Protein AF-A0AAW0D3K7-F1 (afdb_monomer)

Structure (mmCIF, N/CA/C/O backbone):
data_AF-A0AAW0D3K7-F1
#
_entry.id   AF-A0AAW0D3K7-F1
#
loop_
_atom_site.group_PDB
_atom_site.id
_atom_site.type_symbol
_atom_site.label_atom_id
_atom_site.label_alt_id
_atom_site.label_comp_id
_atom_site.label_asym_id
_atom_site.label_entity_id
_atom_site.label_seq_id
_atom_site.pdbx_PDB_ins_code
_atom_site.Cartn_x
_atom_site.Cartn_y
_atom_site.Cartn_z
_atom_site.occupancy
_atom_site.B_iso_or_equiv
_atom_site.auth_seq_id
_atom_site.auth_comp_id
_atom_site.auth_asym_id
_atom_site.auth_atom_id
_atom_site.pdbx_PDB_model_num
ATOM 1 N N . MET A 1 1 ? 44.436 48.394 19.129 1.00 39.22 1 MET A N 1
ATOM 2 C CA . MET A 1 1 ? 43.031 48.829 19.268 1.00 39.22 1 MET A CA 1
ATOM 3 C C . MET A 1 1 ? 42.570 49.355 17.920 1.00 39.22 1 MET A C 1
ATOM 5 O O . MET A 1 1 ? 42.942 50.460 17.559 1.00 39.22 1 MET A O 1
ATOM 9 N N . ALA A 1 2 ? 41.850 48.539 17.154 1.00 30.67 2 ALA A N 1
ATOM 10 C CA . ALA A 1 2 ? 41.223 48.929 15.893 1.00 30.67 2 ALA A CA 1
ATOM 11 C C . ALA A 1 2 ? 39.776 48.417 15.935 1.00 30.67 2 ALA A C 1
ATOM 13 O O . ALA A 1 2 ? 39.553 47.237 16.199 1.00 30.67 2 ALA A O 1
ATOM 14 N N . GLN A 1 3 ? 38.818 49.334 15.793 1.00 30.83 3 GLN A N 1
ATOM 15 C CA . GLN A 1 3 ? 37.379 49.073 15.838 1.00 30.83 3 GLN A CA 1
ATOM 16 C C . GLN A 1 3 ? 36.917 48.444 14.517 1.00 30.83 3 GLN A C 1
ATOM 18 O O . GLN A 1 3 ? 37.206 48.977 13.449 1.00 30.83 3 GLN A O 1
ATOM 23 N N . MET A 1 4 ? 36.172 47.338 14.596 1.00 28.98 4 MET A N 1
ATOM 24 C CA . MET A 1 4 ? 35.384 46.812 13.479 1.00 28.98 4 MET A CA 1
ATOM 25 C C . MET A 1 4 ? 33.995 47.456 13.493 1.00 28.98 4 MET A C 1
ATOM 27 O O . MET A 1 4 ? 33.290 47.391 14.500 1.00 28.98 4 MET A O 1
ATOM 31 N N . GLY A 1 5 ? 33.618 48.088 12.381 1.00 29.44 5 GLY A N 1
ATOM 32 C CA . GLY A 1 5 ? 32.269 48.593 12.139 1.00 29.44 5 GLY A CA 1
ATOM 33 C C . GLY A 1 5 ? 31.375 47.496 11.560 1.00 29.44 5 GLY A C 1
ATOM 34 O O . GLY A 1 5 ? 31.761 46.822 10.609 1.00 29.44 5 GLY A O 1
ATOM 35 N N . VAL A 1 6 ? 30.181 47.332 12.131 1.00 29.41 6 VAL A N 1
ATOM 36 C CA . VAL A 1 6 ? 29.108 46.477 11.605 1.00 29.41 6 VAL A CA 1
ATOM 37 C C . VAL A 1 6 ? 28.096 47.374 10.898 1.00 29.41 6 VAL A C 1
ATOM 39 O O . VAL A 1 6 ? 27.564 48.306 11.500 1.00 29.41 6 VAL A O 1
ATOM 42 N N . THR A 1 7 ? 27.834 47.104 9.621 1.00 27.30 7 THR A N 1
ATOM 43 C CA . THR A 1 7 ? 26.795 47.774 8.828 1.00 27.30 7 THR A CA 1
ATOM 44 C C . THR A 1 7 ? 25.532 46.911 8.829 1.00 27.30 7 THR A C 1
ATOM 46 O O . THR A 1 7 ? 25.584 45.746 8.443 1.00 27.30 7 THR A O 1
ATOM 49 N N . LEU A 1 8 ? 24.401 47.470 9.269 1.00 31.30 8 LEU A N 1
ATOM 50 C CA . LEU A 1 8 ? 23.079 46.833 9.206 1.00 31.30 8 LEU A CA 1
ATOM 51 C C . LEU A 1 8 ? 22.405 47.148 7.861 1.00 31.30 8 LEU A C 1
ATOM 53 O O . LEU A 1 8 ? 22.406 48.300 7.426 1.00 31.30 8 LEU A O 1
ATOM 57 N N . LEU A 1 9 ? 21.813 46.133 7.226 1.00 29.55 9 LEU A N 1
ATOM 58 C CA . LEU A 1 9 ? 20.964 46.266 6.034 1.00 29.55 9 LEU A CA 1
ATOM 59 C C . LEU A 1 9 ? 19.485 46.484 6.418 1.00 29.55 9 LEU A C 1
ATOM 61 O O . LEU A 1 9 ? 19.077 46.073 7.506 1.00 29.55 9 LEU A O 1
ATOM 65 N N . PRO A 1 10 ? 18.674 47.122 5.547 1.00 31.91 10 PRO A N 1
ATOM 66 C CA . PRO A 1 10 ? 17.319 47.545 5.880 1.00 31.91 10 PRO A CA 1
ATOM 67 C C . PRO A 1 10 ? 16.286 46.418 5.740 1.00 31.91 10 PRO A C 1
ATOM 69 O O . PRO A 1 10 ? 16.311 45.626 4.799 1.00 31.91 10 PRO A O 1
ATOM 72 N N . THR A 1 11 ? 15.330 46.405 6.667 1.00 29.69 11 THR A N 1
ATOM 73 C CA . THR A 1 11 ? 14.174 45.505 6.701 1.00 29.69 11 THR A CA 1
ATOM 74 C C . THR A 1 11 ? 13.147 45.900 5.635 1.00 29.69 11 THR A C 1
ATOM 76 O O . THR A 1 11 ? 12.640 47.022 5.648 1.00 29.69 11 THR A O 1
ATOM 79 N N . ILE A 1 12 ? 12.801 44.978 4.732 1.00 30.19 12 ILE A N 1
ATOM 80 C CA . ILE A 1 12 ? 11.692 45.141 3.780 1.00 30.19 12 ILE A CA 1
ATOM 81 C C . ILE A 1 12 ? 10.426 44.540 4.402 1.00 30.19 12 ILE A C 1
ATOM 83 O O . ILE A 1 12 ? 10.433 43.400 4.862 1.00 30.19 12 ILE A O 1
ATOM 87 N N . SER A 1 13 ? 9.341 45.316 4.425 1.00 28.44 13 SER A N 1
ATOM 88 C CA . SER A 1 13 ? 8.022 44.872 4.892 1.00 28.44 13 SER A CA 1
ATOM 89 C C . SER A 1 13 ? 7.210 44.273 3.741 1.00 28.44 13 SER A C 1
ATOM 91 O O . SER A 1 13 ? 7.113 44.868 2.669 1.00 28.44 13 SER A O 1
ATOM 93 N N . THR A 1 14 ? 6.621 43.096 3.956 1.00 31.55 14 THR A N 1
ATOM 94 C CA . THR A 1 14 ? 5.713 42.439 3.002 1.00 31.55 14 THR A CA 1
ATOM 95 C C . THR A 1 14 ? 4.249 42.610 3.428 1.00 31.55 14 THR A C 1
ATOM 97 O O . THR A 1 14 ? 3.953 42.506 4.622 1.00 31.55 14 THR A O 1
ATOM 100 N N . PRO A 1 15 ? 3.311 42.846 2.489 1.00 32.19 15 PRO A N 1
ATOM 101 C CA . PRO A 1 15 ? 1.911 43.094 2.813 1.00 32.19 15 PRO A CA 1
ATOM 102 C C . PRO A 1 15 ? 1.137 41.804 3.133 1.00 32.19 15 PRO A C 1
ATOM 104 O O . PRO A 1 15 ? 1.331 40.756 2.520 1.00 32.19 15 PRO A O 1
ATOM 107 N N . SER A 1 16 ? 0.217 41.921 4.091 1.00 32.47 16 SER A N 1
ATOM 108 C CA . SER A 1 16 ? -0.719 40.882 4.540 1.00 32.47 16 SER A CA 1
ATOM 109 C C . SER A 1 16 ? -1.786 40.583 3.476 1.00 32.47 16 SER A C 1
ATOM 111 O O . SER A 1 16 ? -2.526 41.479 3.069 1.00 32.47 16 SER A O 1
ATOM 113 N N . VAL A 1 17 ? -1.887 39.321 3.041 1.00 38.66 17 VAL A N 1
ATOM 114 C CA . VAL A 1 17 ? -2.920 38.828 2.110 1.00 38.66 17 VAL A CA 1
ATOM 115 C C . VAL A 1 17 ? -3.958 38.000 2.881 1.00 38.66 17 VAL A C 1
ATOM 117 O O . VAL A 1 17 ? -3.617 37.093 3.639 1.00 38.66 17 VAL A O 1
ATOM 120 N N . GLY A 1 18 ? -5.238 38.337 2.692 1.00 41.12 18 GLY A N 1
ATOM 121 C CA . GLY A 1 18 ? -6.382 37.870 3.484 1.00 41.12 18 GLY A CA 1
ATOM 122 C C . GLY A 1 18 ? -6.786 36.389 3.349 1.00 41.12 18 GLY A C 1
ATOM 123 O O . GLY A 1 18 ? -6.487 35.690 2.382 1.00 41.12 18 GLY A O 1
ATOM 124 N N . SER A 1 19 ? -7.534 35.935 4.359 1.00 41.50 19 SER A N 1
ATOM 125 C CA . SER A 1 19 ? -7.837 34.544 4.739 1.00 41.50 19 SER A CA 1
ATOM 126 C C . SER A 1 19 ? -8.948 33.824 3.953 1.00 41.50 19 SER A C 1
ATOM 128 O O . SER A 1 19 ? -9.292 32.686 4.275 1.00 41.50 19 SER A O 1
ATOM 130 N N . THR A 1 20 ? -9.511 34.422 2.902 1.00 39.50 20 THR A N 1
ATOM 131 C CA . THR A 1 20 ? -10.626 33.840 2.125 1.00 39.50 20 THR A CA 1
ATOM 132 C C . THR A 1 20 ? -10.209 32.711 1.172 1.00 39.50 20 THR A C 1
ATOM 134 O O . THR A 1 20 ? -11.044 31.894 0.782 1.00 39.50 20 THR A O 1
ATOM 137 N N . THR A 1 21 ? -8.921 32.595 0.847 1.00 42.78 21 THR A N 1
ATOM 138 C CA . THR A 1 21 ? -8.400 31.645 -0.157 1.00 42.78 21 THR A CA 1
ATOM 139 C C . THR A 1 21 ? -8.359 30.189 0.337 1.00 42.78 21 THR A C 1
ATOM 141 O O . THR A 1 21 ? -8.586 29.268 -0.444 1.00 42.78 21 THR A O 1
ATOM 144 N N . LYS A 1 22 ? -8.176 29.954 1.648 1.00 40.28 22 LYS A N 1
ATOM 145 C CA . LYS A 1 22 ? -8.054 28.594 2.220 1.00 40.28 22 LYS A CA 1
ATOM 146 C C . LYS A 1 22 ? -9.340 27.757 2.125 1.00 40.28 22 LYS A C 1
ATOM 148 O O . LYS A 1 22 ? -9.268 26.538 2.026 1.00 40.28 22 LYS A O 1
ATOM 153 N N . ARG A 1 23 ? -10.526 28.386 2.120 1.00 39.69 23 ARG A N 1
ATOM 154 C CA . ARG A 1 23 ? -11.810 27.658 2.024 1.00 39.69 23 ARG A CA 1
ATOM 155 C C . ARG A 1 23 ? -12.125 27.147 0.616 1.00 39.69 23 ARG A C 1
ATOM 157 O O . ARG A 1 23 ? -12.798 26.129 0.506 1.00 39.69 23 ARG A O 1
ATOM 164 N N . LYS A 1 24 ? -11.633 27.807 -0.441 1.00 44.03 24 LYS A N 1
ATOM 165 C CA . LYS A 1 24 ? -11.840 27.350 -1.829 1.00 44.03 24 LYS A CA 1
ATOM 166 C C . LYS A 1 24 ? -11.022 26.092 -2.138 1.00 44.03 24 LYS A C 1
ATOM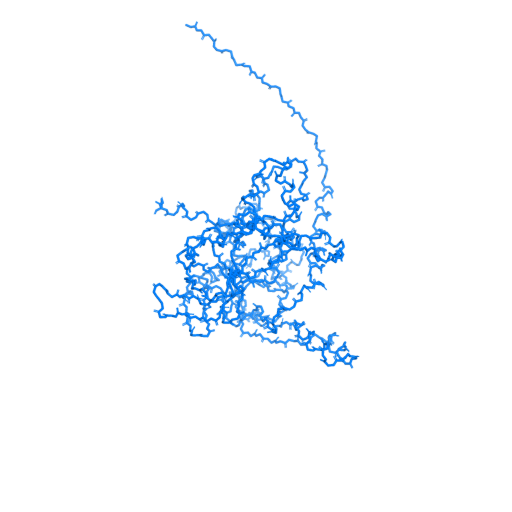 168 O O . LYS A 1 24 ? -11.566 25.135 -2.673 1.00 44.03 24 LYS A O 1
ATOM 173 N N . HIS A 1 25 ? -9.782 26.043 -1.658 1.00 39.53 25 HIS A N 1
ATOM 174 C CA . HIS A 1 25 ? -8.854 24.943 -1.928 1.00 39.53 25 HIS A CA 1
ATOM 175 C C . HIS A 1 25 ? -9.314 23.583 -1.355 1.00 39.53 25 HIS A C 1
ATOM 177 O O . HIS A 1 25 ? -9.103 22.537 -1.965 1.00 39.53 25 HIS A O 1
ATOM 183 N N . SER A 1 26 ? -9.995 23.580 -0.201 1.00 36.94 26 SER A N 1
ATOM 184 C CA . SER A 1 26 ? -10.537 22.349 0.402 1.00 36.94 26 SER A CA 1
ATOM 185 C C . SER A 1 26 ? -11.753 21.789 -0.354 1.00 36.94 26 SER A C 1
ATOM 187 O O . SER A 1 26 ? -11.963 20.576 -0.359 1.00 36.94 26 SER A O 1
ATOM 189 N N . ALA A 1 27 ? -12.547 22.650 -1.000 1.00 41.03 27 ALA A N 1
ATOM 190 C CA . ALA A 1 27 ? -13.675 22.223 -1.828 1.00 41.03 27 ALA A CA 1
ATOM 191 C C . ALA A 1 27 ? -13.199 21.626 -3.164 1.00 41.03 27 ALA A C 1
ATOM 193 O O . ALA A 1 27 ? -13.745 20.623 -3.616 1.00 41.03 27 ALA A O 1
ATOM 194 N N . GLU A 1 28 ? -12.136 22.192 -3.734 1.00 38.06 28 GLU A N 1
ATOM 195 C CA . GLU A 1 28 ? -11.534 21.771 -5.003 1.00 38.06 28 GLU A CA 1
ATOM 196 C C . GLU A 1 28 ? -10.875 20.383 -4.899 1.00 38.06 28 GLU A C 1
ATOM 198 O O . GLU A 1 28 ? -11.133 19.512 -5.727 1.00 38.06 28 GLU A O 1
ATOM 203 N N . LEU A 1 29 ? -10.168 20.096 -3.796 1.00 37.88 29 LEU A N 1
ATOM 204 C CA . LEU A 1 29 ? -9.604 18.762 -3.519 1.00 37.88 29 LEU A CA 1
ATOM 205 C C . LEU A 1 29 ? -10.673 17.664 -3.382 1.00 37.88 29 LEU A C 1
ATOM 207 O O . LEU A 1 29 ? -10.480 16.539 -3.843 1.00 37.88 29 LEU A O 1
ATOM 211 N N . ARG A 1 30 ? -11.833 17.980 -2.788 1.00 40.56 30 ARG A N 1
ATOM 212 C CA . ARG A 1 30 ? -12.966 17.037 -2.714 1.00 40.56 30 ARG A CA 1
ATOM 213 C C . ARG A 1 30 ? -13.590 16.788 -4.088 1.00 40.56 30 ARG A C 1
ATOM 215 O O . ARG A 1 30 ? -14.054 15.679 -4.355 1.00 40.56 30 ARG A O 1
ATOM 222 N N . GLN A 1 31 ? -13.592 17.797 -4.958 1.00 40.53 31 GLN A N 1
ATOM 223 C CA . GLN A 1 31 ? -14.128 17.698 -6.313 1.00 40.53 31 GLN A CA 1
ATOM 224 C C . GLN A 1 31 ? -13.210 16.872 -7.230 1.00 40.53 31 GLN A C 1
ATOM 226 O O . GLN A 1 31 ? -13.712 16.010 -7.949 1.00 40.53 31 GLN A O 1
ATOM 231 N N . ILE A 1 32 ? -11.885 17.039 -7.125 1.00 36.44 32 ILE A N 1
ATOM 232 C CA . ILE A 1 32 ? -10.880 16.242 -7.857 1.00 36.44 32 ILE A CA 1
ATOM 233 C C . ILE A 1 32 ? -10.944 14.763 -7.447 1.00 36.44 32 ILE A C 1
ATOM 235 O O . ILE A 1 32 ? -11.022 13.890 -8.310 1.00 36.44 32 ILE A O 1
ATOM 239 N N . HIS A 1 33 ? -11.028 14.468 -6.144 1.00 37.62 33 HIS A N 1
ATOM 240 C CA . HIS A 1 33 ? -11.193 13.094 -5.649 1.00 37.62 33 HIS A CA 1
ATOM 241 C C . HIS A 1 33 ? -12.487 12.437 -6.165 1.00 37.62 33 HIS A C 1
ATOM 243 O O . HIS A 1 33 ? -12.511 11.252 -6.481 1.00 37.62 33 HIS A O 1
ATOM 249 N N . THR A 1 34 ? -13.572 13.208 -6.289 1.00 38.56 34 THR A N 1
ATOM 250 C CA . THR A 1 34 ? -14.856 12.703 -6.805 1.00 38.56 34 THR A CA 1
ATOM 251 C C . THR A 1 34 ? -14.812 12.470 -8.322 1.00 38.56 34 THR A C 1
ATOM 253 O O . THR A 1 34 ? -15.377 11.493 -8.806 1.00 38.56 34 THR A O 1
ATOM 256 N N . ALA A 1 35 ? -14.111 13.321 -9.079 1.00 36.38 35 ALA A N 1
ATOM 257 C CA . ALA A 1 35 ? -13.959 13.182 -10.529 1.00 36.38 35 ALA A CA 1
ATOM 258 C C . ALA A 1 35 ? -13.027 12.020 -10.922 1.00 36.38 35 ALA A C 1
ATOM 260 O O . ALA A 1 35 ? -13.332 11.289 -11.866 1.00 36.38 35 ALA A O 1
ATOM 261 N N . ALA A 1 36 ? -11.949 11.779 -10.168 1.00 37.50 36 ALA A N 1
ATOM 262 C CA . ALA A 1 36 ? -11.016 10.671 -10.405 1.00 37.50 36 ALA A CA 1
ATOM 263 C C . ALA A 1 36 ? -11.668 9.278 -10.261 1.00 37.50 36 ALA A C 1
ATOM 265 O O . ALA A 1 36 ? -11.243 8.315 -10.902 1.00 37.50 36 ALA A O 1
ATOM 266 N N . LEU A 1 37 ? -12.746 9.171 -9.479 1.00 39.00 37 LEU A N 1
ATOM 267 C CA . LEU A 1 37 ? -13.534 7.942 -9.346 1.00 39.00 37 LEU A CA 1
ATOM 268 C C . LEU A 1 37 ? -14.429 7.655 -10.568 1.00 39.00 37 LEU A C 1
ATOM 270 O O . LEU A 1 37 ? -14.911 6.534 -10.706 1.00 39.00 37 LEU A O 1
ATOM 274 N N . SER A 1 38 ? -14.653 8.633 -11.456 1.00 35.03 38 SER A N 1
ATOM 275 C CA . SER A 1 38 ? -15.680 8.540 -12.507 1.00 35.03 38 SER A CA 1
ATOM 276 C C . SER A 1 38 ? -15.204 8.018 -13.871 1.00 35.03 38 SER A C 1
ATOM 278 O O . SER A 1 38 ? -16.046 7.561 -14.635 1.00 35.03 38 SER A O 1
ATOM 280 N N . ASN A 1 39 ? -13.896 8.021 -14.180 1.00 35.56 39 ASN A N 1
ATOM 281 C CA . ASN A 1 39 ? -13.371 7.597 -15.493 1.00 35.56 39 ASN A CA 1
ATOM 282 C C . ASN A 1 39 ? -12.003 6.891 -15.394 1.00 35.56 39 ASN A C 1
ATOM 284 O O . ASN A 1 39 ? -10.966 7.555 -15.459 1.00 35.56 39 ASN A O 1
ATOM 288 N N . PRO A 1 40 ? -11.947 5.559 -15.245 1.00 37.12 40 PRO A N 1
ATOM 289 C CA . PRO A 1 40 ? -10.669 4.861 -15.212 1.00 37.12 40 PRO A CA 1
ATOM 290 C C . PRO A 1 40 ? -10.159 4.374 -16.585 1.00 37.12 40 PRO A C 1
ATOM 292 O O . PRO A 1 40 ? -10.961 3.921 -17.403 1.00 37.12 40 PRO A O 1
ATOM 295 N N . PRO A 1 41 ? -8.828 4.362 -16.818 1.00 38.69 41 PRO A N 1
ATOM 296 C CA . PRO A 1 41 ? -8.224 3.755 -18.002 1.00 38.69 41 PRO A CA 1
ATOM 297 C C . PRO A 1 41 ? -8.374 2.223 -18.026 1.00 38.69 41 PRO A C 1
ATOM 299 O O . PRO A 1 41 ? -8.492 1.556 -16.995 1.00 38.69 41 PRO A O 1
ATOM 302 N N . VAL A 1 42 ? -8.397 1.705 -19.255 1.00 46.34 42 VAL A N 1
ATOM 303 C CA . VAL A 1 42 ? -8.883 0.390 -19.694 1.00 46.34 42 VAL A CA 1
ATOM 304 C C . VAL A 1 42 ? -7.898 -0.754 -19.387 1.00 46.34 42 VAL A C 1
ATOM 306 O O . VAL A 1 42 ? -6.698 -0.620 -19.606 1.00 46.34 42 VAL A O 1
ATOM 309 N N . ASN A 1 43 ? -8.460 -1.911 -19.002 1.00 38.94 43 ASN A N 1
ATOM 310 C CA . ASN A 1 43 ? -7.858 -3.257 -18.918 1.00 38.94 43 ASN A CA 1
ATOM 311 C C . ASN A 1 43 ? -6.955 -3.573 -17.705 1.00 38.94 43 ASN A C 1
ATOM 313 O O . ASN A 1 43 ? -5.783 -3.921 -17.843 1.00 38.94 43 ASN A O 1
ATOM 317 N N . VAL A 1 44 ? -7.537 -3.564 -16.500 1.00 41.03 44 VAL A N 1
ATOM 318 C CA . VAL A 1 44 ? -6.946 -4.221 -15.321 1.00 41.03 44 VAL A CA 1
ATOM 319 C C . VAL A 1 44 ? -7.820 -5.422 -14.967 1.00 41.03 44 VAL A C 1
ATOM 321 O O . VAL A 1 44 ? -8.970 -5.267 -14.586 1.00 41.03 44 VAL A O 1
ATOM 324 N N . SER A 1 45 ? -7.269 -6.622 -15.139 1.00 36.75 45 SER A N 1
ATOM 325 C CA . SER A 1 45 ? -7.941 -7.917 -14.996 1.00 36.75 45 SER A CA 1
ATOM 326 C C . SER A 1 45 ? -8.901 -8.031 -13.800 1.00 36.75 45 SER A C 1
ATOM 328 O O . SER A 1 45 ? -8.486 -7.835 -12.661 1.00 36.75 45 SER A O 1
ATOM 330 N N . LYS A 1 46 ? -10.141 -8.457 -14.087 1.00 43.25 46 LYS A N 1
ATOM 331 C CA . LYS A 1 46 ? -11.087 -9.227 -13.250 1.00 43.25 46 LYS A CA 1
ATOM 332 C C . LYS A 1 46 ? -10.762 -9.277 -11.742 1.00 43.25 46 LYS A C 1
ATOM 334 O O . LYS A 1 46 ? -9.982 -10.104 -11.284 1.00 43.25 46 LYS A O 1
ATOM 339 N N . HIS A 1 47 ? -11.507 -8.473 -10.982 1.00 47.69 47 HIS A N 1
ATOM 340 C CA . HIS A 1 47 ? -11.738 -8.596 -9.534 1.00 47.69 47 HIS A CA 1
ATOM 341 C C . HIS A 1 47 ? -10.517 -8.444 -8.619 1.00 47.69 47 HIS A C 1
ATOM 343 O O . HIS A 1 47 ? -10.244 -9.308 -7.784 1.00 47.69 47 HIS A O 1
ATOM 349 N N . THR A 1 48 ? -9.851 -7.293 -8.647 1.00 54.56 48 THR A N 1
ATOM 350 C CA . THR A 1 48 ? -9.014 -6.903 -7.508 1.00 54.56 48 THR A CA 1
ATOM 351 C C . THR A 1 48 ? -9.915 -6.537 -6.330 1.00 54.56 48 THR A C 1
ATOM 353 O O . THR A 1 48 ? -10.363 -5.402 -6.184 1.00 54.56 48 THR A O 1
ATOM 356 N N . ARG A 1 49 ? -10.204 -7.519 -5.467 1.00 62.00 49 ARG A N 1
ATOM 357 C CA . ARG A 1 49 ? -10.651 -7.231 -4.100 1.00 62.00 49 ARG A CA 1
ATOM 358 C C . ARG A 1 49 ? -9.532 -6.432 -3.434 1.00 62.00 49 ARG A C 1
ATOM 360 O O . ARG A 1 49 ? -8.452 -6.968 -3.172 1.00 62.00 49 ARG A O 1
ATOM 367 N N . TRP A 1 50 ? -9.764 -5.140 -3.220 1.00 76.44 50 TRP A N 1
ATOM 368 C CA . TRP A 1 50 ? -8.759 -4.247 -2.636 1.00 76.44 50 TRP A CA 1
ATOM 369 C C . TRP A 1 50 ? -8.409 -4.653 -1.209 1.00 76.44 50 TRP A C 1
ATOM 371 O O . TRP A 1 50 ? -7.253 -4.556 -0.820 1.00 76.44 50 TRP A O 1
ATOM 381 N N . TYR A 1 51 ? -9.379 -5.212 -0.493 1.00 90.00 51 TYR A N 1
ATOM 382 C CA . TYR A 1 51 ? -9.268 -5.597 0.904 1.00 90.00 51 TYR A CA 1
ATOM 383 C C . TYR A 1 51 ? -9.510 -7.095 1.083 1.00 90.00 51 TYR A C 1
ATOM 385 O O . TYR A 1 51 ? -10.328 -7.694 0.374 1.00 90.00 51 TYR A O 1
ATOM 393 N N . ARG A 1 52 ? -8.782 -7.713 2.012 1.00 93.06 52 ARG A N 1
ATOM 394 C CA . ARG A 1 52 ? -8.801 -9.158 2.265 1.00 93.06 52 ARG A CA 1
ATOM 395 C C . ARG A 1 52 ? -9.025 -9.459 3.733 1.00 93.06 52 ARG A C 1
ATOM 397 O O . ARG A 1 52 ? -8.732 -8.652 4.606 1.00 93.06 52 ARG A O 1
ATOM 404 N N . LYS A 1 53 ? -9.528 -10.664 3.994 1.00 93.88 53 LYS A N 1
ATOM 405 C CA . LYS A 1 53 ? -9.693 -11.172 5.352 1.00 93.88 53 LYS A CA 1
ATOM 406 C C . LYS A 1 53 ? -8.359 -11.149 6.107 1.00 93.88 53 LYS A C 1
ATOM 408 O O . LYS A 1 53 ? -7.321 -11.504 5.553 1.00 93.88 53 LYS A O 1
ATOM 413 N N . ASP A 1 54 ? -8.431 -10.760 7.369 1.00 93.88 54 ASP A N 1
ATOM 414 C CA . ASP A 1 54 ? -7.347 -10.553 8.326 1.00 93.88 54 ASP A CA 1
ATOM 415 C C . ASP A 1 54 ? -6.373 -9.412 7.980 1.00 93.88 54 ASP A C 1
ATOM 417 O O . ASP A 1 54 ? -5.339 -9.288 8.631 1.00 93.88 54 ASP A O 1
ATOM 421 N N . GLU A 1 55 ? -6.674 -8.564 6.989 1.00 94.50 55 GLU A N 1
ATOM 422 C CA . GLU A 1 55 ? -5.904 -7.333 6.782 1.00 94.50 55 GLU A CA 1
ATOM 423 C C . GLU A 1 55 ? -6.261 -6.285 7.838 1.00 94.50 55 GLU A C 1
ATOM 425 O O . GLU A 1 55 ? -7.429 -6.096 8.197 1.00 94.50 55 GLU A O 1
ATOM 430 N N . LEU A 1 56 ? -5.229 -5.586 8.305 1.00 95.19 56 LEU A N 1
ATOM 431 C CA . LEU A 1 56 ? -5.350 -4.445 9.195 1.00 95.19 56 LEU A CA 1
ATOM 432 C C . LEU A 1 56 ? -5.580 -3.188 8.353 1.00 95.19 56 LEU A C 1
ATOM 434 O O . LEU A 1 56 ? -4.820 -2.869 7.437 1.00 95.19 56 LEU A O 1
ATOM 438 N N . VAL A 1 57 ? -6.636 -2.456 8.681 1.00 94.19 57 VAL A N 1
ATOM 439 C CA . VAL A 1 57 ? -7.093 -1.294 7.923 1.00 94.19 57 VAL A CA 1
ATOM 440 C C . VAL A 1 57 ? -7.492 -0.148 8.834 1.00 94.19 57 VAL A C 1
ATOM 442 O O . VAL A 1 57 ? -7.792 -0.320 10.013 1.00 94.19 57 VAL A O 1
ATOM 445 N N . TRP A 1 58 ? -7.548 1.039 8.254 1.00 92.31 58 TRP A N 1
ATOM 446 C CA . TRP A 1 58 ? -8.268 2.170 8.810 1.00 92.31 58 TRP A CA 1
ATOM 447 C C . TRP A 1 58 ? -9.708 2.158 8.329 1.00 92.31 58 TRP A C 1
ATOM 449 O O . TRP A 1 58 ? -9.961 2.017 7.136 1.00 92.31 58 TRP A O 1
ATOM 459 N N . VAL A 1 59 ? -10.650 2.375 9.241 1.00 91.50 59 VAL A N 1
ATOM 460 C CA . VAL A 1 59 ? -12.067 2.500 8.903 1.00 91.50 59 VAL A CA 1
ATOM 461 C C . VAL A 1 59 ? -12.554 3.910 9.174 1.00 91.50 59 VAL A C 1
ATOM 463 O O . VAL A 1 59 ? -12.444 4.409 10.294 1.00 91.50 59 VAL A O 1
ATOM 466 N N . ILE A 1 60 ? -13.126 4.538 8.151 1.00 88.44 60 ILE A N 1
ATOM 467 C CA . ILE A 1 60 ? -13.814 5.819 8.234 1.00 88.44 60 ILE A CA 1
ATOM 468 C C . ILE A 1 60 ? -15.238 5.566 8.733 1.00 88.44 60 ILE A C 1
ATOM 470 O O . ILE A 1 60 ? -16.067 4.949 8.068 1.00 88.44 60 ILE A O 1
ATOM 474 N N . LEU A 1 61 ? -15.539 6.064 9.924 1.00 85.38 61 LEU A N 1
ATOM 475 C CA . LEU A 1 61 ? -16.813 5.874 10.594 1.00 85.38 61 LEU A CA 1
ATOM 476 C C . LEU A 1 61 ? -17.828 6.924 10.131 1.00 85.38 61 LEU A C 1
ATOM 478 O O . LEU A 1 61 ? -17.591 8.132 10.224 1.00 85.38 61 LEU A O 1
ATOM 482 N N . ASN A 1 62 ? -19.009 6.462 9.711 1.00 84.19 62 ASN A N 1
ATOM 483 C CA . ASN A 1 62 ? -20.135 7.337 9.355 1.00 84.19 62 ASN A CA 1
ATOM 484 C C . ASN A 1 62 ? -20.566 8.228 10.528 1.00 84.19 62 ASN A C 1
ATOM 486 O O . ASN A 1 62 ? -20.924 9.393 10.345 1.00 84.19 62 ASN A O 1
ATOM 490 N N . LYS A 1 63 ? -20.499 7.675 11.743 1.00 84.75 63 LYS A N 1
ATOM 491 C CA . LYS A 1 63 ? -20.761 8.373 12.997 1.00 84.75 63 LYS A CA 1
ATOM 492 C C . LYS A 1 63 ? -19.503 8.344 13.853 1.00 84.75 63 LYS A C 1
ATOM 494 O O . LYS A 1 63 ? -18.909 7.288 14.040 1.00 84.75 63 LYS A O 1
ATOM 499 N N . ALA A 1 64 ? -19.114 9.500 14.379 1.00 79.94 64 ALA A N 1
ATOM 500 C CA . ALA A 1 64 ? -18.009 9.568 15.322 1.00 79.94 64 ALA A CA 1
ATOM 501 C C . ALA A 1 64 ? -18.351 8.816 16.618 1.00 79.94 64 ALA A C 1
ATOM 503 O O . ALA A 1 64 ? -19.500 8.829 17.059 1.00 79.94 64 ALA A O 1
ATOM 504 N N . ILE A 1 65 ? -17.350 8.191 17.240 1.00 75.31 65 ILE A N 1
ATOM 505 C CA . ILE A 1 65 ? -17.537 7.392 18.468 1.00 75.31 65 ILE A CA 1
ATOM 506 C C . ILE A 1 65 ? -17.882 8.278 19.683 1.00 75.31 65 ILE A C 1
ATOM 508 O O . ILE A 1 65 ? -18.528 7.832 20.628 1.00 75.31 65 ILE A O 1
ATOM 512 N N . ALA A 1 66 ? -17.535 9.565 19.637 1.00 69.06 66 ALA A N 1
ATOM 513 C CA . ALA A 1 66 ? -17.854 10.543 20.672 1.00 69.06 66 ALA A CA 1
ATOM 514 C C . ALA A 1 66 ? -19.316 11.038 20.595 1.00 69.06 66 ALA A C 1
ATOM 516 O O . ALA A 1 66 ? -19.796 11.448 19.537 1.00 69.06 66 ALA A O 1
ATOM 517 N N . LYS A 1 67 ? -20.013 11.073 21.745 1.00 58.25 67 LYS A N 1
ATOM 518 C CA . LYS A 1 67 ? -21.438 11.464 21.869 1.00 58.25 67 LYS A CA 1
ATOM 519 C C . LYS A 1 67 ? -21.767 12.889 21.402 1.00 58.25 67 LYS A C 1
ATOM 521 O O . LYS A 1 67 ? -22.937 13.179 21.156 1.00 58.25 67 LYS A O 1
ATOM 526 N N . GLN A 1 68 ? -20.786 13.783 21.278 1.00 58.19 68 GLN A N 1
ATOM 527 C CA . GLN A 1 68 ? -21.012 15.131 20.758 1.00 58.19 68 GLN A CA 1
ATOM 528 C C . GLN A 1 68 ? -20.700 15.197 19.259 1.00 58.19 68 GLN A C 1
ATOM 530 O O . GLN A 1 68 ? -19.568 15.432 18.849 1.00 58.19 68 GLN A O 1
ATOM 535 N N . GLU A 1 69 ? -21.738 15.071 18.426 1.00 56.00 69 GLU A N 1
ATOM 536 C CA . GLU A 1 69 ? -21.635 15.182 16.958 1.00 56.00 69 GLU A CA 1
ATOM 537 C C . GLU A 1 69 ? -21.109 16.546 16.463 1.00 56.00 69 GLU A C 1
ATOM 539 O O . GLU A 1 69 ? -20.732 16.669 15.299 1.00 56.00 69 GLU A O 1
ATOM 544 N N . LYS A 1 70 ? -21.085 17.576 17.323 1.00 59.22 70 LYS A N 1
ATOM 545 C CA . LYS A 1 70 ? -20.771 18.970 16.957 1.00 59.22 70 LYS A CA 1
ATOM 546 C C . LYS A 1 70 ? -19.406 19.480 17.443 1.00 59.22 70 LYS A C 1
ATOM 548 O O . LYS A 1 70 ? -19.136 20.671 17.312 1.00 59.22 70 LYS A O 1
ATOM 553 N N . GLY A 1 71 ? -18.549 18.612 17.980 1.00 56.31 71 GLY A N 1
ATOM 554 C CA . GLY A 1 71 ? -17.183 18.986 18.353 1.00 56.31 71 GLY A CA 1
ATOM 555 C C . GLY A 1 71 ? -16.239 19.042 17.137 1.00 56.31 71 GLY A C 1
ATOM 556 O O . GLY A 1 71 ? -16.344 18.184 16.259 1.00 56.31 71 GLY A O 1
ATOM 557 N N . PRO A 1 72 ? -15.288 19.994 17.073 1.00 56.75 72 PRO A N 1
ATOM 558 C CA . PRO A 1 72 ? -14.266 20.032 16.019 1.00 56.75 72 PRO A CA 1
ATOM 559 C C . PRO A 1 72 ? -13.327 18.809 16.004 1.00 56.75 72 PRO A C 1
ATOM 561 O O . PRO A 1 72 ? -12.642 18.590 15.008 1.00 56.75 72 PRO A O 1
ATOM 564 N N . TYR A 1 73 ? -13.322 17.993 17.064 1.00 62.91 73 TYR A N 1
ATOM 565 C CA . TYR A 1 73 ? -12.360 16.903 17.288 1.00 62.91 73 TYR A CA 1
ATOM 566 C C . TYR A 1 73 ? -13.022 15.526 17.385 1.00 62.91 73 TYR A C 1
ATOM 568 O O . TYR A 1 73 ? -12.763 14.729 18.284 1.00 62.91 73 TYR A O 1
ATOM 576 N N . ALA A 1 74 ? -13.920 15.243 16.448 1.00 69.50 74 ALA A N 1
ATOM 577 C CA . ALA A 1 74 ? -14.598 13.960 16.365 1.00 69.50 74 ALA A CA 1
ATOM 578 C C . ALA A 1 74 ? -13.678 12.884 15.747 1.00 69.50 74 ALA A C 1
ATOM 580 O O . ALA A 1 74 ? -13.284 13.008 14.586 1.00 69.50 74 ALA A O 1
ATOM 581 N N . ILE A 1 75 ? -13.376 11.807 16.488 1.00 78.00 75 ILE A N 1
ATOM 582 C CA . ILE A 1 75 ? -12.651 10.645 15.941 1.00 78.00 75 ILE A CA 1
ATOM 583 C C . ILE A 1 75 ? -13.554 9.949 14.920 1.00 78.00 75 ILE A C 1
ATOM 585 O O . ILE A 1 75 ? -14.591 9.378 15.269 1.00 78.00 75 ILE A O 1
ATOM 589 N N . ARG A 1 76 ? -13.159 10.030 13.649 1.00 84.25 76 ARG A N 1
ATOM 590 C CA . ARG A 1 76 ? -13.857 9.423 12.507 1.00 84.25 76 ARG A CA 1
ATOM 591 C C . ARG A 1 76 ? -13.058 8.317 11.838 1.00 84.25 76 ARG A C 1
ATOM 5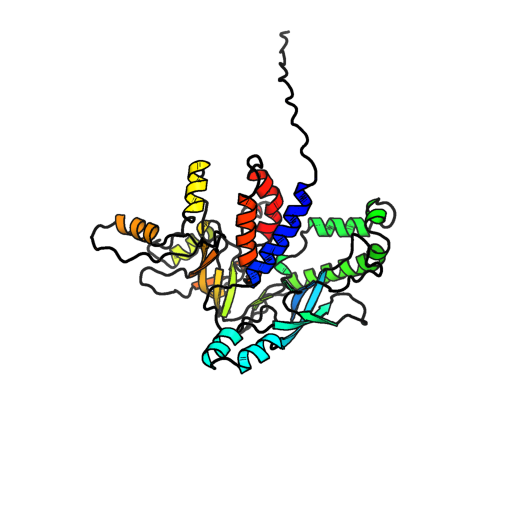93 O O . ARG A 1 76 ? -13.566 7.723 10.904 1.00 84.25 76 ARG A O 1
ATOM 600 N N . MET A 1 77 ? -11.837 8.056 12.285 1.00 87.31 77 MET A N 1
ATOM 601 C CA . MET A 1 77 ? -11.005 6.975 11.772 1.00 87.31 77 MET A CA 1
ATOM 602 C C . MET A 1 77 ? -10.636 6.055 12.921 1.00 87.31 77 MET A C 1
ATOM 604 O O . MET A 1 77 ? -10.284 6.538 13.995 1.00 87.31 77 MET A O 1
ATOM 608 N N . TRP A 1 78 ? -10.745 4.750 12.705 1.00 91.00 78 TRP A N 1
ATOM 609 C CA . TRP A 1 78 ? -10.445 3.752 13.725 1.00 91.00 78 TRP A CA 1
ATOM 610 C C . TRP A 1 78 ? -9.762 2.534 13.103 1.00 91.00 78 TRP A C 1
ATOM 612 O O . TRP A 1 78 ? -10.198 2.105 12.032 1.00 91.00 78 TRP A O 1
ATOM 622 N N . PRO A 1 79 ? -8.706 1.978 13.719 1.00 94.31 79 PRO A N 1
ATOM 623 C CA . PRO A 1 79 ? -8.045 0.804 13.170 1.00 94.31 79 PRO A CA 1
ATOM 624 C C . PRO A 1 79 ? -8.895 -0.453 13.396 1.00 94.31 79 PRO A C 1
ATOM 626 O O . PRO A 1 79 ? -9.496 -0.642 14.457 1.00 94.31 79 PRO A O 1
ATOM 629 N N . GLY A 1 80 ? -8.947 -1.329 12.402 1.00 95.88 80 GLY A N 1
ATOM 630 C CA . GLY A 1 80 ? -9.745 -2.546 12.452 1.00 95.88 80 GLY A CA 1
ATOM 631 C C . GLY A 1 80 ? -9.164 -3.670 11.607 1.00 95.88 80 GLY A C 1
ATOM 632 O O . GLY A 1 80 ? -8.325 -3.434 10.744 1.00 95.88 80 GLY A O 1
ATOM 633 N N . ILE A 1 81 ? -9.620 -4.893 11.860 1.00 96.25 81 ILE A N 1
ATOM 634 C CA . ILE A 1 81 ? -9.245 -6.093 11.106 1.00 96.25 81 ILE A CA 1
ATOM 635 C C . ILE A 1 81 ? -10.434 -6.527 10.262 1.00 96.25 81 ILE A C 1
ATOM 637 O O . ILE A 1 81 ? -11.544 -6.682 10.772 1.00 96.25 81 ILE A O 1
ATOM 641 N N . ILE A 1 82 ? -10.224 -6.746 8.971 1.00 95.88 82 ILE A N 1
ATOM 642 C CA . ILE A 1 82 ? -11.279 -7.267 8.100 1.00 95.88 82 ILE A CA 1
ATOM 643 C C . ILE A 1 82 ? -11.557 -8.722 8.461 1.00 95.88 82 ILE A C 1
ATOM 645 O O . ILE A 1 82 ? -10.680 -9.571 8.363 1.00 95.88 82 ILE A O 1
ATOM 649 N N . THR A 1 83 ? -12.788 -9.042 8.835 1.00 96.19 83 THR A N 1
ATOM 650 C CA . THR A 1 83 ? -13.180 -10.414 9.187 1.00 96.19 83 THR A CA 1
ATOM 651 C C . THR A 1 83 ? -13.920 -11.121 8.066 1.00 96.19 83 THR A C 1
ATOM 653 O O . THR A 1 83 ? -13.807 -12.343 7.939 1.00 96.19 83 THR A O 1
ATOM 656 N N . ASP A 1 84 ? -14.620 -10.359 7.225 1.00 94.81 84 ASP A N 1
ATOM 657 C CA . ASP A 1 84 ? -15.302 -10.871 6.043 1.00 94.81 84 ASP A CA 1
ATOM 658 C C . ASP A 1 84 ? -15.347 -9.839 4.907 1.00 94.81 84 ASP A C 1
ATOM 660 O O . ASP A 1 84 ? -15.339 -8.628 5.141 1.00 94.81 84 ASP A O 1
ATOM 664 N N . VAL A 1 85 ? -15.398 -10.328 3.665 1.00 91.69 85 VAL A N 1
ATOM 665 C CA . VAL A 1 85 ? -15.506 -9.511 2.449 1.00 91.69 85 VAL A CA 1
ATOM 666 C C . VAL A 1 85 ? -16.597 -10.093 1.563 1.00 91.69 85 VAL A C 1
ATOM 668 O O . VAL A 1 85 ? -16.399 -11.100 0.876 1.00 91.69 85 VAL A O 1
ATOM 671 N N . THR A 1 86 ? -17.738 -9.414 1.543 1.00 90.44 86 THR A N 1
ATOM 672 C CA . THR A 1 86 ? -18.895 -9.778 0.732 1.00 90.44 86 THR A CA 1
ATOM 673 C C . THR A 1 86 ? -18.958 -8.873 -0.507 1.00 90.44 86 THR A C 1
ATOM 675 O O . THR A 1 86 ? -19.175 -7.664 -0.378 1.00 90.44 86 THR A O 1
ATOM 678 N N . PRO A 1 87 ? -18.786 -9.414 -1.729 1.00 84.12 87 PRO A N 1
ATOM 679 C CA . PRO A 1 87 ? -18.983 -8.630 -2.942 1.00 84.12 87 PRO A CA 1
ATOM 680 C C . PRO A 1 87 ? -20.462 -8.253 -3.076 1.00 84.12 87 PRO A C 1
ATOM 682 O O . PRO A 1 87 ? -21.341 -9.110 -2.955 1.00 84.12 87 PRO A O 1
ATOM 685 N N . ARG A 1 88 ? -20.747 -6.979 -3.357 1.00 82.88 88 ARG A N 1
ATOM 686 C CA . ARG A 1 88 ? -22.095 -6.502 -3.663 1.00 82.88 88 ARG A CA 1
ATOM 687 C C . ARG A 1 88 ? -22.197 -6.069 -5.116 1.00 82.88 88 ARG A C 1
ATOM 689 O O . ARG A 1 88 ? -21.380 -5.319 -5.640 1.00 82.88 88 ARG A O 1
ATOM 696 N N . ILE A 1 89 ? -23.277 -6.504 -5.753 1.00 75.94 89 ILE A N 1
ATOM 697 C CA . ILE A 1 89 ? -23.723 -5.915 -7.012 1.00 75.94 89 ILE A CA 1
ATOM 698 C C . ILE A 1 89 ? -24.463 -4.635 -6.650 1.00 75.94 89 ILE A C 1
ATOM 700 O O . ILE A 1 89 ? -25.490 -4.696 -5.973 1.00 75.94 89 ILE A O 1
ATOM 704 N N . SER A 1 90 ? -23.931 -3.481 -7.053 1.00 69.56 90 SER A N 1
ATOM 705 C CA . SER A 1 90 ? -24.640 -2.214 -6.870 1.00 69.56 90 SER A CA 1
ATOM 706 C C . SER A 1 90 ? -25.987 -2.303 -7.596 1.00 69.56 90 SER A C 1
ATOM 708 O O . SER A 1 90 ? -26.041 -2.698 -8.762 1.00 69.56 90 SER A O 1
ATOM 710 N N . GLY A 1 91 ? -27.093 -1.985 -6.914 1.00 68.50 91 GLY A N 1
ATOM 711 C CA . GLY A 1 91 ? -28.441 -2.100 -7.495 1.00 68.50 91 GLY A CA 1
ATOM 712 C C . GLY A 1 91 ? -28.609 -1.254 -8.762 1.00 68.50 91 GLY A C 1
ATOM 713 O O . GLY A 1 91 ? -29.274 -1.675 -9.704 1.00 68.50 91 GLY A O 1
ATOM 714 N N . VAL A 1 92 ? -27.898 -0.122 -8.822 1.00 67.81 92 VAL A N 1
ATOM 715 C CA . VAL A 1 92 ? -27.821 0.765 -9.992 1.00 67.81 92 VAL A CA 1
ATOM 716 C C . VAL A 1 92 ? -27.242 0.038 -11.210 1.00 67.81 92 VAL A C 1
ATOM 718 O O . VAL A 1 92 ? -27.721 0.207 -12.330 1.00 67.81 92 VAL A O 1
ATOM 721 N N . LEU A 1 93 ? -26.240 -0.818 -10.996 1.00 66.50 93 LEU A N 1
ATOM 722 C CA . LEU A 1 93 ? -25.647 -1.615 -12.066 1.00 66.50 93 LEU A CA 1
ATOM 723 C C . LEU A 1 93 ? -26.588 -2.729 -12.520 1.00 66.50 93 LEU A C 1
ATOM 725 O O . LEU A 1 93 ? -26.675 -2.998 -13.712 1.00 66.50 93 LEU A O 1
ATOM 729 N N . LEU A 1 94 ? -27.332 -3.349 -11.600 1.00 69.25 94 LEU A N 1
ATOM 730 C CA . LEU A 1 94 ? -28.275 -4.416 -11.940 1.00 69.25 94 LEU A CA 1
ATOM 731 C C . LEU A 1 94 ? -29.363 -3.928 -12.917 1.00 69.25 94 LEU A C 1
ATOM 733 O O . LEU A 1 94 ? -29.693 -4.627 -13.876 1.00 69.25 94 LEU A O 1
ATOM 737 N N . GLU A 1 95 ? -29.870 -2.709 -12.714 1.00 70.00 95 GLU A N 1
ATOM 738 C CA . GLU A 1 95 ? -30.834 -2.079 -13.622 1.00 70.00 95 GLU A CA 1
ATOM 739 C C . GLU A 1 95 ? -30.197 -1.712 -14.968 1.00 70.00 95 GLU A C 1
ATOM 741 O O . GLU A 1 95 ? -30.760 -2.031 -16.017 1.00 70.00 95 GLU A O 1
ATOM 746 N N . ALA A 1 96 ? -28.993 -1.132 -14.969 1.00 68.31 96 ALA A N 1
ATOM 747 C CA . ALA A 1 96 ? -28.276 -0.803 -16.203 1.00 68.31 96 ALA A CA 1
ATOM 748 C C . ALA A 1 96 ? -27.924 -2.052 -17.037 1.00 68.31 96 ALA A C 1
ATOM 750 O O . ALA A 1 96 ? -28.009 -2.028 -18.267 1.00 68.31 96 ALA A O 1
ATOM 751 N N . PHE A 1 97 ? -27.583 -3.164 -16.381 1.00 68.94 97 PHE A N 1
ATOM 752 C CA . PHE A 1 97 ? -27.266 -4.434 -17.035 1.00 68.94 97 PHE A CA 1
ATOM 753 C C . PHE A 1 97 ? -28.477 -5.113 -17.651 1.00 68.94 97 PHE A C 1
ATOM 755 O O . PHE A 1 97 ? -28.336 -5.774 -18.676 1.00 68.94 97 PHE A O 1
ATOM 762 N N . SER A 1 98 ? -29.669 -4.913 -17.089 1.00 68.19 98 SER A N 1
ATOM 763 C CA . SER A 1 98 ? -30.896 -5.490 -17.646 1.00 68.19 98 SER A CA 1
ATOM 764 C C . SER A 1 98 ? -31.219 -4.991 -19.064 1.00 68.19 98 SER A C 1
ATOM 766 O O . SER A 1 98 ? -31.971 -5.644 -19.784 1.00 68.19 98 SER A O 1
ATOM 768 N N . GLN A 1 99 ? -30.623 -3.869 -19.489 1.00 74.25 99 GLN A N 1
ATOM 769 C CA . GLN A 1 99 ? -30.878 -3.229 -20.784 1.00 74.25 99 GLN A CA 1
ATOM 770 C C . GLN A 1 99 ? -29.707 -3.324 -21.777 1.00 74.25 99 GLN A C 1
ATOM 772 O O . GLN A 1 99 ? -29.838 -2.864 -22.912 1.00 74.25 99 GLN A O 1
ATOM 777 N N . ARG A 1 100 ? -28.555 -3.889 -21.386 1.00 69.62 100 ARG A N 1
ATOM 778 C CA . ARG A 1 100 ? -27.320 -3.865 -22.192 1.00 69.62 100 ARG A CA 1
ATOM 779 C C . ARG A 1 100 ? -26.898 -5.250 -22.687 1.00 69.62 100 ARG A C 1
ATOM 781 O O . ARG A 1 100 ? -27.238 -6.276 -22.109 1.00 69.62 100 ARG A O 1
ATOM 788 N N . HIS A 1 101 ? -26.135 -5.262 -23.782 1.00 72.94 101 HIS A N 1
ATOM 789 C CA . HIS A 1 101 ? -25.608 -6.478 -24.408 1.00 72.94 101 HIS A CA 1
ATOM 790 C C . HIS A 1 101 ? -24.688 -7.254 -23.432 1.00 72.94 101 HIS A C 1
ATOM 792 O O . HIS A 1 101 ? -23.901 -6.614 -22.728 1.00 72.94 101 HIS A O 1
ATOM 798 N N . PRO A 1 102 ? -24.706 -8.604 -23.419 1.00 72.56 102 PRO A N 1
ATOM 799 C CA . PRO A 1 102 ? -23.930 -9.434 -22.484 1.00 72.56 102 PRO A CA 1
ATOM 800 C C . PRO A 1 102 ? -22.424 -9.129 -22.418 1.00 72.56 102 PRO A C 1
ATOM 802 O O . PRO A 1 102 ? -21.815 -9.239 -21.358 1.00 72.56 102 PRO A O 1
ATOM 805 N N . GLU A 1 103 ? -21.824 -8.692 -23.526 1.00 69.44 103 GLU A N 1
ATOM 806 C CA . GLU A 1 103 ? -20.394 -8.356 -23.607 1.00 69.44 103 GLU A CA 1
ATOM 807 C C . GLU A 1 103 ? -20.028 -7.070 -22.843 1.00 69.44 103 GLU A C 1
ATOM 809 O O . GLU A 1 103 ? -18.919 -6.944 -22.323 1.00 69.44 103 GLU A O 1
ATOM 814 N N . VAL A 1 104 ? -20.964 -6.119 -22.723 1.00 66.25 104 VAL A N 1
ATOM 815 C CA . VAL A 1 104 ? -20.773 -4.897 -21.920 1.00 66.25 104 VAL A CA 1
ATOM 816 C C . VAL A 1 104 ? -20.861 -5.230 -20.432 1.00 66.25 104 VAL A C 1
ATOM 818 O O . VAL A 1 104 ? -20.068 -4.725 -19.640 1.00 66.25 104 VAL A O 1
ATOM 821 N N . ILE A 1 105 ? -21.758 -6.154 -20.069 1.00 62.78 105 ILE A N 1
ATOM 822 C CA . ILE A 1 105 ? -21.921 -6.646 -18.696 1.00 62.78 105 ILE A CA 1
ATOM 823 C C . ILE A 1 105 ? -20.615 -7.280 -18.197 1.00 62.78 105 ILE A C 1
ATOM 825 O O . ILE A 1 105 ? -20.226 -7.047 -17.057 1.00 62.78 105 ILE A O 1
ATOM 829 N N . GLU A 1 106 ? -19.894 -8.042 -19.026 1.00 62.38 106 GLU A N 1
ATOM 830 C CA . GLU A 1 106 ? -18.616 -8.638 -18.608 1.00 62.38 106 GLU A CA 1
ATOM 831 C C . GLU A 1 106 ? -17.493 -7.621 -18.371 1.00 62.38 106 GLU A C 1
ATOM 833 O O . GLU A 1 106 ? -16.702 -7.831 -17.452 1.00 62.38 106 GLU A O 1
ATOM 838 N N . ARG A 1 107 ? -17.434 -6.517 -19.131 1.00 61.41 107 ARG A N 1
ATOM 839 C CA . ARG A 1 107 ? -16.473 -5.424 -18.872 1.00 61.41 107 ARG A CA 1
ATOM 840 C C . ARG A 1 107 ? -16.851 -4.605 -17.639 1.00 61.41 107 ARG A C 1
ATOM 842 O O . ARG A 1 107 ? -15.987 -4.215 -16.867 1.00 61.41 107 ARG A O 1
ATOM 849 N N . GLU A 1 108 ? -18.140 -4.369 -17.422 1.00 60.09 108 GLU A N 1
ATOM 850 C CA . GLU A 1 108 ? -18.638 -3.561 -16.301 1.00 60.09 108 GLU A CA 1
ATOM 851 C C . GLU A 1 108 ? -18.795 -4.365 -14.991 1.00 60.09 108 GLU A C 1
ATOM 853 O O . GLU A 1 108 ? -18.941 -3.774 -13.921 1.00 60.09 108 GLU A O 1
ATOM 858 N N . ARG A 1 109 ? -18.653 -5.702 -15.021 1.00 53.31 109 ARG A N 1
ATOM 859 C CA . ARG A 1 109 ? -18.473 -6.562 -13.827 1.00 53.31 109 ARG A CA 1
ATOM 860 C C . ARG A 1 109 ? -17.251 -6.183 -12.976 1.00 53.31 109 ARG A C 1
ATOM 862 O O . ARG A 1 109 ? -17.077 -6.715 -11.885 1.00 53.31 109 ARG A O 1
ATOM 869 N N . GLU A 1 110 ? -16.402 -5.275 -13.438 1.00 57.31 110 GLU A N 1
ATOM 870 C CA . GLU A 1 110 ? -15.292 -4.703 -12.669 1.00 57.31 110 GLU A CA 1
ATOM 871 C C . GLU A 1 110 ? -15.739 -3.619 -11.663 1.00 57.31 110 GLU A C 1
ATOM 873 O O . GLU A 1 110 ? -14.930 -3.174 -10.853 1.00 57.31 110 GLU A O 1
ATOM 878 N N . LEU A 1 111 ? -17.025 -3.238 -11.655 1.00 61.38 111 LEU A N 1
ATOM 879 C CA . LEU A 1 111 ? -17.605 -2.203 -10.784 1.00 61.38 111 LEU A CA 1
ATOM 880 C C . LEU A 1 111 ? -18.319 -2.758 -9.533 1.00 61.38 111 LEU A C 1
ATOM 882 O O . LEU A 1 111 ? -19.199 -2.101 -8.979 1.00 61.38 111 LEU A O 1
ATOM 886 N N . TYR A 1 112 ? -17.992 -3.973 -9.084 1.00 67.69 112 TYR A N 1
ATOM 887 C CA . TYR A 1 112 ? -18.558 -4.484 -7.833 1.00 67.69 112 TYR A CA 1
ATOM 888 C C . TYR A 1 112 ? -18.064 -3.657 -6.642 1.00 67.69 112 TYR A C 1
ATOM 890 O O . TYR A 1 112 ? -16.873 -3.658 -6.332 1.00 67.69 112 TYR A O 1
ATOM 898 N N . GLU A 1 113 ? -18.996 -3.005 -5.950 1.00 75.62 113 GLU A N 1
ATOM 899 C CA . GLU A 1 113 ? -18.751 -2.434 -4.629 1.00 75.62 113 GLU A CA 1
ATOM 900 C C . GLU A 1 113 ? -18.506 -3.589 -3.652 1.00 75.62 113 GLU A C 1
ATOM 902 O O . GLU A 1 113 ? -19.291 -4.540 -3.570 1.00 75.62 113 GLU A O 1
ATOM 907 N N . CYS A 1 114 ? -17.409 -3.542 -2.902 1.00 83.12 114 CYS A N 1
ATOM 908 C CA . CYS A 1 114 ? -17.174 -4.521 -1.848 1.00 83.12 114 CYS A CA 1
ATOM 909 C C . CYS A 1 114 ? -17.725 -3.994 -0.521 1.00 83.12 114 CYS A C 1
ATOM 911 O O . CYS A 1 114 ? -17.455 -2.858 -0.128 1.00 83.12 114 CYS A O 1
ATOM 913 N N . GLN A 1 115 ? -18.475 -4.838 0.190 1.00 90.69 115 GLN A N 1
ATOM 914 C CA . GLN A 1 115 ? -18.771 -4.617 1.599 1.00 90.69 115 GLN A CA 1
ATOM 915 C C . GLN A 1 115 ? -17.836 -5.471 2.438 1.00 90.69 115 GLN A C 1
ATOM 917 O O . GLN A 1 115 ? -17.738 -6.682 2.241 1.00 90.69 115 GLN A O 1
ATOM 922 N N . CYS A 1 116 ? -17.165 -4.840 3.388 1.00 91.69 116 CYS A N 1
ATOM 923 C CA . CYS A 1 116 ? -16.312 -5.534 4.334 1.00 91.69 116 CYS A CA 1
ATOM 924 C C . CYS A 1 116 ? -16.960 -5.485 5.712 1.00 91.69 116 CYS A C 1
ATOM 926 O O . CYS A 1 116 ? -17.441 -4.436 6.151 1.00 91.69 116 CYS A O 1
ATOM 928 N N . THR A 1 117 ? -16.934 -6.611 6.414 1.00 94.44 117 THR A N 1
ATOM 929 C CA . THR A 1 117 ? -17.146 -6.630 7.857 1.00 94.44 117 THR A CA 1
ATOM 930 C C . THR A 1 117 ? -15.795 -6.430 8.519 1.00 94.44 117 THR A C 1
ATOM 932 O O . THR A 1 117 ? -14.849 -7.172 8.255 1.00 94.44 117 THR A O 1
ATOM 935 N N . VAL A 1 118 ? -15.701 -5.399 9.350 1.00 93.69 118 VAL A N 1
ATOM 936 C CA . VAL A 1 118 ? -14.472 -5.016 10.035 1.00 93.69 118 VAL A CA 1
ATOM 937 C C . VAL A 1 118 ? -14.690 -5.082 11.534 1.00 93.69 118 VAL A C 1
ATOM 939 O O . VAL A 1 118 ? -15.663 -4.544 12.065 1.00 93.69 118 VAL A O 1
ATOM 942 N N . GLU A 1 119 ? -13.764 -5.747 12.206 1.00 94.62 119 GLU A N 1
ATOM 943 C CA . GLU A 1 119 ? -13.636 -5.765 13.649 1.00 94.62 119 GLU A CA 1
ATOM 944 C C . GLU A 1 119 ? -12.790 -4.576 14.106 1.00 94.62 119 GLU A C 1
ATOM 946 O O . GLU A 1 119 ? -11.587 -4.524 13.859 1.00 94.62 119 GLU A O 1
ATOM 951 N N . LEU A 1 120 ? -13.409 -3.604 14.766 1.00 91.75 120 LEU A N 1
ATOM 952 C CA . LEU A 1 120 ? -12.729 -2.443 15.320 1.00 91.75 120 LEU A CA 1
ATOM 953 C C . LEU A 1 120 ? -11.895 -2.843 16.538 1.00 91.75 120 LEU A C 1
ATOM 955 O O . LEU A 1 120 ? -12.391 -3.460 17.484 1.00 91.75 120 LEU A O 1
ATOM 959 N N . LEU A 1 121 ? -10.619 -2.459 16.527 1.00 90.62 121 LEU A N 1
ATOM 960 C CA . LEU A 1 121 ? -9.685 -2.823 17.583 1.00 90.62 121 LEU A CA 1
ATOM 961 C C . LEU A 1 121 ? -10.001 -2.072 18.876 1.00 90.62 121 LEU A C 1
ATOM 963 O O . LEU A 1 121 ? -10.168 -0.856 18.870 1.00 90.62 121 LEU A O 1
ATOM 967 N N . ASN A 1 122 ? -10.031 -2.793 19.997 1.00 89.81 122 ASN A N 1
ATOM 968 C CA . ASN A 1 122 ? -10.199 -2.222 21.337 1.00 89.81 122 ASN A CA 1
ATOM 969 C C . ASN A 1 122 ? -11.435 -1.306 21.498 1.00 89.81 122 ASN A C 1
ATOM 971 O O . ASN A 1 122 ? -11.389 -0.272 22.165 1.00 89.81 122 ASN A O 1
ATOM 975 N N . ILE A 1 123 ? -12.553 -1.701 20.889 1.00 84.69 123 ILE A N 1
ATOM 976 C CA . ILE A 1 123 ? -13.890 -1.181 21.200 1.00 84.69 123 ILE A CA 1
ATOM 977 C C . ILE A 1 123 ? -14.638 -2.241 22.016 1.00 84.69 123 ILE A C 1
ATOM 979 O O . ILE A 1 123 ? -14.416 -3.439 21.836 1.00 84.69 123 ILE A O 1
ATOM 983 N N . SER A 1 124 ? -15.495 -1.808 22.944 1.00 78.88 124 SER A N 1
ATOM 984 C CA . SER A 1 124 ? -16.334 -2.711 23.741 1.00 78.88 124 SER A CA 1
ATOM 985 C C . SER A 1 124 ? -17.239 -3.586 22.858 1.00 78.88 124 SER A C 1
ATOM 987 O O . SER A 1 124 ? -17.538 -3.245 21.715 1.00 78.88 124 SER A O 1
ATOM 989 N N . ASP A 1 125 ? -17.703 -4.724 23.387 1.00 75.19 125 ASP A N 1
ATOM 990 C CA . ASP A 1 125 ? -18.415 -5.749 22.601 1.00 75.19 125 ASP A CA 1
ATOM 991 C C . ASP A 1 125 ? -19.637 -5.215 21.821 1.00 75.19 125 ASP A C 1
ATOM 993 O O . ASP A 1 125 ? -19.955 -5.702 20.734 1.00 75.19 125 ASP A O 1
ATOM 997 N N . ALA A 1 126 ? -20.298 -4.167 22.324 1.00 69.06 126 ALA A N 1
ATOM 998 C CA . ALA A 1 126 ? -21.365 -3.476 21.607 1.00 69.06 126 ALA A CA 1
ATOM 999 C C . ALA A 1 126 ? -20.790 -2.534 20.530 1.00 69.06 126 ALA A C 1
ATOM 1001 O O . ALA A 1 126 ? -20.434 -1.393 20.812 1.00 69.06 126 ALA A O 1
ATOM 1002 N N . GLY A 1 127 ? -20.752 -2.999 19.278 1.00 72.25 127 GLY A N 1
ATOM 1003 C CA . GLY A 1 127 ? -20.275 -2.211 18.128 1.00 72.25 127 GLY A CA 1
ATOM 1004 C C . GLY A 1 127 ? -18.857 -2.550 17.666 1.00 72.25 127 GLY A C 1
ATOM 1005 O O . GLY A 1 127 ? -18.312 -1.848 16.818 1.00 72.25 127 GLY A O 1
ATOM 1006 N N . ARG A 1 128 ? -18.282 -3.643 18.182 1.00 86.25 128 ARG A N 1
ATOM 1007 C CA . ARG A 1 128 ? -16.980 -4.168 17.758 1.00 86.25 128 ARG A CA 1
ATOM 1008 C C . ARG A 1 128 ? -16.939 -4.539 16.273 1.00 86.25 128 ARG A C 1
ATOM 1010 O O . ARG A 1 128 ? -15.907 -4.364 15.645 1.00 86.25 128 ARG A O 1
ATOM 1017 N N . TYR A 1 129 ? -18.046 -5.010 15.701 1.00 93.06 129 TYR A N 1
ATOM 1018 C CA . TYR A 1 129 ? -18.138 -5.344 14.278 1.00 93.06 129 TYR A CA 1
ATOM 1019 C C . TYR A 1 129 ? -18.991 -4.322 13.542 1.00 93.06 129 TYR A C 1
ATOM 1021 O O . TYR A 1 129 ? -20.141 -4.079 13.915 1.00 93.06 129 TYR A O 1
ATOM 1029 N N . ILE A 1 130 ? -18.449 -3.764 12.466 1.00 93.94 130 ILE A N 1
ATOM 1030 C CA . ILE A 1 130 ? -19.180 -2.869 11.573 1.00 93.94 130 ILE A CA 1
ATOM 1031 C C . ILE A 1 130 ? -19.092 -3.370 10.139 1.00 93.94 130 ILE A C 1
ATOM 1033 O O . ILE A 1 130 ? -18.089 -3.941 9.728 1.00 93.94 130 ILE A O 1
ATOM 1037 N N . THR A 1 131 ? -20.161 -3.167 9.374 1.00 94.44 131 THR A N 1
ATOM 1038 C CA . THR A 1 131 ? -20.142 -3.402 7.927 1.00 94.44 131 THR A CA 1
ATOM 1039 C C . THR A 1 131 ? -19.982 -2.069 7.228 1.00 94.44 131 THR A C 1
ATOM 1041 O O . THR A 1 131 ? -20.749 -1.137 7.477 1.00 94.44 131 THR A O 1
ATOM 1044 N N . VAL A 1 132 ? -18.971 -1.981 6.377 1.00 92.50 132 VAL A N 1
ATOM 1045 C CA . VAL A 1 132 ? -18.552 -0.752 5.713 1.00 92.50 132 VAL A CA 1
ATOM 1046 C C . VAL A 1 132 ? -18.304 -1.006 4.233 1.00 92.50 132 VAL A C 1
ATOM 1048 O O . VAL A 1 132 ? -18.005 -2.129 3.827 1.00 92.50 132 VAL A O 1
ATOM 1051 N N . ASN A 1 133 ? -18.456 0.036 3.420 1.00 90.06 133 ASN A N 1
ATOM 1052 C CA . ASN A 1 133 ? -18.106 -0.032 2.004 1.00 90.06 133 ASN A CA 1
ATOM 1053 C C . ASN A 1 133 ? -16.587 0.132 1.854 1.00 90.06 133 ASN A C 1
ATOM 1055 O O . ASN A 1 133 ? -15.957 0.836 2.645 1.00 90.06 133 ASN A O 1
ATOM 1059 N N . ASP A 1 134 ? -16.009 -0.458 0.817 1.00 85.75 134 ASP A N 1
ATOM 1060 C CA . ASP A 1 134 ? -14.592 -0.310 0.457 1.00 85.75 134 ASP A CA 1
ATOM 1061 C C . ASP A 1 134 ? -14.099 1.150 0.409 1.00 85.75 134 ASP A C 1
ATOM 1063 O O . ASP A 1 134 ? -13.009 1.441 0.884 1.00 85.75 134 ASP A O 1
ATOM 1067 N N . THR A 1 135 ? -14.925 2.087 -0.059 1.00 83.50 135 THR A N 1
ATOM 1068 C CA . THR A 1 135 ? -14.649 3.540 -0.082 1.00 83.50 135 THR A CA 1
ATOM 1069 C C . THR A 1 135 ? -14.436 4.180 1.292 1.00 83.50 135 THR A C 1
ATOM 1071 O O . THR A 1 135 ? -13.936 5.300 1.386 1.00 83.50 135 THR A O 1
ATOM 1074 N N . THR A 1 136 ? -14.829 3.494 2.364 1.00 88.06 136 THR A N 1
ATOM 1075 C CA . THR A 1 136 ? -14.646 3.942 3.753 1.00 88.06 136 THR A CA 1
ATOM 1076 C C . THR A 1 136 ? -13.521 3.198 4.463 1.00 88.06 136 THR A C 1
ATOM 1078 O O . THR A 1 136 ? -13.337 3.365 5.664 1.00 88.06 136 THR A O 1
ATOM 1081 N N . ILE A 1 137 ? -12.763 2.382 3.740 1.00 89.94 137 ILE A N 1
ATOM 1082 C CA . ILE A 1 137 ? -11.612 1.657 4.257 1.00 89.94 137 ILE A CA 1
ATOM 1083 C C . ILE A 1 137 ? -10.363 2.272 3.635 1.00 89.94 137 ILE A C 1
ATOM 1085 O O . ILE A 1 137 ? -10.369 2.660 2.471 1.00 89.94 137 ILE A O 1
ATOM 1089 N N . LEU A 1 138 ? -9.293 2.385 4.414 1.00 89.38 138 LEU A N 1
ATOM 1090 C CA . LEU A 1 138 ? -7.983 2.810 3.937 1.00 89.38 138 LEU A CA 1
ATOM 1091 C C . LEU A 1 138 ? -6.917 1.797 4.390 1.00 89.38 138 LEU A C 1
ATOM 1093 O O . LEU A 1 138 ? -7.051 1.218 5.471 1.00 89.38 138 LEU A O 1
ATOM 1097 N N . PRO A 1 139 ? -5.855 1.560 3.602 1.00 90.81 139 PRO A N 1
ATOM 1098 C CA . PRO A 1 139 ? -4.767 0.669 4.004 1.00 90.81 139 PRO A CA 1
ATOM 1099 C C . PRO A 1 139 ? -4.083 1.177 5.275 1.00 90.81 139 PRO A C 1
ATOM 1101 O O . PRO A 1 139 ? -3.765 2.363 5.367 1.00 90.81 139 PRO A O 1
ATOM 1104 N N . PHE A 1 140 ? -3.841 0.309 6.261 1.00 90.50 140 PHE A N 1
ATOM 1105 C CA . PHE A 1 140 ? -3.243 0.761 7.521 1.00 90.50 140 PHE A CA 1
ATOM 1106 C C . PHE A 1 140 ? -1.806 1.259 7.346 1.00 90.50 140 PHE A C 1
ATOM 1108 O O . PHE A 1 140 ? -1.471 2.338 7.828 1.00 90.50 140 PHE A O 1
ATOM 1115 N N . SER A 1 141 ? -0.994 0.508 6.599 1.00 86.81 141 SER A N 1
ATOM 1116 C CA . SER A 1 141 ? 0.414 0.798 6.288 1.00 86.81 141 SER A CA 1
ATOM 1117 C C . SER A 1 141 ? 0.615 2.202 5.702 1.00 86.81 141 SER A C 1
ATOM 1119 O O . SER A 1 141 ? 1.507 2.929 6.130 1.00 86.81 141 SER A O 1
ATOM 1121 N N . VAL A 1 142 ? -0.262 2.595 4.774 1.00 82.25 142 VAL A N 1
ATOM 1122 C CA . VAL A 1 142 ? -0.230 3.871 4.040 1.00 82.25 142 VAL A CA 1
ATOM 1123 C C . VAL A 1 142 ? -0.650 5.059 4.904 1.00 82.25 142 VAL A C 1
ATOM 1125 O O . VAL A 1 142 ? -0.321 6.187 4.591 1.00 82.25 142 VAL A O 1
ATOM 1128 N N . TYR A 1 143 ? -1.380 4.858 5.997 1.00 81.00 143 TYR A N 1
ATOM 1129 C CA . TYR A 1 143 ? -1.809 5.967 6.861 1.00 81.00 143 TYR A CA 1
ATOM 1130 C C . TYR A 1 143 ? -1.409 5.737 8.317 1.00 81.00 143 TYR A C 1
ATOM 1132 O O . TYR A 1 143 ? -2.036 6.267 9.236 1.00 81.00 143 TYR A O 1
ATOM 1140 N N . SER A 1 144 ? -0.380 4.915 8.546 1.00 78.81 144 SER A N 1
ATOM 1141 C CA . SER A 1 144 ? 0.117 4.645 9.889 1.00 78.81 144 SER A CA 1
ATOM 1142 C C . SER A 1 144 ? 0.605 5.956 10.515 1.00 78.81 144 SER A C 1
ATOM 1144 O O . SER A 1 144 ? 1.338 6.710 9.866 1.00 78.81 144 SER A O 1
ATOM 1146 N N . PRO A 1 145 ? 0.248 6.261 11.775 1.00 75.19 145 PRO A N 1
ATOM 1147 C CA . PRO A 1 145 ? 0.676 7.496 12.407 1.00 75.19 145 PRO A CA 1
ATOM 1148 C C . PRO A 1 145 ? 2.200 7.485 12.554 1.00 75.19 145 PRO A C 1
ATOM 1150 O O . PRO A 1 145 ? 2.792 6.469 12.931 1.00 75.19 145 PRO A O 1
ATOM 1153 N N . THR A 1 146 ? 2.847 8.624 12.310 1.00 74.62 146 THR A N 1
ATOM 1154 C CA . THR A 1 146 ? 4.287 8.749 12.563 1.00 74.62 146 THR A CA 1
ATOM 1155 C C . THR A 1 146 ? 4.582 8.573 14.054 1.00 74.62 146 THR A C 1
ATOM 1157 O O . THR A 1 146 ? 3.763 8.919 14.912 1.00 74.62 146 THR A O 1
ATOM 1160 N N . GLY A 1 147 ? 5.784 8.089 14.392 1.00 74.12 147 GLY A N 1
ATOM 1161 C CA . GLY A 1 147 ? 6.211 7.931 15.789 1.00 74.12 147 GLY A CA 1
ATOM 1162 C C . GLY A 1 147 ? 6.028 9.203 16.627 1.00 74.12 147 GLY A C 1
ATOM 1163 O O . GLY A 1 147 ? 5.582 9.132 17.771 1.00 74.12 147 GLY A O 1
ATOM 1164 N N . ASN A 1 148 ? 6.265 10.370 16.022 1.00 72.50 148 ASN A N 1
ATOM 1165 C CA . ASN A 1 148 ? 6.092 11.674 16.662 1.00 72.50 148 ASN A CA 1
ATOM 1166 C C . ASN A 1 148 ? 4.632 11.968 17.015 1.00 72.50 148 ASN A C 1
ATOM 1168 O O . ASN A 1 148 ? 4.353 12.377 18.142 1.00 72.50 148 ASN A O 1
ATOM 1172 N N . LEU A 1 149 ? 3.696 11.722 16.091 1.00 70.00 149 LEU A N 1
ATOM 1173 C CA . LEU A 1 149 ? 2.271 11.922 16.357 1.00 70.00 149 LEU A CA 1
ATOM 1174 C C . LEU A 1 149 ? 1.791 11.007 17.490 1.00 70.00 149 LEU A C 1
ATOM 1176 O O . LEU A 1 149 ? 1.018 11.432 18.344 1.00 70.00 149 LEU A O 1
ATOM 1180 N N . ARG A 1 150 ? 2.294 9.772 17.554 1.00 70.94 150 ARG A N 1
ATOM 1181 C CA . ARG A 1 150 ? 1.945 8.827 18.626 1.00 70.94 150 ARG A CA 1
ATOM 1182 C C . ARG A 1 150 ? 2.454 9.265 19.981 1.00 70.94 150 ARG A C 1
ATOM 1184 O O . ARG A 1 150 ? 1.696 9.258 20.946 1.00 70.94 150 ARG A O 1
ATOM 1191 N N . ASN A 1 151 ? 3.723 9.650 20.049 1.00 76.19 151 ASN A N 1
ATOM 1192 C CA . ASN A 1 151 ? 4.318 10.133 21.288 1.00 76.19 151 ASN A CA 1
ATOM 1193 C C . ASN A 1 151 ? 3.585 11.383 21.772 1.00 76.19 151 ASN A C 1
ATOM 1195 O O . ASN A 1 151 ? 3.242 11.465 22.944 1.00 76.19 151 ASN A O 1
ATOM 1199 N N . TYR A 1 152 ? 3.228 12.283 20.854 1.00 75.38 152 TYR A N 1
ATOM 1200 C CA . TYR A 1 152 ? 2.410 13.448 21.163 1.00 75.38 152 TYR A CA 1
ATOM 1201 C C . TYR A 1 152 ? 1.028 13.074 21.725 1.00 75.38 152 TYR A C 1
ATOM 1203 O O . TYR A 1 152 ? 0.633 13.596 22.767 1.00 75.38 152 TYR A O 1
ATOM 1211 N N . LEU A 1 153 ? 0.315 12.130 21.097 1.00 72.81 153 LEU A N 1
ATOM 1212 C CA . LEU A 1 153 ? -0.974 11.641 21.602 1.00 72.81 153 LEU A CA 1
ATOM 1213 C C . LEU A 1 153 ? -0.838 10.999 22.991 1.00 72.81 153 LEU A C 1
ATOM 1215 O O . LEU A 1 153 ? -1.657 11.275 23.866 1.00 72.81 153 LEU A O 1
ATOM 1219 N N . ARG A 1 154 ? 0.210 10.193 23.219 1.00 80.69 154 ARG A N 1
ATOM 1220 C CA . ARG A 1 154 ? 0.507 9.593 24.530 1.00 80.69 154 ARG A CA 1
ATOM 1221 C C . ARG A 1 154 ? 0.761 10.657 25.592 1.00 80.69 154 ARG A C 1
ATOM 1223 O O . ARG A 1 154 ? 0.168 10.562 26.658 1.00 80.69 154 ARG A O 1
ATOM 1230 N N . THR A 1 155 ? 1.579 11.667 25.291 1.00 81.50 155 THR A N 1
ATOM 1231 C CA . THR A 1 155 ? 1.886 12.766 26.218 1.00 81.50 155 THR A CA 1
ATOM 1232 C C . THR A 1 155 ? 0.640 13.570 26.570 1.00 81.50 155 THR A C 1
ATOM 1234 O O . THR A 1 155 ? 0.387 13.811 27.747 1.00 81.50 155 THR A O 1
ATOM 1237 N N . ILE A 1 156 ? -0.190 13.927 25.580 1.00 75.12 156 ILE A N 1
ATOM 1238 C CA . ILE A 1 156 ? -1.461 14.615 25.854 1.00 75.12 156 ILE A CA 1
ATOM 1239 C C . ILE A 1 156 ? -2.306 13.789 26.825 1.00 75.12 156 ILE A C 1
ATOM 1241 O O . ILE A 1 156 ? -2.837 14.341 27.786 1.00 75.12 156 ILE A O 1
ATOM 1245 N N . ILE A 1 157 ? -2.399 12.479 26.584 1.00 76.56 157 ILE A N 1
ATOM 1246 C CA . ILE A 1 157 ? -3.253 11.560 27.341 1.00 76.56 157 ILE A CA 1
ATOM 1247 C C . ILE A 1 157 ? -2.706 11.272 28.747 1.00 76.56 157 ILE A C 1
ATOM 1249 O O . ILE A 1 157 ? -3.492 11.149 29.683 1.00 76.56 157 ILE A O 1
ATOM 1253 N N . SER A 1 158 ? -1.386 11.226 28.934 1.00 80.94 158 SER A N 1
ATOM 1254 C CA . SER A 1 158 ? -0.772 11.050 30.256 1.00 80.94 158 SER A CA 1
ATOM 1255 C C . SER A 1 158 ? -0.867 12.296 31.135 1.00 80.94 158 SER A C 1
ATOM 1257 O O . SER A 1 158 ? -0.998 12.170 32.353 1.00 80.94 158 SER A O 1
ATOM 1259 N N . ASP A 1 159 ? -0.858 13.491 30.540 1.00 80.75 159 ASP A N 1
ATOM 1260 C CA . ASP A 1 159 ? -0.840 14.781 31.246 1.00 80.75 159 ASP A CA 1
ATOM 1261 C C . ASP A 1 159 ? -2.231 15.203 31.756 1.00 80.75 159 ASP A C 1
ATOM 1263 O O . ASP A 1 159 ? -2.574 16.387 31.731 1.00 80.75 159 ASP A O 1
ATOM 1267 N N . ASN A 1 160 ? -3.013 14.220 32.223 1.00 63.62 160 ASN A N 1
ATOM 1268 C CA . ASN A 1 160 ? -4.462 14.143 32.474 1.00 63.62 160 ASN A CA 1
ATOM 1269 C C . ASN A 1 160 ? -5.219 15.394 32.981 1.00 63.62 160 ASN A C 1
ATOM 1271 O O . ASN A 1 160 ? -6.445 15.369 32.981 1.00 63.62 160 ASN A O 1
ATOM 1275 N N . HIS A 1 161 ? -4.575 16.487 33.402 1.00 58.53 161 HIS A N 1
ATOM 1276 C CA . HIS A 1 161 ? -5.246 17.633 34.021 1.00 58.53 161 HIS A CA 1
ATOM 1277 C C . HIS A 1 161 ? -4.668 19.038 33.748 1.00 58.53 161 HIS A C 1
ATOM 1279 O O . HIS A 1 161 ? -5.206 19.991 34.310 1.00 58.53 161 HIS A O 1
ATOM 1285 N N . CYS A 1 162 ? -3.626 19.238 32.923 1.00 56.16 162 CYS A N 1
ATOM 1286 C CA . CYS A 1 162 ? -3.001 20.580 32.821 1.00 56.16 162 CYS A CA 1
ATOM 1287 C C . CYS A 1 162 ? -2.765 21.148 31.416 1.00 56.16 162 CYS A C 1
ATOM 1289 O O . CYS A 1 162 ? -2.294 22.280 31.307 1.00 56.16 162 CYS A O 1
ATOM 1291 N N . SER A 1 163 ? -3.096 20.430 30.342 1.00 66.38 163 SER A N 1
ATOM 1292 C CA . SER A 1 163 ? -2.910 20.975 28.994 1.00 66.38 163 SER A CA 1
ATOM 1293 C C . SER A 1 163 ? -4.147 21.755 28.521 1.00 66.38 163 SER A C 1
ATOM 1295 O O . SER A 1 163 ? -5.226 21.162 28.458 1.00 66.38 163 SER A O 1
ATOM 1297 N N . PRO A 1 164 ? -4.009 23.026 28.083 1.00 72.06 164 PRO A N 1
ATOM 1298 C CA . PRO A 1 164 ? -5.074 23.782 27.404 1.00 72.06 164 PRO A CA 1
ATOM 1299 C C . PRO A 1 164 ? -5.639 23.064 26.169 1.00 72.06 164 PRO A C 1
ATOM 1301 O O . PRO A 1 164 ? -6.720 23.383 25.680 1.00 72.06 164 PRO A O 1
ATOM 1304 N N . VAL A 1 165 ? -4.907 22.073 25.652 1.00 64.38 165 VAL A N 1
ATOM 1305 C CA . VAL A 1 165 ? -5.344 21.205 24.556 1.00 64.38 165 VAL A CA 1
ATOM 1306 C C . VAL A 1 165 ? -6.613 20.430 24.923 1.00 64.38 165 VAL A C 1
ATOM 1308 O O . VAL A 1 165 ? -7.440 20.188 24.051 1.00 64.38 165 VAL A O 1
ATOM 1311 N N . TRP A 1 166 ? -6.832 20.081 26.192 1.00 68.19 166 TRP A N 1
ATOM 1312 C CA . TRP A 1 166 ? -8.031 19.343 26.597 1.00 68.19 166 TRP A CA 1
ATOM 1313 C C . TRP A 1 166 ? -9.314 20.168 26.516 1.00 68.19 166 TRP A C 1
ATOM 1315 O O . TRP A 1 166 ? -10.348 19.635 26.113 1.00 68.19 166 TRP A O 1
ATOM 1325 N N . ASP A 1 167 ? -9.236 21.469 26.805 1.00 67.19 167 ASP A N 1
ATOM 1326 C CA . ASP A 1 167 ? -10.363 22.394 26.635 1.00 67.19 167 ASP A CA 1
ATOM 1327 C C . ASP A 1 167 ? -10.756 22.528 25.157 1.00 67.19 167 ASP A C 1
ATOM 1329 O O . ASP A 1 167 ? -11.922 22.732 24.822 1.00 67.19 167 ASP A O 1
ATOM 1333 N N . ILE A 1 168 ? -9.774 22.363 24.267 1.00 64.69 168 ILE A N 1
ATOM 1334 C CA . ILE A 1 168 ? -9.952 22.383 22.819 1.00 64.69 168 ILE A CA 1
ATOM 1335 C C . ILE A 1 168 ? -10.562 21.057 22.335 1.00 64.69 168 ILE A C 1
ATOM 1337 O O . ILE A 1 168 ? -11.570 21.072 21.631 1.00 64.69 168 ILE A O 1
ATOM 1341 N N . LEU A 1 169 ? -9.991 19.913 22.732 1.00 64.44 169 LEU A N 1
ATOM 1342 C CA . LEU A 1 169 ? -10.424 18.577 22.293 1.00 64.44 169 LEU A CA 1
ATOM 1343 C C . LEU A 1 169 ? -11.794 18.164 22.862 1.00 64.44 169 LEU A C 1
ATOM 1345 O O . LEU A 1 169 ? -12.521 17.394 22.229 1.00 64.44 169 LEU A O 1
ATOM 1349 N N . GLY A 1 170 ? -12.171 18.712 24.018 1.00 70.44 170 GLY A N 1
ATOM 1350 C CA . GLY A 1 170 ? -13.454 18.486 24.677 1.00 70.44 170 GLY A CA 1
ATOM 1351 C C . GLY A 1 170 ? -13.536 17.160 25.446 1.00 70.44 170 GLY A C 1
ATOM 1352 O O . GLY A 1 170 ? -12.836 16.187 25.160 1.00 70.44 170 GLY A O 1
ATOM 1353 N N . GLN A 1 171 ? -14.456 17.100 26.416 1.00 73.94 171 GLN A N 1
ATOM 1354 C CA . GLN A 1 171 ? -14.653 15.941 27.309 1.00 73.94 171 GLN A CA 1
ATOM 1355 C C . GLN A 1 171 ? -14.905 14.630 26.554 1.00 73.94 171 GLN A C 1
ATOM 1357 O O . GLN A 1 171 ? -14.439 13.569 26.955 1.00 73.94 171 GLN A O 1
ATOM 1362 N N . SER A 1 172 ? -15.595 14.691 25.415 1.00 68.94 172 SER A N 1
ATOM 1363 C CA . SER A 1 172 ? -15.908 13.487 24.647 1.00 68.94 172 SER A CA 1
ATOM 1364 C C . SER A 1 172 ? -14.677 12.810 24.032 1.00 68.94 172 SER A C 1
ATOM 1366 O O . SER A 1 172 ? -14.710 11.611 23.776 1.00 68.94 172 SER A O 1
ATOM 1368 N N . PHE A 1 173 ? -13.588 13.556 23.801 1.00 74.88 173 PHE A N 1
ATOM 1369 C CA . PHE A 1 173 ? -12.328 12.967 23.355 1.00 74.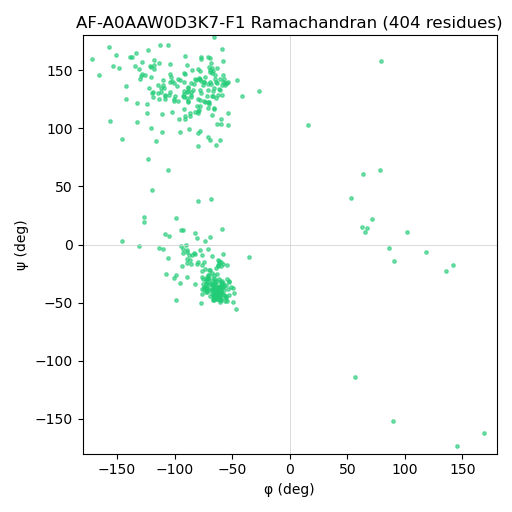88 173 PHE A CA 1
ATOM 1370 C C . PHE A 1 173 ? -11.609 12.270 24.518 1.00 74.88 173 PHE A C 1
ATOM 1372 O O . PHE A 1 173 ? -11.091 11.178 24.318 1.00 74.88 173 PHE A O 1
ATOM 1379 N N . GLN A 1 174 ? -11.650 12.829 25.737 1.00 78.19 174 GLN A N 1
ATOM 1380 C CA . GLN A 1 174 ? -11.061 12.216 26.942 1.00 78.19 174 GLN A CA 1
ATOM 1381 C C . GLN A 1 174 ? -11.617 10.814 27.222 1.00 78.19 174 GLN A C 1
ATOM 1383 O O . GLN A 1 174 ? -10.860 9.918 27.583 1.00 78.19 174 GLN A O 1
ATOM 1388 N N . GLU A 1 175 ? -12.918 10.601 27.007 1.00 82.25 175 GLU A N 1
ATOM 1389 C CA . GLU A 1 175 ? -13.560 9.296 27.224 1.00 82.25 175 GLU A CA 1
ATOM 1390 C C . GLU A 1 175 ? -13.069 8.215 26.245 1.00 82.25 175 GLU A C 1
ATOM 1392 O O . GLU A 1 175 ? -12.965 7.042 26.600 1.00 82.25 175 GLU A O 1
ATOM 1397 N N . VAL A 1 176 ? -12.767 8.598 25.001 1.00 82.19 176 VAL A N 1
ATOM 1398 C CA . VAL A 1 176 ? -12.462 7.656 23.909 1.00 82.19 176 VAL A CA 1
ATOM 1399 C C . VAL A 1 176 ? -10.954 7.505 23.682 1.00 82.19 176 VAL A C 1
ATOM 1401 O O . VAL A 1 176 ? -10.492 6.456 23.229 1.00 82.19 176 VAL A O 1
ATOM 1404 N N . ALA A 1 177 ? -10.177 8.526 24.038 1.00 83.31 177 ALA A N 1
ATOM 1405 C CA . ALA A 1 177 ? -8.733 8.622 23.862 1.00 83.31 177 ALA A CA 1
ATOM 1406 C C . ALA A 1 177 ? -7.945 7.386 24.346 1.00 83.31 177 ALA A C 1
ATOM 1408 O O . ALA A 1 177 ? -7.155 6.863 23.555 1.00 83.31 177 ALA A O 1
ATOM 1409 N N . PRO A 1 178 ? -8.161 6.857 25.571 1.00 87.50 178 PRO A N 1
ATOM 1410 C CA . PRO A 1 178 ? -7.446 5.667 26.035 1.00 87.50 178 PRO A CA 1
ATOM 1411 C C . PRO A 1 178 ? -7.716 4.444 25.156 1.00 87.50 178 PRO A C 1
ATOM 1413 O O . PRO A 1 178 ? -6.796 3.700 24.815 1.00 87.50 178 PRO A O 1
ATOM 1416 N N . SER A 1 179 ? -8.974 4.269 24.738 1.00 89.06 179 SER A N 1
ATOM 1417 C CA . SER A 1 179 ? -9.366 3.154 23.877 1.00 89.06 179 SER A CA 1
ATOM 1418 C C . SER A 1 179 ? -8.739 3.273 22.492 1.00 89.06 179 SER A C 1
ATOM 1420 O O . SER A 1 179 ? -8.263 2.277 21.950 1.00 89.06 179 SER A O 1
ATOM 1422 N N . TYR A 1 180 ? -8.682 4.494 21.954 1.00 86.31 180 TYR A N 1
ATOM 1423 C CA . TYR A 1 180 ? -8.071 4.781 20.661 1.00 86.31 180 TYR A CA 1
ATOM 1424 C C . TYR A 1 180 ? -6.555 4.557 20.667 1.00 86.31 180 TYR A C 1
ATOM 1426 O O . TYR A 1 180 ? -6.047 3.872 19.785 1.00 86.31 180 TYR A O 1
ATOM 1434 N N . ILE A 1 181 ? -5.828 5.051 21.682 1.00 86.94 181 ILE A N 1
ATOM 1435 C CA . ILE A 1 181 ? -4.390 4.758 21.833 1.00 86.94 181 ILE A CA 1
ATOM 1436 C C . ILE A 1 181 ? -4.163 3.255 21.876 1.00 86.94 181 ILE A C 1
ATOM 1438 O O . ILE A 1 181 ? -3.306 2.737 21.167 1.00 86.94 181 ILE A O 1
ATOM 1442 N N . LYS A 1 182 ? -4.931 2.541 22.698 1.00 90.56 182 LYS A N 1
ATOM 1443 C CA . LYS A 1 182 ? -4.724 1.107 22.839 1.00 90.56 182 LYS A CA 1
ATOM 1444 C C . LYS A 1 182 ? -5.049 0.353 21.544 1.00 90.56 182 LYS A C 1
ATOM 1446 O O . LYS A 1 182 ? -4.370 -0.619 21.227 1.00 90.56 182 LYS A O 1
ATOM 1451 N N . ALA A 1 183 ? -6.023 0.827 20.766 1.00 90.50 183 ALA A N 1
ATOM 1452 C CA . ALA A 1 183 ? -6.299 0.319 19.426 1.00 90.50 183 ALA A CA 1
ATOM 1453 C C . ALA A 1 183 ? -5.099 0.512 18.480 1.00 90.50 183 ALA A C 1
ATOM 1455 O O . ALA A 1 183 ? -4.737 -0.424 17.773 1.00 90.50 183 ALA A O 1
ATOM 1456 N N . LEU A 1 184 ? -4.448 1.683 18.510 1.00 87.75 184 LEU A N 1
ATOM 1457 C CA . LEU A 1 184 ? -3.220 1.957 17.748 1.00 87.75 184 LEU A CA 1
ATOM 1458 C C . LEU A 1 184 ? -2.062 1.046 18.159 1.00 87.75 184 LEU A C 1
ATOM 1460 O O . LEU A 1 184 ? -1.376 0.508 17.299 1.00 87.75 184 LEU A O 1
ATOM 1464 N N . GLU A 1 185 ? -1.868 0.832 19.460 1.00 90.62 185 GLU A N 1
ATOM 1465 C CA . GLU A 1 185 ? -0.821 -0.063 19.966 1.00 90.62 185 GLU A CA 1
ATOM 1466 C C . GLU A 1 185 ? -1.031 -1.506 19.505 1.00 90.62 185 GLU A C 1
ATOM 1468 O O . GLU A 1 185 ? -0.076 -2.173 19.125 1.00 90.62 185 GLU A O 1
ATOM 1473 N N . ILE A 1 186 ? -2.277 -1.989 19.512 1.00 92.25 186 ILE A N 1
ATOM 1474 C CA . ILE A 1 186 ? -2.606 -3.324 18.995 1.00 92.25 186 ILE A CA 1
ATOM 1475 C C . ILE A 1 186 ? -2.372 -3.380 17.483 1.00 92.25 186 ILE A C 1
ATOM 1477 O O . ILE A 1 186 ? -1.801 -4.350 16.998 1.00 92.25 186 ILE A O 1
ATOM 1481 N N . ALA A 1 187 ? -2.788 -2.350 16.745 1.00 91.62 187 ALA A N 1
ATOM 1482 C CA . ALA A 1 187 ? -2.599 -2.263 15.301 1.00 91.62 187 ALA A CA 1
ATOM 1483 C C . ALA A 1 187 ? -1.108 -2.292 14.920 1.00 91.62 187 ALA A C 1
ATOM 1485 O O . ALA A 1 187 ? -0.703 -3.039 14.036 1.00 91.62 187 ALA A O 1
ATOM 1486 N N . GLU A 1 188 ? -0.274 -1.543 15.636 1.00 89.31 188 GLU A N 1
ATOM 1487 C CA . GLU A 1 188 ? 1.182 -1.577 15.480 1.00 89.31 188 GLU A CA 1
ATOM 1488 C C . GLU A 1 188 ? 1.761 -2.930 15.823 1.00 89.31 188 GLU A C 1
ATOM 1490 O O . GLU A 1 188 ? 2.556 -3.459 15.051 1.00 89.31 188 GLU A O 1
ATOM 1495 N N . GLN A 1 189 ? 1.345 -3.497 16.956 1.00 90.50 189 GLN A N 1
ATOM 1496 C CA . GLN A 1 189 ? 1.795 -4.820 17.341 1.00 90.50 189 GLN A CA 1
ATOM 1497 C C . GLN A 1 189 ? 1.486 -5.806 16.219 1.00 90.50 189 GLN A C 1
ATOM 1499 O O . GLN A 1 189 ? 2.385 -6.514 15.814 1.00 90.50 189 GLN A O 1
ATOM 1504 N N . ILE A 1 190 ? 0.283 -5.788 15.637 1.00 90.00 190 ILE A N 1
ATOM 1505 C CA . ILE A 1 190 ? -0.058 -6.615 14.471 1.00 90.00 190 ILE A CA 1
ATOM 1506 C C . ILE A 1 190 ? 0.859 -6.298 13.281 1.00 90.00 190 ILE A C 1
ATOM 1508 O O . ILE A 1 190 ? 1.414 -7.217 12.689 1.00 90.00 190 ILE A O 1
ATOM 1512 N N . GLN A 1 191 ? 1.066 -5.025 12.939 1.00 88.62 191 GLN A N 1
ATOM 1513 C CA . GLN A 1 191 ? 1.916 -4.636 11.811 1.00 88.62 191 GLN A CA 1
ATOM 1514 C C . GLN A 1 191 ? 3.364 -5.145 11.946 1.00 88.62 191 GLN A C 1
ATOM 1516 O O . GLN A 1 191 ? 3.964 -5.482 10.926 1.00 88.62 191 GLN A O 1
ATOM 1521 N N . TYR A 1 192 ? 3.915 -5.218 13.163 1.00 85.75 192 TYR A N 1
ATOM 1522 C CA . TYR A 1 192 ? 5.288 -5.680 13.419 1.00 85.75 192 TYR A CA 1
ATOM 1523 C C . TYR A 1 192 ? 5.395 -7.175 13.790 1.00 85.75 192 TYR A C 1
ATOM 1525 O O . TYR A 1 192 ? 6.379 -7.816 13.426 1.00 85.75 192 TYR A O 1
ATOM 1533 N N . ASP A 1 193 ? 4.406 -7.748 14.488 1.00 80.44 193 ASP A N 1
ATOM 1534 C CA . ASP A 1 193 ? 4.379 -9.161 14.918 1.00 80.44 193 ASP A CA 1
ATOM 1535 C C . ASP A 1 193 ? 3.969 -10.116 13.815 1.00 80.44 193 ASP A C 1
ATOM 1537 O O . ASP A 1 193 ? 4.156 -11.331 13.968 1.00 80.44 193 ASP A O 1
ATOM 1541 N N . VAL A 1 194 ? 3.403 -9.613 12.717 1.00 64.94 194 VAL A N 1
ATOM 1542 C CA . VAL A 1 194 ? 3.239 -10.412 11.511 1.00 64.94 194 VAL A CA 1
ATOM 1543 C C . VAL A 1 194 ? 4.643 -10.748 11.022 1.00 64.94 194 VAL A C 1
ATOM 1545 O O . VAL A 1 194 ? 5.227 -10.094 10.161 1.00 64.94 194 VAL A O 1
ATOM 1548 N N . ARG A 1 195 ? 5.186 -11.838 11.587 1.00 66.56 195 ARG A N 1
ATOM 1549 C CA . ARG A 1 195 ? 6.246 -12.621 10.973 1.00 66.56 195 ARG A CA 1
ATOM 1550 C C . ARG A 1 195 ? 5.808 -12.800 9.539 1.00 66.56 195 ARG A C 1
ATOM 1552 O O . ARG A 1 195 ? 4.614 -12.992 9.287 1.00 66.56 195 ARG A O 1
ATOM 1559 N N . ILE A 1 196 ? 6.765 -12.736 8.630 1.00 69.81 196 ILE A N 1
ATOM 1560 C CA . ILE A 1 196 ? 6.518 -13.010 7.229 1.00 69.81 196 ILE A CA 1
ATOM 1561 C C . ILE A 1 196 ? 6.012 -14.457 7.142 1.00 69.81 196 ILE A C 1
ATOM 1563 O O . ILE A 1 196 ? 6.786 -15.408 7.096 1.00 69.81 196 ILE A O 1
ATOM 1567 N N . HIS A 1 197 ? 4.695 -14.627 7.241 1.00 78.19 197 HIS A N 1
ATOM 1568 C CA . HIS A 1 197 ? 4.024 -15.901 7.094 1.00 78.19 197 HIS A CA 1
ATOM 1569 C C . HIS A 1 197 ? 3.782 -16.008 5.608 1.00 78.19 197 HIS A C 1
ATOM 1571 O O . HIS A 1 197 ? 2.890 -15.362 5.053 1.00 78.19 197 HIS A O 1
ATOM 1577 N N . SER A 1 198 ? 4.653 -16.764 4.964 1.00 77.88 198 SER A N 1
ATOM 1578 C CA . SER A 1 198 ? 4.522 -17.091 3.566 1.00 77.88 198 SER A CA 1
ATOM 1579 C C . SER A 1 198 ? 3.946 -18.491 3.423 1.00 77.88 198 SER A C 1
ATOM 1581 O O . SER A 1 198 ? 4.281 -19.434 4.140 1.00 77.88 198 SER A O 1
ATOM 1583 N N . SER A 1 199 ? 3.043 -18.610 2.471 1.00 87.31 199 SER A N 1
ATOM 1584 C CA . SER A 1 199 ? 2.620 -19.862 1.875 1.00 87.31 199 SER A CA 1
ATOM 1585 C C . SER A 1 199 ? 2.854 -19.749 0.368 1.00 87.31 199 SER A C 1
ATOM 1587 O O . SER A 1 199 ? 3.051 -18.641 -0.139 1.00 87.31 199 SER A O 1
ATOM 1589 N N . PRO A 1 200 ? 2.791 -20.855 -0.383 1.00 87.75 200 PRO A N 1
ATOM 1590 C CA . PRO A 1 200 ? 2.867 -20.795 -1.842 1.00 87.75 200 PRO A CA 1
ATOM 1591 C C . PRO A 1 200 ? 1.785 -19.914 -2.495 1.00 87.75 200 PRO A C 1
ATOM 1593 O O . PRO A 1 200 ? 1.925 -19.540 -3.655 1.00 87.75 200 PRO A O 1
ATOM 1596 N N . GLU A 1 201 ? 0.709 -19.583 -1.771 1.00 89.19 201 GLU A N 1
ATOM 1597 C CA . GLU A 1 201 ? -0.447 -18.848 -2.298 1.00 89.19 201 GLU A CA 1
ATOM 1598 C C . GLU A 1 201 ? -0.540 -17.400 -1.797 1.00 89.19 201 GLU A C 1
ATOM 1600 O O . GLU A 1 201 ? -1.151 -16.554 -2.454 1.00 89.19 201 GLU A O 1
ATOM 1605 N N . ASN A 1 202 ? 0.028 -17.097 -0.627 1.00 91.94 202 ASN A N 1
ATOM 1606 C CA . ASN A 1 202 ? -0.069 -15.778 -0.012 1.00 91.94 202 ASN A CA 1
ATOM 1607 C C . ASN A 1 202 ? 1.108 -15.458 0.914 1.00 91.94 202 ASN A C 1
ATOM 1609 O O . ASN A 1 202 ? 1.710 -16.344 1.518 1.00 91.94 202 ASN A O 1
ATOM 1613 N N . LEU A 1 203 ? 1.365 -14.163 1.057 1.00 93.88 203 LEU A N 1
ATOM 1614 C CA . LEU A 1 203 ? 2.368 -13.566 1.925 1.00 93.88 203 LEU A CA 1
ATOM 1615 C C . LEU A 1 203 ? 1.688 -12.557 2.850 1.00 93.88 203 LEU A C 1
ATOM 1617 O O . LEU A 1 203 ? 1.098 -11.587 2.376 1.00 93.88 203 LEU A O 1
ATOM 1621 N N . CYS A 1 204 ? 1.785 -12.756 4.161 1.00 93.12 204 CYS A N 1
ATOM 1622 C CA . CYS A 1 204 ? 1.430 -11.719 5.126 1.00 93.12 204 CYS A CA 1
ATOM 1623 C C . CYS A 1 204 ? 2.591 -10.723 5.240 1.00 93.12 204 CYS A C 1
ATOM 1625 O O . CYS A 1 204 ? 3.667 -11.085 5.717 1.00 93.12 204 CYS A O 1
ATOM 1627 N N . TRP A 1 205 ? 2.371 -9.484 4.803 1.00 92.88 205 TRP A N 1
ATOM 1628 C CA . TRP A 1 205 ? 3.343 -8.395 4.852 1.00 92.88 205 TRP A CA 1
ATOM 1629 C C . TRP A 1 205 ? 2.835 -7.286 5.774 1.00 92.88 205 TRP A C 1
ATOM 1631 O O . TRP A 1 205 ? 2.112 -6.377 5.355 1.00 92.88 205 TRP A O 1
ATOM 1641 N N . GLY A 1 206 ? 3.169 -7.395 7.061 1.00 91.69 206 GLY A N 1
ATOM 1642 C CA . GLY A 1 206 ? 2.673 -6.491 8.096 1.00 91.69 206 GLY A CA 1
ATOM 1643 C C . GLY A 1 206 ? 1.144 -6.453 8.137 1.00 91.69 206 GLY A C 1
ATOM 1644 O O . GLY A 1 206 ? 0.494 -7.447 8.441 1.00 91.69 206 GLY A O 1
ATOM 1645 N N . ALA A 1 207 ? 0.568 -5.299 7.800 1.00 92.94 207 ALA A N 1
ATOM 1646 C CA . ALA A 1 207 ? -0.878 -5.071 7.787 1.00 92.94 207 ALA A CA 1
ATOM 1647 C C . ALA A 1 207 ? -1.618 -5.696 6.586 1.00 92.94 207 ALA A C 1
ATOM 1649 O O . ALA A 1 207 ? -2.849 -5.675 6.545 1.00 92.94 207 ALA A O 1
ATOM 1650 N N . GLU A 1 208 ? -0.891 -6.206 5.593 1.00 94.38 208 GLU A N 1
ATOM 1651 C CA . GLU A 1 208 ? -1.430 -6.536 4.275 1.00 94.38 208 GLU A CA 1
ATOM 1652 C C . GLU A 1 208 ? -1.230 -8.011 3.932 1.00 94.38 208 GLU A C 1
ATOM 1654 O O . GLU A 1 208 ? -0.280 -8.658 4.375 1.00 94.38 208 GLU A O 1
ATOM 1659 N N . ARG A 1 209 ? -2.099 -8.548 3.074 1.00 93.81 209 ARG A N 1
ATOM 1660 C CA . ARG A 1 209 ? -1.901 -9.859 2.455 1.00 93.81 209 ARG A CA 1
ATOM 1661 C C . ARG A 1 209 ? -1.574 -9.658 0.991 1.00 93.81 209 ARG A C 1
ATOM 1663 O O . ARG A 1 209 ? -2.375 -9.069 0.281 1.00 93.81 209 ARG A O 1
ATOM 1670 N N . ILE A 1 210 ? -0.459 -10.196 0.518 1.00 94.50 210 ILE A N 1
ATOM 1671 C CA . ILE A 1 210 ? -0.032 -10.186 -0.887 1.00 94.50 210 ILE A CA 1
ATOM 1672 C C . ILE A 1 210 ? -0.273 -11.581 -1.481 1.00 94.50 210 ILE A C 1
ATOM 1674 O O . ILE A 1 210 ? -0.051 -12.586 -0.812 1.00 94.50 210 ILE A O 1
ATOM 1678 N N . MET A 1 211 ? -0.742 -11.657 -2.725 1.00 94.81 211 MET A N 1
ATOM 1679 C CA . MET A 1 211 ? -1.060 -12.894 -3.451 1.00 94.81 211 MET A CA 1
ATOM 1680 C C . MET A 1 211 ? -0.483 -12.860 -4.870 1.00 94.81 211 MET A C 1
ATOM 1682 O O . MET A 1 211 ? -0.140 -11.801 -5.394 1.00 94.81 211 MET A O 1
ATOM 1686 N N . ALA A 1 212 ? -0.425 -14.024 -5.518 1.00 93.19 212 ALA A N 1
ATOM 1687 C CA . ALA A 1 212 ? -0.168 -14.100 -6.952 1.00 93.19 212 ALA A CA 1
ATOM 1688 C C . ALA A 1 212 ? -1.203 -13.273 -7.741 1.00 93.19 212 ALA A C 1
ATOM 1690 O O . ALA A 1 212 ? -2.399 -13.295 -7.451 1.00 93.19 212 ALA A O 1
ATOM 1691 N N . GLY A 1 213 ? -0.732 -12.536 -8.743 1.00 91.44 213 GLY A N 1
ATOM 1692 C CA . GLY A 1 213 ? -1.509 -11.592 -9.543 1.00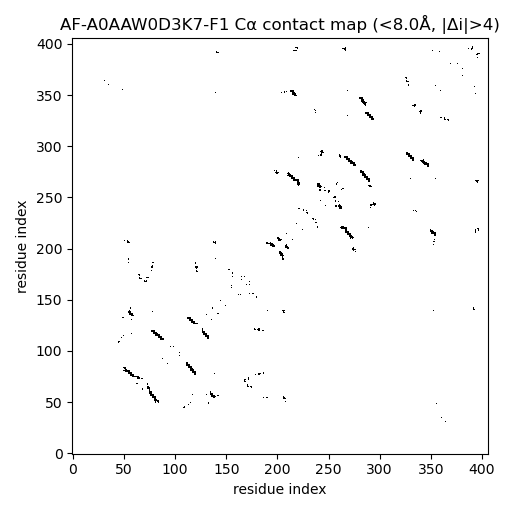 91.44 213 GLY A CA 1
ATOM 1693 C C . GLY A 1 213 ? -1.531 -10.160 -9.000 1.00 91.44 213 GLY A C 1
ATOM 1694 O O . GLY A 1 213 ? -1.900 -9.254 -9.752 1.00 91.44 213 GLY A O 1
ATOM 1695 N N . ASP A 1 214 ? -1.117 -9.932 -7.750 1.00 93.00 214 ASP A N 1
ATOM 1696 C CA . ASP A 1 214 ? -1.116 -8.592 -7.162 1.00 93.00 214 ASP A CA 1
ATOM 1697 C C . ASP A 1 214 ? -0.080 -7.669 -7.775 1.00 93.00 214 ASP A C 1
ATOM 1699 O O . ASP A 1 214 ? 1.022 -8.084 -8.122 1.00 93.00 214 ASP A O 1
ATOM 1703 N N . MET A 1 215 ? -0.414 -6.381 -7.798 1.00 93.06 215 MET A N 1
ATOM 1704 C CA . MET A 1 215 ? 0.566 -5.317 -7.960 1.00 93.06 215 MET A CA 1
ATOM 1705 C C . MET A 1 215 ? 1.026 -4.847 -6.576 1.00 93.06 215 MET A C 1
ATOM 1707 O O . MET A 1 215 ? 0.203 -4.479 -5.734 1.00 93.06 215 MET A O 1
ATOM 1711 N N . ILE A 1 216 ? 2.334 -4.823 -6.350 1.00 94.12 216 ILE A N 1
ATOM 1712 C CA . ILE A 1 216 ? 2.959 -4.311 -5.129 1.00 94.12 216 ILE A CA 1
ATOM 1713 C C . ILE A 1 216 ? 3.860 -3.115 -5.440 1.00 94.12 216 ILE A C 1
ATOM 1715 O O . ILE A 1 216 ? 4.296 -2.922 -6.576 1.00 94.12 216 ILE A O 1
ATOM 1719 N N . ARG A 1 217 ? 4.129 -2.312 -4.413 1.00 92.50 217 ARG A N 1
ATOM 1720 C CA . ARG A 1 217 ? 5.155 -1.274 -4.392 1.00 92.50 217 ARG A CA 1
ATOM 1721 C C . ARG A 1 217 ? 6.457 -1.830 -3.846 1.00 92.50 217 ARG A C 1
ATOM 1723 O O . ARG A 1 217 ? 6.459 -2.637 -2.913 1.00 92.50 217 ARG A O 1
ATOM 1730 N N . LEU A 1 218 ? 7.555 -1.303 -4.359 1.00 92.62 218 LEU A N 1
ATOM 1731 C CA . LEU A 1 218 ? 8.889 -1.581 -3.859 1.00 92.62 218 LEU A CA 1
ATOM 1732 C C . LEU A 1 218 ? 9.404 -0.409 -3.027 1.00 92.62 218 LEU A C 1
ATOM 1734 O O . LEU A 1 218 ? 9.161 0.748 -3.358 1.00 92.62 218 LEU A O 1
ATOM 1738 N N . ALA A 1 219 ? 10.148 -0.712 -1.966 1.00 89.62 219 ALA A N 1
ATOM 1739 C CA . ALA A 1 219 ? 10.713 0.262 -1.027 1.00 89.62 219 ALA A CA 1
ATOM 1740 C C . ALA A 1 219 ? 11.900 1.055 -1.601 1.00 89.62 219 ALA A C 1
ATOM 1742 O O . ALA A 1 219 ? 12.536 1.839 -0.904 1.00 89.62 219 ALA A O 1
ATOM 1743 N N . CYS A 1 220 ? 12.235 0.831 -2.868 1.00 84.62 220 CYS A N 1
ATOM 1744 C CA . CYS A 1 220 ? 13.382 1.429 -3.523 1.00 84.62 220 CYS A CA 1
ATOM 1745 C C . CYS A 1 220 ? 12.982 2.030 -4.870 1.00 84.62 220 CYS A C 1
ATOM 1747 O O . CYS A 1 220 ? 12.040 1.586 -5.535 1.00 84.62 220 CYS A O 1
ATOM 1749 N N . SER A 1 221 ? 13.717 3.070 -5.258 1.00 85.75 221 SER A N 1
ATOM 1750 C CA . SER A 1 221 ? 13.525 3.721 -6.545 1.00 85.75 221 SER A CA 1
ATOM 1751 C C . SER A 1 221 ? 14.000 2.832 -7.692 1.00 85.75 221 SER A C 1
ATOM 1753 O O . SER A 1 221 ? 14.817 1.917 -7.520 1.00 85.75 221 SER A O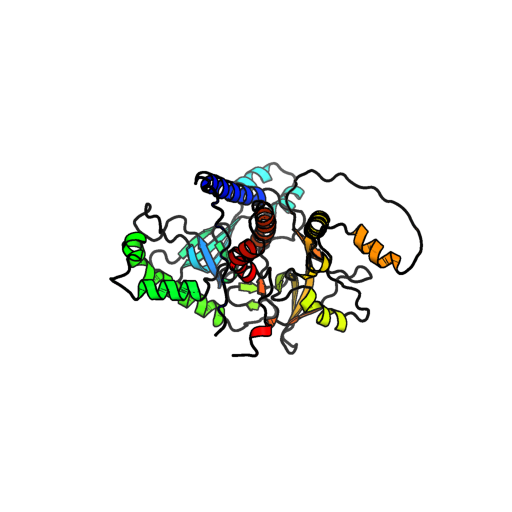 1
ATOM 1755 N N . ARG A 1 222 ? 13.543 3.139 -8.907 1.00 85.31 222 ARG A N 1
ATOM 1756 C CA . ARG A 1 222 ? 13.987 2.429 -10.113 1.00 85.31 222 ARG A CA 1
ATOM 1757 C C . ARG A 1 222 ? 15.507 2.493 -10.314 1.00 85.31 222 ARG A C 1
ATOM 1759 O O . ARG A 1 222 ? 16.088 1.518 -10.799 1.00 85.31 222 ARG A O 1
ATOM 1766 N N . ASN A 1 223 ? 16.140 3.599 -9.912 1.00 84.81 223 ASN A N 1
ATOM 1767 C CA . ASN A 1 223 ? 17.596 3.772 -9.926 1.00 84.81 223 ASN A CA 1
ATOM 1768 C C . ASN A 1 223 ? 18.313 2.837 -8.947 1.00 84.81 223 ASN A C 1
ATOM 1770 O O . ASN A 1 223 ? 19.322 2.235 -9.308 1.00 84.81 223 ASN A O 1
ATOM 1774 N N . ALA A 1 224 ? 17.781 2.671 -7.735 1.00 85.19 224 ALA A N 1
ATOM 1775 C CA . ALA A 1 224 ? 18.369 1.788 -6.728 1.00 85.19 224 ALA A CA 1
ATOM 1776 C C . ALA A 1 224 ? 18.312 0.307 -7.137 1.00 85.19 224 ALA A C 1
ATOM 1778 O O . ALA A 1 224 ? 19.166 -0.483 -6.744 1.00 85.19 224 ALA A O 1
ATOM 1779 N N . LEU A 1 225 ? 17.342 -0.064 -7.975 1.00 82.06 225 LEU A N 1
ATOM 1780 C CA . LEU A 1 225 ? 17.249 -1.407 -8.542 1.00 82.06 225 LEU A CA 1
ATOM 1781 C C . LEU A 1 225 ? 18.178 -1.622 -9.746 1.00 82.06 225 LEU A C 1
ATOM 1783 O O . LEU A 1 225 ? 18.419 -2.764 -10.131 1.00 82.06 225 LEU A O 1
ATOM 1787 N N . ALA A 1 226 ? 18.704 -0.559 -10.365 1.00 76.00 226 ALA A N 1
ATOM 1788 C CA . ALA A 1 226 ? 19.504 -0.657 -11.587 1.00 76.00 226 ALA A CA 1
ATOM 1789 C C . ALA A 1 226 ? 20.704 -1.625 -11.491 1.00 76.00 226 ALA A C 1
ATOM 1791 O O . ALA A 1 226 ? 20.936 -2.327 -12.474 1.00 76.00 226 ALA A O 1
ATOM 1792 N N . PRO A 1 227 ? 21.445 -1.734 -10.367 1.00 76.12 227 PRO A N 1
ATOM 1793 C CA . PRO A 1 227 ? 22.498 -2.741 -10.216 1.00 76.12 227 PRO A CA 1
ATOM 1794 C C . PRO A 1 227 ? 21.970 -4.178 -10.302 1.00 76.12 227 PRO A C 1
ATOM 1796 O O . PRO A 1 227 ? 22.525 -4.976 -11.051 1.00 76.12 227 PRO A O 1
ATOM 1799 N N . VAL A 1 228 ? 20.848 -4.471 -9.632 1.00 72.62 228 VAL A N 1
ATOM 1800 C CA . VAL A 1 228 ? 20.186 -5.789 -9.676 1.00 72.62 228 VAL A CA 1
ATOM 1801 C C . VAL A 1 228 ? 19.772 -6.122 -11.106 1.00 72.62 228 VAL A C 1
ATOM 1803 O O . VAL A 1 228 ? 20.006 -7.228 -11.587 1.00 72.62 228 VAL A O 1
ATOM 1806 N N . PHE A 1 229 ? 19.230 -5.135 -11.826 1.00 72.38 229 PHE A N 1
ATOM 1807 C CA . PHE A 1 229 ? 18.954 -5.280 -13.250 1.00 72.38 229 PHE A CA 1
ATOM 1808 C C . PHE A 1 229 ? 20.252 -5.553 -14.037 1.00 72.38 229 PHE A C 1
ATOM 1810 O O . PHE A 1 229 ? 20.300 -6.495 -14.810 1.00 72.38 229 PHE A O 1
ATOM 1817 N N . ARG A 1 230 ? 21.343 -4.806 -13.841 1.00 74.50 230 ARG A N 1
ATOM 1818 C CA . ARG A 1 230 ? 22.587 -5.010 -14.616 1.00 74.50 230 ARG A CA 1
ATOM 1819 C C . ARG A 1 230 ? 23.167 -6.420 -14.498 1.00 74.50 230 ARG A C 1
ATOM 1821 O O . ARG A 1 230 ? 23.683 -6.917 -15.493 1.00 74.50 230 ARG A O 1
ATOM 1828 N N . GLU A 1 231 ? 23.074 -7.050 -13.329 1.00 75.50 231 GLU A N 1
ATOM 1829 C CA . GLU A 1 231 ? 23.536 -8.432 -13.129 1.00 75.50 231 GLU A CA 1
ATOM 1830 C C . GLU A 1 231 ? 22.716 -9.439 -13.945 1.00 75.50 231 GLU A C 1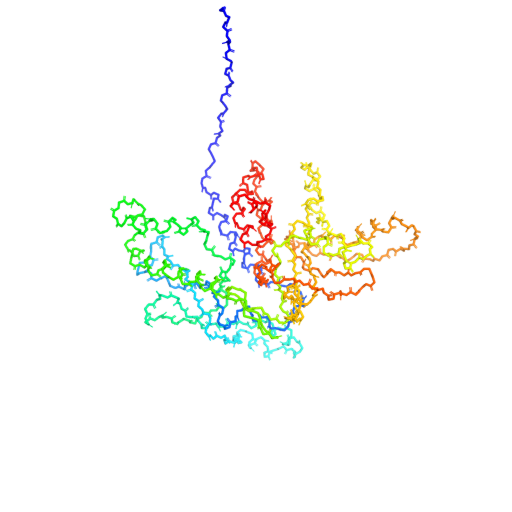
ATOM 1832 O O . GLU A 1 231 ? 23.276 -10.355 -14.544 1.00 75.50 231 GLU A O 1
ATOM 1837 N N . HIS A 1 232 ? 21.402 -9.230 -14.029 1.00 71.12 232 HIS A N 1
ATOM 1838 C CA . HIS A 1 232 ? 20.486 -10.092 -14.781 1.00 71.12 232 HIS A CA 1
ATOM 1839 C C . HIS A 1 232 ? 20.387 -9.708 -16.271 1.00 71.12 232 HIS A C 1
ATOM 1841 O O . HIS A 1 232 ? 19.944 -10.512 -17.089 1.00 71.12 232 HIS A O 1
ATOM 1847 N N . PHE A 1 233 ? 20.832 -8.500 -16.637 1.00 68.12 233 PHE A N 1
ATOM 1848 C CA . PHE A 1 233 ? 20.784 -7.927 -17.986 1.00 68.12 233 PHE A CA 1
ATOM 1849 C C . PHE A 1 233 ? 22.187 -7.529 -18.468 1.00 68.12 233 PHE A C 1
ATOM 1851 O O . PHE A 1 233 ? 22.499 -6.328 -18.544 1.00 68.12 233 PHE A O 1
ATOM 1858 N N . PRO A 1 234 ? 23.039 -8.513 -18.829 1.00 61.09 234 PRO A N 1
ATOM 1859 C CA . PRO A 1 234 ? 24.346 -8.248 -19.417 1.00 61.09 234 PRO A CA 1
ATOM 1860 C C . PRO A 1 234 ? 24.160 -7.467 -20.726 1.00 61.09 234 PRO A C 1
ATOM 1862 O O . PRO A 1 234 ? 23.712 -7.994 -21.740 1.00 61.09 234 PRO A O 1
ATOM 1865 N N . GLY A 1 235 ? 24.439 -6.163 -20.671 1.00 65.31 235 GLY A N 1
ATOM 1866 C CA . GLY A 1 235 ? 24.166 -5.210 -21.750 1.00 65.31 235 GLY A CA 1
ATOM 1867 C C . GLY A 1 235 ? 23.688 -3.839 -21.265 1.00 65.31 235 GLY A C 1
ATOM 1868 O O . GLY A 1 235 ? 23.784 -2.876 -22.014 1.00 65.31 235 GLY A O 1
ATOM 1869 N N . GLY A 1 236 ? 23.217 -3.715 -20.016 1.00 57.53 236 GLY A N 1
ATOM 1870 C CA . GLY A 1 236 ? 23.023 -2.418 -19.347 1.00 57.53 236 GLY A CA 1
ATOM 1871 C C . GLY A 1 236 ? 21.932 -1.502 -19.924 1.00 57.53 236 GLY A C 1
ATOM 1872 O O . GLY A 1 236 ? 21.893 -0.326 -19.574 1.00 57.53 236 GLY A O 1
ATOM 1873 N N . LYS A 1 237 ? 21.041 -2.009 -20.785 1.00 63.94 237 LYS A N 1
ATOM 1874 C CA . LYS A 1 237 ? 20.122 -1.187 -21.600 1.00 63.94 237 LYS A CA 1
ATOM 1875 C C . LYS A 1 237 ? 18.735 -0.915 -21.007 1.00 63.94 237 LYS A C 1
ATOM 1877 O O . LYS A 1 237 ? 17.872 -0.426 -21.723 1.00 63.94 237 LYS A O 1
ATOM 1882 N N . VAL A 1 238 ? 18.488 -1.190 -19.727 1.00 75.38 238 VAL A N 1
ATOM 1883 C CA . VAL A 1 238 ? 17.186 -0.864 -19.112 1.00 75.38 238 VAL A CA 1
ATOM 1884 C C . VAL A 1 238 ? 17.326 0.352 -18.202 1.00 75.38 238 VAL A C 1
ATOM 1886 O O . VAL A 1 238 ? 17.210 0.253 -16.977 1.00 75.38 238 VAL A O 1
ATOM 1889 N N . ALA A 1 239 ? 17.656 1.491 -18.816 1.00 83.19 239 ALA A N 1
ATOM 1890 C CA . ALA A 1 239 ? 17.658 2.775 -18.131 1.00 83.19 239 ALA A CA 1
ATOM 1891 C C . ALA A 1 239 ? 16.220 3.138 -17.707 1.00 83.19 239 ALA A C 1
ATOM 1893 O O . ALA A 1 239 ? 15.281 2.841 -18.451 1.00 83.19 239 ALA A O 1
ATOM 1894 N N . PRO A 1 240 ? 16.029 3.758 -16.530 1.00 88.25 240 PRO A N 1
ATOM 1895 C CA . PRO A 1 240 ? 14.746 4.347 -16.190 1.00 88.25 240 PRO A CA 1
ATOM 1896 C C . PRO A 1 240 ? 14.333 5.367 -17.247 1.00 88.25 240 PRO A C 1
ATOM 1898 O O . PRO A 1 240 ? 15.154 6.135 -17.750 1.00 88.25 240 PRO A O 1
ATOM 1901 N N . ARG A 1 241 ? 13.039 5.403 -17.533 1.00 88.88 241 ARG A N 1
ATOM 1902 C CA . ARG A 1 241 ? 12.421 6.401 -18.402 1.00 88.88 241 ARG A CA 1
ATOM 1903 C C . ARG A 1 241 ? 12.517 7.786 -17.770 1.00 88.88 241 ARG A C 1
ATOM 1905 O O . ARG A 1 241 ? 12.240 7.944 -16.572 1.00 88.88 241 ARG A O 1
ATOM 1912 N N . GLY A 1 242 ? 12.897 8.767 -18.584 1.00 90.62 242 GLY A N 1
ATOM 1913 C CA . GLY A 1 242 ? 12.971 10.164 -18.176 1.00 90.62 242 GLY A CA 1
ATOM 1914 C C . GLY A 1 242 ? 11.599 10.770 -17.848 1.00 90.62 242 GLY A C 1
ATOM 1915 O O . GLY A 1 242 ? 10.566 10.102 -17.945 1.00 90.62 242 GLY A O 1
ATOM 1916 N N . PRO A 1 243 ? 11.569 12.045 -17.439 1.00 90.75 243 PRO A N 1
ATOM 1917 C CA . PRO A 1 243 ? 10.324 12.763 -17.196 1.00 90.75 243 PRO A CA 1
ATOM 1918 C C . PRO A 1 243 ? 9.535 13.024 -18.491 1.00 90.75 243 PRO A C 1
ATOM 1920 O O . PRO A 1 243 ? 10.108 13.117 -19.581 1.00 90.75 243 PRO A O 1
ATOM 1923 N N . GLY A 1 244 ? 8.218 13.207 -18.363 1.00 90.12 244 GLY A N 1
ATOM 1924 C CA . GLY A 1 244 ? 7.322 13.625 -19.444 1.00 90.12 244 GLY A CA 1
ATOM 1925 C C . GLY A 1 244 ? 7.695 14.978 -20.065 1.00 90.12 244 GLY A C 1
ATOM 1926 O O . GLY A 1 244 ? 8.539 15.718 -19.544 1.00 90.12 244 GLY A O 1
ATOM 1927 N N . LYS A 1 245 ? 7.089 15.321 -21.213 1.00 90.44 245 LYS A N 1
ATOM 1928 C CA . LYS A 1 245 ? 7.395 16.566 -21.954 1.00 90.44 245 LYS A CA 1
ATOM 1929 C C . LYS A 1 245 ? 7.241 17.796 -21.066 1.00 90.44 245 LYS A C 1
ATOM 1931 O O . LYS A 1 245 ? 8.170 18.596 -20.966 1.00 90.44 245 LYS A O 1
ATOM 1936 N N . ARG A 1 246 ? 6.115 17.891 -20.361 1.00 86.56 246 ARG A N 1
ATOM 1937 C CA . ARG A 1 246 ? 5.806 19.019 -19.482 1.00 86.56 246 ARG A CA 1
ATOM 1938 C C . ARG A 1 246 ? 6.835 19.178 -18.365 1.00 86.56 246 ARG A C 1
ATOM 1940 O O . ARG A 1 246 ? 7.291 20.285 -18.094 1.00 86.56 246 ARG A O 1
ATOM 1947 N N . MET A 1 247 ? 7.241 18.079 -17.732 1.00 86.12 247 MET A N 1
ATOM 1948 C CA . MET A 1 247 ? 8.244 18.120 -16.667 1.00 86.12 247 MET A CA 1
ATOM 1949 C C . MET A 1 247 ? 9.627 18.522 -17.207 1.00 86.12 247 MET A C 1
ATOM 1951 O O . MET A 1 247 ? 10.310 19.328 -16.581 1.00 86.12 247 MET A O 1
ATOM 1955 N N . ARG A 1 248 ? 10.016 18.068 -18.407 1.00 89.62 248 ARG A N 1
ATOM 1956 C CA . ARG A 1 248 ? 11.259 18.526 -19.061 1.00 89.62 248 ARG A CA 1
ATOM 1957 C C . ARG A 1 248 ? 11.274 20.036 -19.302 1.00 89.62 248 ARG A C 1
ATOM 1959 O O . ARG A 1 248 ? 12.303 20.675 -19.086 1.00 89.62 248 ARG A O 1
ATOM 1966 N N . GLU A 1 249 ? 10.152 20.614 -19.724 1.00 88.56 249 GLU A N 1
ATOM 1967 C CA . GLU A 1 249 ? 10.022 22.065 -19.904 1.00 88.56 249 GLU A CA 1
ATOM 1968 C C . GLU A 1 249 ? 10.177 22.820 -18.580 1.00 88.56 249 GLU A C 1
ATOM 1970 O O . GLU A 1 249 ? 10.911 23.808 -18.524 1.00 88.56 249 GLU A O 1
ATOM 1975 N N . ILE A 1 250 ? 9.567 22.319 -17.500 1.00 86.06 250 ILE A N 1
ATOM 1976 C CA . ILE A 1 250 ? 9.723 22.882 -16.152 1.00 86.06 250 ILE A CA 1
ATOM 1977 C C . ILE A 1 250 ? 11.190 22.825 -15.714 1.00 86.06 250 ILE A C 1
ATOM 1979 O O . ILE A 1 250 ? 11.737 23.851 -15.307 1.00 86.06 250 ILE A O 1
ATOM 1983 N N . CYS A 1 251 ? 11.851 21.669 -15.850 1.00 88.81 251 CYS A N 1
ATOM 1984 C CA . CYS A 1 251 ? 13.272 21.520 -15.534 1.00 88.81 251 CYS A CA 1
ATOM 1985 C C . CYS A 1 251 ? 14.122 22.536 -16.308 1.00 88.81 251 CYS A C 1
ATOM 1987 O O . CYS A 1 251 ? 14.955 23.216 -15.715 1.00 88.81 251 CYS A O 1
ATOM 1989 N N . LYS A 1 252 ? 13.854 22.720 -17.607 1.00 91.44 252 LYS A N 1
ATOM 1990 C CA . LYS A 1 252 ? 14.560 23.690 -18.454 1.00 91.44 252 LYS A CA 1
ATOM 1991 C C . LYS A 1 252 ? 14.374 25.135 -17.983 1.00 91.44 252 LYS A C 1
ATOM 1993 O O . LYS A 1 252 ? 15.345 25.885 -17.961 1.00 91.44 252 LYS A O 1
ATOM 1998 N N . VAL A 1 253 ? 13.151 25.533 -17.625 1.00 89.75 253 VAL A N 1
ATOM 1999 C CA . VAL A 1 253 ? 12.851 26.895 -17.143 1.00 89.75 253 VAL A CA 1
ATOM 2000 C C . VAL A 1 253 ? 13.503 27.163 -15.785 1.00 89.75 253 VAL A C 1
ATOM 2002 O O . VAL A 1 253 ? 13.993 28.264 -15.553 1.00 89.75 253 VAL A O 1
ATOM 2005 N N . GLN A 1 254 ? 13.531 26.161 -14.906 1.00 90.25 254 GLN A N 1
ATOM 2006 C CA . GLN A 1 254 ? 14.065 26.279 -13.546 1.00 90.25 254 GLN A CA 1
ATOM 2007 C C . GLN A 1 254 ? 15.571 25.975 -13.443 1.00 90.25 254 GLN A C 1
ATOM 2009 O O . GLN A 1 254 ? 16.161 26.147 -12.380 1.00 90.25 254 GLN A O 1
ATOM 2014 N N . GLY A 1 255 ? 16.210 25.524 -14.528 1.00 91.38 255 GLY A N 1
ATOM 2015 C CA . GLY A 1 255 ? 17.621 25.129 -14.530 1.00 91.38 255 GLY A CA 1
ATOM 2016 C C . GLY A 1 255 ? 17.907 23.816 -13.792 1.00 91.38 255 GLY A C 1
ATOM 2017 O O . GLY A 1 255 ? 19.040 23.593 -13.370 1.00 91.38 255 GLY A O 1
ATOM 2018 N N . TYR A 1 256 ? 16.903 22.952 -13.625 1.00 90.06 256 TYR A N 1
ATOM 2019 C CA . TYR A 1 256 ? 17.080 21.613 -13.064 1.00 90.06 256 TYR A CA 1
ATOM 2020 C C . TYR A 1 256 ? 17.496 20.606 -14.138 1.00 90.06 256 TYR A C 1
ATOM 2022 O O . TYR A 1 256 ? 17.093 20.710 -15.298 1.00 90.06 256 TYR A O 1
ATOM 2030 N N . ASP A 1 257 ? 18.258 19.589 -13.739 1.00 88.31 257 ASP A N 1
ATOM 2031 C CA . ASP A 1 257 ? 18.596 18.469 -14.614 1.00 88.31 257 ASP A CA 1
ATOM 2032 C C . ASP A 1 257 ? 17.421 17.465 -14.669 1.00 88.31 257 ASP A C 1
ATOM 2034 O O . ASP A 1 257 ? 17.038 16.909 -13.632 1.00 88.31 257 ASP A O 1
ATOM 2038 N N . PRO A 1 258 ? 16.824 17.217 -15.853 1.00 87.50 258 PRO A N 1
ATOM 2039 C CA . PRO A 1 258 ? 15.703 16.292 -16.004 1.00 87.50 258 PRO A CA 1
ATOM 2040 C C . PRO A 1 258 ? 16.045 14.842 -15.630 1.00 87.50 258 PRO A C 1
ATOM 2042 O O . PRO A 1 258 ? 15.123 14.076 -15.362 1.00 87.50 258 PRO A O 1
ATOM 2045 N N . ALA A 1 259 ? 17.323 14.451 -15.564 1.00 86.00 259 ALA A N 1
ATOM 2046 C CA . ALA A 1 259 ? 17.734 13.097 -15.184 1.00 86.00 259 ALA A CA 1
ATOM 2047 C C . ALA A 1 259 ? 17.368 12.721 -13.734 1.00 86.00 259 ALA A C 1
ATOM 2049 O O . ALA A 1 259 ? 17.273 11.537 -13.407 1.00 86.00 259 ALA A O 1
ATOM 2050 N N . PHE A 1 260 ? 17.127 13.711 -12.866 1.00 84.19 260 PHE A N 1
ATOM 2051 C CA . PHE A 1 260 ? 16.654 13.488 -11.493 1.00 84.19 260 PHE A CA 1
ATOM 2052 C C . PHE A 1 260 ? 15.135 13.267 -11.399 1.00 84.19 260 PHE A C 1
ATOM 2054 O O . PHE A 1 260 ? 14.621 12.909 -10.337 1.00 84.19 260 PHE A O 1
ATOM 2061 N N . PHE A 1 261 ? 14.402 13.454 -12.497 1.00 86.50 261 PHE A N 1
ATOM 2062 C CA . PHE A 1 261 ? 12.947 13.329 -12.558 1.00 86.50 261 PHE A CA 1
ATOM 2063 C C . PHE A 1 261 ? 12.527 12.125 -13.416 1.00 86.50 261 PHE A C 1
ATOM 2065 O O . PHE A 1 261 ? 13.339 11.477 -14.073 1.00 86.50 261 PHE A O 1
ATOM 2072 N N . GLY A 1 262 ? 11.231 11.812 -13.406 1.00 88.75 262 GLY A N 1
ATOM 2073 C CA . GLY A 1 262 ? 10.666 10.686 -14.151 1.00 88.75 262 GLY A CA 1
ATOM 2074 C C . GLY A 1 262 ? 10.655 9.388 -13.350 1.00 88.75 262 GLY A C 1
ATOM 2075 O O . GLY A 1 262 ? 10.542 9.397 -12.126 1.00 88.75 262 GLY A O 1
ATOM 2076 N N . SER A 1 263 ? 10.732 8.252 -14.039 1.00 88.50 263 SER A N 1
ATOM 2077 C CA . SER A 1 263 ? 10.595 6.938 -13.393 1.00 88.50 263 SER A CA 1
ATOM 2078 C C . SER A 1 263 ? 11.792 6.569 -12.508 1.00 88.50 263 SER A C 1
ATOM 2080 O O . SER A 1 263 ? 11.630 5.825 -11.544 1.00 88.50 263 SER A O 1
ATOM 2082 N N . GLY A 1 264 ? 12.981 7.120 -12.791 1.00 86.38 264 GLY A N 1
ATOM 2083 C CA . GLY A 1 264 ? 14.223 6.845 -12.058 1.00 86.38 264 GLY A CA 1
ATOM 2084 C C . GLY A 1 264 ? 14.157 7.197 -10.573 1.00 86.38 264 GLY A C 1
ATOM 2085 O O . GLY A 1 264 ? 14.681 6.454 -9.739 1.00 86.38 264 GLY A O 1
ATOM 2086 N N . SER A 1 265 ? 13.484 8.302 -10.248 1.00 82.94 265 SER A N 1
ATOM 2087 C CA . SER A 1 265 ? 13.299 8.796 -8.881 1.00 82.94 265 SER A CA 1
ATOM 2088 C C . SER A 1 265 ? 12.013 8.313 -8.210 1.00 82.94 265 SER A C 1
ATOM 2090 O O . SER A 1 265 ? 11.854 8.515 -7.011 1.00 82.94 265 SER A O 1
ATOM 2092 N N . ARG A 1 266 ? 11.121 7.636 -8.943 1.00 86.44 266 ARG A N 1
ATOM 2093 C CA . ARG A 1 266 ? 9.851 7.109 -8.423 1.00 86.44 266 ARG A CA 1
ATOM 2094 C C . ARG A 1 266 ? 9.996 5.684 -7.894 1.00 86.44 266 ARG A C 1
ATOM 2096 O O . ARG A 1 266 ? 10.939 4.963 -8.233 1.00 86.44 266 ARG A O 1
ATOM 2103 N N . ALA A 1 267 ? 9.016 5.276 -7.090 1.00 83.56 267 ALA A N 1
ATOM 2104 C CA . ALA A 1 267 ? 8.866 3.899 -6.638 1.00 83.56 267 ALA A CA 1
ATOM 2105 C C . ALA A 1 267 ? 8.744 2.927 -7.821 1.00 83.56 267 ALA A C 1
ATOM 2107 O O . ALA A 1 267 ? 8.051 3.203 -8.806 1.00 83.56 267 ALA A O 1
ATOM 2108 N N . GLY A 1 268 ? 9.387 1.766 -7.691 1.00 89.56 268 GLY A N 1
ATOM 2109 C CA . GLY A 1 268 ? 9.141 0.628 -8.568 1.00 89.56 268 GLY A CA 1
ATOM 2110 C C . GLY A 1 268 ? 7.848 -0.098 -8.196 1.00 89.56 268 GLY A C 1
ATOM 2111 O O . GLY A 1 268 ? 7.470 -0.166 -7.024 1.00 89.56 268 GLY A O 1
ATOM 2112 N N . PHE A 1 269 ? 7.195 -0.680 -9.195 1.00 92.56 269 PHE A N 1
ATOM 2113 C CA . PHE A 1 269 ? 6.032 -1.540 -9.016 1.00 92.56 269 PHE A CA 1
ATOM 2114 C C . PHE A 1 269 ? 6.351 -2.941 -9.522 1.00 92.56 269 PHE A C 1
ATOM 2116 O O . PHE A 1 269 ? 7.183 -3.128 -10.411 1.00 92.56 269 PHE A O 1
ATOM 2123 N N . PHE A 1 270 ? 5.703 -3.941 -8.943 1.00 93.12 270 PHE A N 1
ATOM 2124 C CA . PHE A 1 270 ? 5.968 -5.330 -9.283 1.00 93.12 270 PHE A CA 1
ATOM 2125 C C . PHE A 1 270 ? 4.674 -6.130 -9.282 1.00 93.12 270 PHE A C 1
ATOM 2127 O O . PHE A 1 270 ? 3.936 -6.125 -8.299 1.00 93.12 270 PHE A O 1
ATOM 2134 N N . LYS A 1 271 ? 4.390 -6.811 -10.392 1.00 94.38 271 LYS A N 1
ATOM 2135 C CA . LYS A 1 271 ? 3.259 -7.725 -10.503 1.00 94.38 271 LYS A CA 1
ATOM 2136 C C . LYS A 1 271 ? 3.713 -9.117 -10.107 1.00 94.38 271 LYS A C 1
ATOM 2138 O O . LYS A 1 271 ? 4.481 -9.743 -10.835 1.00 94.38 271 LYS A O 1
ATOM 2143 N N . VAL A 1 272 ? 3.224 -9.594 -8.972 1.00 94.81 272 VAL A N 1
ATOM 2144 C CA . VAL A 1 272 ? 3.557 -10.905 -8.420 1.00 94.81 272 VAL A CA 1
ATOM 2145 C C . VAL A 1 272 ? 2.984 -11.990 -9.324 1.00 94.81 272 VAL A C 1
ATOM 2147 O O . VAL A 1 272 ? 1.796 -11.987 -9.630 1.00 94.81 272 VAL A O 1
ATOM 2150 N N . VAL A 1 273 ? 3.816 -12.938 -9.738 1.00 94.62 273 VAL A N 1
ATOM 2151 C CA . VAL A 1 273 ? 3.392 -14.162 -10.430 1.00 94.62 273 VAL A CA 1
ATOM 2152 C C . VAL A 1 273 ? 3.332 -15.314 -9.434 1.00 94.62 273 VAL A C 1
ATOM 2154 O O . VAL A 1 273 ? 2.323 -16.010 -9.370 1.00 94.62 273 VAL A O 1
ATOM 2157 N N . ARG A 1 274 ? 4.379 -15.491 -8.619 1.00 95.12 274 ARG A N 1
ATOM 2158 C CA . ARG A 1 274 ? 4.456 -16.534 -7.585 1.00 95.12 274 ARG A CA 1
ATOM 2159 C C . ARG A 1 274 ? 5.447 -16.168 -6.479 1.00 95.12 274 ARG A C 1
ATOM 2161 O O . ARG A 1 274 ? 6.227 -15.227 -6.617 1.00 95.12 274 ARG A O 1
ATOM 2168 N N . PHE A 1 275 ? 5.428 -16.947 -5.404 1.00 95.31 275 PHE A N 1
ATOM 2169 C CA . PHE A 1 275 ? 6.383 -16.864 -4.300 1.00 95.31 275 PHE A CA 1
ATOM 2170 C C . PHE A 1 275 ? 7.481 -17.916 -4.490 1.00 95.31 275 PHE A C 1
ATOM 2172 O O . PHE A 1 275 ? 7.186 -19.059 -4.843 1.00 95.31 275 PHE A O 1
ATOM 2179 N N . ASP A 1 276 ? 8.733 -17.531 -4.270 1.00 95.00 276 ASP A N 1
ATOM 2180 C CA . ASP A 1 276 ? 9.889 -18.422 -4.224 1.00 95.00 276 ASP A CA 1
ATOM 2181 C C . ASP A 1 276 ? 10.395 -18.483 -2.779 1.00 95.00 276 ASP A C 1
ATOM 2183 O O . ASP A 1 276 ? 11.064 -17.573 -2.290 1.00 95.00 276 ASP A O 1
ATOM 2187 N N . LEU A 1 277 ? 9.967 -19.520 -2.057 1.00 93.94 277 LEU A N 1
ATOM 2188 C CA . LEU A 1 277 ? 10.291 -19.697 -0.637 1.00 93.94 277 LEU A CA 1
ATOM 2189 C C . LEU A 1 277 ? 11.588 -20.481 -0.424 1.00 93.94 277 LEU A C 1
ATOM 2191 O O . LEU A 1 277 ? 12.099 -20.497 0.694 1.00 93.94 277 LEU A O 1
ATOM 2195 N N . ASP A 1 278 ? 12.100 -21.112 -1.483 1.00 93.81 278 ASP A N 1
ATOM 2196 C CA . ASP A 1 278 ? 13.323 -21.912 -1.453 1.00 93.81 278 ASP A CA 1
ATOM 2197 C C . ASP A 1 278 ? 14.566 -21.054 -1.745 1.00 93.81 278 ASP A C 1
ATOM 2199 O O . ASP A 1 278 ? 15.692 -21.466 -1.451 1.00 93.81 278 ASP A O 1
ATOM 2203 N N . SER A 1 279 ? 14.386 -19.847 -2.298 1.00 91.12 279 SER A N 1
ATOM 2204 C CA . SER A 1 279 ? 15.471 -18.883 -2.472 1.00 91.12 279 SER A CA 1
ATOM 2205 C C . SER A 1 279 ? 16.004 -18.372 -1.126 1.00 91.12 279 SER A C 1
ATOM 2207 O O . SER A 1 279 ? 15.275 -18.234 -0.143 1.00 91.12 279 SER A O 1
ATOM 2209 N N . ALA A 1 280 ? 17.297 -18.039 -1.081 1.00 92.19 280 ALA A N 1
ATOM 2210 C CA . ALA A 1 280 ? 17.950 -17.452 0.088 1.00 92.19 280 ALA A CA 1
ATOM 2211 C C . ALA A 1 280 ? 18.540 -16.073 -0.280 1.00 92.19 280 ALA A C 1
ATOM 2213 O O . ALA A 1 280 ? 19.614 -16.033 -0.885 1.00 92.19 280 ALA A O 1
ATOM 2214 N N . PRO A 1 281 ? 17.871 -14.952 0.064 1.00 91.94 281 PRO A N 1
ATOM 2215 C CA . PRO A 1 281 ? 16.635 -14.845 0.856 1.00 91.94 281 PRO A CA 1
ATOM 2216 C C . PRO A 1 281 ? 15.352 -15.214 0.073 1.00 91.94 281 PRO A C 1
ATOM 2218 O O . PRO A 1 281 ? 15.369 -15.194 -1.164 1.00 91.94 281 PRO A O 1
ATOM 2221 N N . PRO A 1 282 ? 14.229 -15.519 0.761 1.00 93.62 282 PRO A N 1
ATOM 2222 C CA . PRO A 1 282 ? 12.924 -15.722 0.128 1.00 93.62 282 PRO A CA 1
ATOM 2223 C C . PRO A 1 282 ? 12.525 -14.532 -0.747 1.00 93.62 282 PRO A C 1
ATOM 2225 O O . PRO A 1 282 ? 12.753 -13.373 -0.385 1.00 93.62 282 PRO A O 1
ATOM 2228 N N . SER A 1 283 ? 11.943 -14.818 -1.906 1.00 94.75 283 SER A N 1
ATOM 2229 C CA . SER A 1 283 ? 11.726 -13.824 -2.954 1.00 94.75 283 SER A CA 1
ATOM 2230 C C . SER A 1 283 ? 10.359 -13.959 -3.625 1.00 94.75 283 SER A C 1
ATOM 2232 O O . SER A 1 283 ? 9.670 -14.976 -3.556 1.00 94.75 283 SER A O 1
ATOM 2234 N N . LEU A 1 284 ? 9.942 -12.892 -4.294 1.00 95.06 284 LEU A N 1
ATOM 2235 C CA . LEU A 1 284 ? 8.821 -12.872 -5.222 1.00 95.06 284 LEU A CA 1
ATOM 2236 C C . LEU A 1 284 ? 9.337 -13.061 -6.641 1.00 95.06 284 LEU A C 1
ATOM 2238 O O . LEU A 1 284 ? 10.353 -12.482 -7.011 1.00 95.06 284 LEU A O 1
ATOM 2242 N N . VAL A 1 285 ? 8.593 -13.809 -7.447 1.00 94.44 285 VAL A N 1
ATOM 2243 C CA . VAL A 1 285 ? 8.813 -13.932 -8.890 1.00 94.44 285 VAL A CA 1
ATOM 2244 C C . VAL A 1 285 ? 7.687 -13.206 -9.601 1.00 94.44 285 VAL A C 1
ATOM 2246 O O . VAL A 1 285 ? 6.519 -13.362 -9.234 1.00 94.44 285 VAL A O 1
ATOM 2249 N N . GLY A 1 286 ? 8.015 -12.410 -10.612 1.00 94.69 286 GLY A N 1
ATOM 2250 C CA . GLY A 1 286 ? 7.023 -11.610 -11.317 1.00 94.69 286 GLY A CA 1
ATOM 2251 C C . GLY A 1 286 ? 7.609 -10.564 -12.253 1.00 94.69 286 GLY A C 1
ATOM 2252 O O . GLY A 1 286 ? 8.770 -10.651 -12.645 1.00 94.69 286 GLY A O 1
ATOM 2253 N N . HIS A 1 287 ? 6.797 -9.580 -12.626 1.00 92.69 287 HIS A N 1
ATOM 2254 C CA . HIS A 1 287 ? 7.149 -8.599 -13.653 1.00 92.69 287 HIS A CA 1
ATOM 2255 C C . HIS A 1 287 ? 7.269 -7.195 -13.079 1.00 92.69 287 HIS A C 1
ATOM 2257 O O . HIS A 1 287 ? 6.414 -6.748 -12.316 1.00 92.69 287 HIS A O 1
ATOM 2263 N N . PHE A 1 288 ? 8.301 -6.471 -13.500 1.00 91.50 288 PHE A N 1
ATOM 2264 C CA . PHE A 1 288 ? 8.512 -5.089 -13.096 1.00 91.50 288 PHE A CA 1
ATOM 2265 C C . PHE A 1 288 ? 7.675 -4.107 -13.905 1.00 91.50 288 PHE A C 1
ATOM 2267 O O . PHE A 1 288 ? 7.536 -4.224 -15.123 1.00 91.50 288 PHE A O 1
ATOM 2274 N N . TYR A 1 289 ? 7.180 -3.096 -13.204 1.00 92.06 289 TYR A N 1
ATOM 2275 C CA . TYR A 1 289 ? 6.475 -1.957 -13.757 1.00 92.06 289 TYR A CA 1
ATOM 2276 C C . TYR A 1 289 ? 7.096 -0.671 -13.219 1.00 92.06 289 TYR A C 1
ATOM 2278 O O . TYR A 1 289 ? 7.538 -0.591 -12.072 1.00 92.06 289 TYR A O 1
ATOM 2286 N N . GLU A 1 290 ? 7.116 0.352 -14.054 1.00 89.88 290 GLU A N 1
ATOM 2287 C CA . GLU A 1 290 ? 7.563 1.689 -13.692 1.00 89.88 290 GLU A CA 1
ATOM 2288 C C . GLU A 1 290 ? 6.438 2.697 -13.913 1.00 89.88 290 GLU A C 1
ATOM 2290 O O . GLU A 1 290 ? 5.540 2.486 -14.731 1.00 89.88 290 GLU A O 1
ATOM 2295 N N . LEU A 1 291 ? 6.473 3.785 -13.146 1.00 89.38 291 LEU A N 1
ATOM 2296 C CA . LEU A 1 291 ? 5.461 4.828 -13.212 1.00 89.38 291 LEU A CA 1
ATOM 2297 C C . LEU A 1 291 ? 5.940 5.959 -14.119 1.00 89.38 291 LEU A C 1
ATOM 2299 O O . LEU A 1 291 ? 6.824 6.736 -13.744 1.00 89.38 291 LEU A O 1
ATOM 2303 N N . VAL A 1 292 ? 5.341 6.058 -15.299 1.00 89.19 292 VAL A N 1
ATOM 2304 C CA . VAL A 1 292 ? 5.657 7.092 -16.289 1.00 89.19 292 VAL A CA 1
ATOM 2305 C C . VAL A 1 292 ? 4.585 8.171 -16.307 1.00 89.19 292 VAL A C 1
ATOM 2307 O O . VAL A 1 292 ? 3.441 7.943 -15.908 1.00 89.19 292 VAL A O 1
ATOM 2310 N N . ASP A 1 293 ? 4.973 9.362 -16.750 1.00 87.3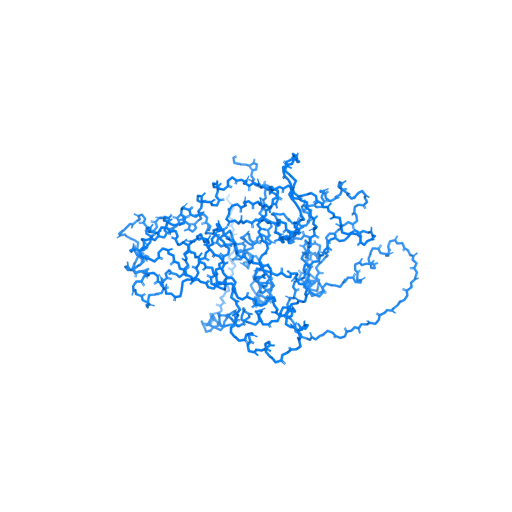8 293 ASP A N 1
ATOM 2311 C CA . ASP A 1 293 ? 4.017 10.433 -17.012 1.00 87.38 293 ASP A CA 1
ATOM 2312 C C . ASP A 1 293 ? 3.133 10.070 -18.210 1.00 87.38 293 ASP A C 1
ATOM 2314 O O . ASP A 1 293 ? 3.559 9.383 -19.133 1.00 87.38 293 ASP A O 1
ATOM 2318 N N . GLY A 1 294 ? 1.884 10.515 -18.203 1.00 85.69 294 GLY A N 1
ATOM 2319 C CA . GLY A 1 294 ? 0.912 10.219 -19.253 1.00 85.69 294 GLY A CA 1
ATOM 2320 C C . GLY A 1 294 ? 1.236 10.921 -20.567 1.00 85.69 294 GLY A C 1
ATOM 2321 O O . GLY A 1 294 ? 0.824 10.457 -21.623 1.00 85.69 294 GLY A O 1
ATOM 2322 N N . ASP A 1 295 ? 2.014 12.003 -20.503 1.00 85.88 295 ASP A N 1
ATOM 2323 C CA . ASP A 1 295 ? 2.596 12.705 -21.648 1.00 85.88 295 ASP A CA 1
ATOM 2324 C C . ASP A 1 295 ? 4.024 12.225 -21.974 1.00 85.88 295 ASP A C 1
ATOM 2326 O O . ASP A 1 295 ? 4.747 12.884 -22.732 1.00 85.88 295 ASP A O 1
ATOM 2330 N N . TYR A 1 296 ? 4.466 11.108 -21.384 1.00 85.81 296 TYR A N 1
ATOM 2331 C CA . TYR A 1 296 ? 5.747 10.502 -21.717 1.00 85.81 296 TYR A CA 1
ATOM 2332 C C . TYR A 1 296 ? 5.717 9.993 -23.163 1.00 85.81 296 TYR A C 1
ATOM 2334 O O . TYR A 1 296 ? 4.947 9.103 -23.523 1.00 85.81 296 TYR A O 1
ATOM 2342 N N . ASP A 1 297 ? 6.576 10.581 -23.991 1.00 82.88 297 ASP A N 1
ATOM 2343 C CA . ASP A 1 297 ? 6.677 10.267 -25.410 1.00 82.88 297 ASP A CA 1
ATOM 2344 C C . ASP A 1 297 ? 7.707 9.171 -25.626 1.00 82.88 297 ASP A C 1
ATOM 2346 O O . ASP A 1 297 ? 8.910 9.396 -25.473 1.00 82.88 297 ASP A O 1
ATOM 2350 N N . GLN A 1 298 ? 7.221 7.984 -25.961 1.00 77.06 298 GLN A N 1
ATOM 2351 C CA . GLN A 1 298 ? 8.081 6.837 -26.182 1.00 77.06 298 GLN A CA 1
ATOM 2352 C C . GLN A 1 298 ? 8.979 7.016 -27.415 1.00 77.06 298 GLN A C 1
ATOM 2354 O O . GLN A 1 298 ? 10.136 6.598 -27.374 1.00 77.06 298 GLN A O 1
ATOM 2359 N N . GLU A 1 299 ? 8.482 7.668 -28.470 1.00 77.38 299 GLU A N 1
ATOM 2360 C CA . GLU A 1 299 ? 9.210 7.826 -29.738 1.00 77.38 299 GLU A CA 1
ATOM 2361 C C . GLU A 1 299 ? 10.528 8.581 -29.523 1.00 77.38 299 GLU A C 1
ATOM 2363 O O . GLU A 1 299 ? 11.559 8.246 -30.100 1.00 77.38 299 GLU A O 1
ATOM 2368 N N . MET A 1 300 ? 10.532 9.563 -28.617 1.00 70.56 300 MET A N 1
ATOM 2369 C CA . MET A 1 300 ? 11.726 10.358 -28.331 1.00 70.56 300 MET A CA 1
ATOM 2370 C C . MET A 1 300 ? 12.876 9.542 -27.733 1.00 70.56 300 MET A C 1
ATOM 2372 O O . MET A 1 300 ? 14.034 9.802 -28.064 1.00 70.56 300 MET A O 1
ATOM 2376 N N . ASP A 1 301 ? 12.580 8.586 -26.853 1.00 68.88 301 ASP A N 1
ATOM 2377 C CA . ASP A 1 301 ? 13.622 7.783 -26.207 1.00 68.88 301 ASP A CA 1
ATOM 2378 C C . ASP A 1 301 ? 14.068 6.625 -27.104 1.00 68.88 301 ASP A C 1
ATOM 2380 O O . ASP A 1 301 ? 15.256 6.299 -27.126 1.00 68.88 301 ASP A O 1
ATOM 2384 N N . ASP A 1 302 ? 13.155 6.052 -27.890 1.00 69.25 302 ASP A N 1
ATOM 2385 C CA . ASP A 1 302 ? 13.495 4.987 -28.834 1.00 69.25 302 ASP A CA 1
ATOM 2386 C C . ASP A 1 302 ? 14.442 5.538 -29.935 1.00 69.25 302 ASP A C 1
ATOM 2388 O O . ASP A 1 302 ? 15.479 4.931 -30.216 1.00 69.25 302 ASP A O 1
ATOM 2392 N N . HIS A 1 303 ? 14.234 6.777 -30.408 1.00 65.50 303 HIS A N 1
ATOM 2393 C CA . HIS A 1 303 ? 15.176 7.466 -31.307 1.00 65.50 303 HIS A CA 1
ATOM 2394 C C . HIS A 1 303 ? 16.494 7.900 -30.643 1.00 65.50 303 HIS A C 1
ATOM 2396 O O . HIS A 1 303 ? 17.527 7.978 -31.312 1.00 65.50 303 HIS A O 1
ATOM 2402 N N . ALA A 1 304 ? 16.508 8.203 -29.341 1.00 60.84 304 ALA A N 1
ATOM 2403 C CA . ALA A 1 304 ? 17.755 8.510 -28.632 1.00 60.84 304 ALA A CA 1
ATOM 2404 C C . ALA A 1 304 ? 18.663 7.272 -28.518 1.00 60.84 304 ALA A C 1
ATOM 2406 O O . ALA A 1 304 ? 19.888 7.398 -28.543 1.00 60.84 304 ALA A O 1
ATOM 2407 N N . ILE A 1 305 ? 18.065 6.080 -28.432 1.00 59.31 305 ILE A N 1
ATOM 2408 C CA . ILE A 1 305 ? 18.784 4.803 -28.431 1.00 59.31 305 ILE A CA 1
ATOM 2409 C C . ILE A 1 305 ? 19.257 4.454 -29.851 1.00 59.31 305 ILE A C 1
ATOM 2411 O O . ILE A 1 305 ? 20.411 4.052 -30.026 1.00 59.31 305 ILE A O 1
ATOM 2415 N N . GLU A 1 306 ? 18.416 4.653 -30.869 1.00 54.16 306 GLU A N 1
ATOM 2416 C CA . GLU A 1 306 ? 18.738 4.336 -32.269 1.00 54.16 306 GLU A CA 1
ATOM 2417 C C . GLU A 1 306 ? 19.751 5.294 -32.907 1.00 54.16 306 GLU A C 1
ATOM 2419 O O . GLU A 1 306 ? 20.572 4.860 -33.706 1.00 54.16 306 GLU A O 1
ATOM 2424 N N . ASN A 1 307 ? 19.840 6.555 -32.476 1.00 47.78 307 ASN A N 1
ATOM 2425 C CA . ASN A 1 307 ? 20.876 7.482 -32.960 1.00 47.78 307 ASN A CA 1
ATOM 2426 C C . ASN A 1 307 ? 22.312 7.131 -32.497 1.00 47.78 307 ASN A C 1
ATOM 2428 O O . ASN A 1 307 ? 23.255 7.872 -32.778 1.00 47.78 307 ASN A O 1
ATOM 2432 N N . SER A 1 308 ? 22.504 5.983 -31.833 1.00 52.03 308 SER A N 1
ATOM 2433 C CA . SER A 1 308 ? 23.814 5.344 -31.636 1.00 52.03 308 SER A CA 1
ATOM 2434 C C . SER A 1 308 ? 24.180 4.301 -32.712 1.00 52.03 308 SER A C 1
ATOM 2436 O O . SER A 1 308 ? 25.307 3.806 -32.721 1.00 52.03 308 SER A O 1
ATOM 2438 N N . SER A 1 309 ? 23.280 4.002 -33.655 1.00 48.06 309 SER A N 1
ATOM 2439 C CA . SER A 1 309 ? 23.538 3.179 -34.843 1.00 48.06 309 SER A CA 1
ATOM 2440 C C . SER A 1 309 ? 22.544 3.512 -35.966 1.00 48.06 309 SER A C 1
ATOM 2442 O O . SER A 1 309 ? 21.382 3.129 -35.903 1.00 48.06 309 SER A O 1
ATOM 2444 N N . SER A 1 310 ? 23.011 4.213 -36.998 1.00 47.53 310 SER A N 1
ATOM 2445 C CA . SER A 1 310 ? 22.223 4.675 -38.148 1.00 47.53 310 SER A CA 1
ATOM 2446 C C . SER A 1 310 ? 21.656 3.539 -39.014 1.00 47.53 310 SER A C 1
ATOM 2448 O O . SER A 1 310 ? 22.459 2.766 -39.538 1.00 47.53 310 SER A O 1
ATOM 2450 N N . ASP A 1 311 ? 20.339 3.511 -39.256 1.00 45.31 311 ASP A N 1
ATOM 2451 C CA . ASP A 1 311 ? 19.761 3.345 -40.607 1.00 45.31 311 ASP A CA 1
ATOM 2452 C C . ASP A 1 311 ? 18.254 3.699 -40.646 1.00 45.31 311 ASP A C 1
ATOM 2454 O O . ASP A 1 311 ? 17.533 3.495 -39.672 1.00 45.31 311 ASP A O 1
ATOM 2458 N N . ASP A 1 312 ? 17.808 4.256 -41.774 1.00 51.75 312 ASP A N 1
ATOM 2459 C CA . ASP A 1 312 ? 16.526 4.948 -42.007 1.00 51.75 312 ASP A CA 1
ATOM 2460 C C . ASP A 1 312 ? 15.279 4.032 -42.092 1.00 51.75 312 ASP A C 1
ATOM 2462 O O . ASP A 1 312 ? 15.338 2.982 -42.729 1.00 51.75 312 ASP A O 1
ATOM 2466 N N . THR A 1 313 ? 14.099 4.466 -41.596 1.00 34.38 313 THR A N 1
ATOM 2467 C CA . THR A 1 313 ? 12.760 4.248 -42.233 1.00 34.38 313 THR A CA 1
ATOM 2468 C C . THR A 1 313 ? 11.596 5.031 -41.544 1.00 34.38 313 THR A C 1
ATOM 2470 O O . THR A 1 313 ? 11.765 5.476 -40.413 1.00 34.38 313 THR A O 1
ATOM 2473 N N . PRO A 1 314 ? 10.439 5.269 -42.226 1.00 43.00 314 PRO A N 1
ATOM 2474 C CA . PRO A 1 314 ? 9.608 6.478 -42.061 1.00 43.00 314 PRO A CA 1
ATOM 2475 C C . PRO A 1 314 ? 8.270 6.365 -41.284 1.00 43.00 314 PRO A C 1
ATOM 2477 O O . PRO A 1 314 ? 7.761 5.284 -41.000 1.00 43.00 314 PRO A O 1
ATOM 2480 N N . ASP A 1 315 ? 7.712 7.567 -41.059 1.00 40.94 315 ASP A N 1
ATOM 2481 C CA . ASP A 1 315 ? 6.458 8.039 -40.435 1.00 40.94 315 ASP A CA 1
ATOM 2482 C C . ASP A 1 315 ? 5.212 7.125 -40.411 1.00 40.94 315 ASP A C 1
ATOM 2484 O O . ASP A 1 315 ? 4.701 6.684 -41.446 1.00 40.94 315 ASP A O 1
ATOM 2488 N N . LEU A 1 316 ? 4.600 7.027 -39.218 1.00 30.05 316 LEU A N 1
ATOM 2489 C CA . LEU A 1 316 ? 3.228 6.557 -38.989 1.00 30.05 316 LEU A CA 1
ATOM 2490 C C . LEU A 1 316 ? 2.432 7.533 -38.097 1.00 30.05 316 LEU A C 1
ATOM 2492 O O . LEU A 1 316 ? 2.955 8.175 -37.194 1.00 30.05 316 LEU A O 1
ATOM 2496 N N . ALA A 1 317 ? 1.150 7.685 -38.433 1.00 32.00 317 ALA A N 1
ATOM 2497 C CA . ALA A 1 317 ? 0.296 8.832 -38.130 1.00 32.00 317 ALA A CA 1
ATOM 2498 C C . ALA A 1 317 ? -0.086 9.033 -36.646 1.00 32.00 317 ALA A C 1
ATOM 2500 O O . ALA A 1 317 ? -0.474 8.098 -35.948 1.00 32.00 317 ALA A O 1
ATOM 2501 N N . LYS A 1 318 ? -0.093 10.306 -36.219 1.00 36.28 318 LYS A N 1
ATOM 2502 C CA . LYS A 1 318 ? -0.504 10.791 -34.889 1.00 36.28 318 LYS A CA 1
ATOM 2503 C C . LYS A 1 318 ? -2.027 10.891 -34.766 1.00 36.28 318 LYS A C 1
ATOM 2505 O O . LYS A 1 318 ? -2.667 11.582 -35.556 1.00 36.28 318 LYS A O 1
ATOM 2510 N N . GLY A 1 319 ? -2.595 10.238 -33.753 1.00 31.95 319 GLY A N 1
ATOM 2511 C CA . GLY A 1 319 ? -3.985 10.426 -33.327 1.00 31.95 319 GLY A CA 1
ATOM 2512 C C . GLY A 1 319 ? -4.126 11.598 -32.350 1.00 31.95 319 GLY A C 1
ATOM 2513 O O . GLY A 1 319 ? -3.290 11.782 -31.467 1.00 31.95 319 GLY A O 1
ATOM 2514 N N . GLU A 1 320 ? -5.182 12.398 -32.508 1.00 32.19 320 GLU A N 1
ATOM 2515 C CA . GLU A 1 320 ? -5.513 13.517 -31.618 1.00 32.19 320 GLU A CA 1
ATOM 2516 C C . GLU A 1 320 ? -6.002 13.007 -30.250 1.00 32.19 320 GLU A C 1
ATOM 2518 O O . GLU A 1 320 ? -7.030 12.334 -30.149 1.00 32.19 320 GLU A O 1
ATOM 2523 N N . HIS A 1 321 ? -5.272 13.337 -29.180 1.00 37.12 321 HIS A N 1
ATOM 2524 C CA . HIS A 1 321 ? -5.675 13.060 -27.799 1.00 37.12 321 HIS A CA 1
ATOM 2525 C C . HIS A 1 321 ? -6.518 14.213 -27.233 1.00 37.12 321 HIS A C 1
ATOM 2527 O O . HIS A 1 321 ? -6.161 15.384 -27.353 1.00 37.12 321 HIS A O 1
ATOM 2533 N N . SER A 1 322 ? -7.649 13.875 -26.605 1.00 37.97 322 SER A N 1
ATOM 2534 C CA . SER A 1 322 ? -8.589 14.839 -26.024 1.00 37.97 322 SER A CA 1
ATOM 2535 C C . SER A 1 322 ? -8.006 15.553 -24.798 1.00 37.97 322 SER A C 1
ATOM 2537 O O . SER A 1 322 ? -7.430 14.906 -23.923 1.00 37.97 322 SER A O 1
ATOM 2539 N N . SER A 1 323 ? -8.249 16.861 -24.709 1.00 37.81 323 SER A N 1
ATOM 2540 C CA . SER A 1 323 ? -7.673 17.869 -23.800 1.00 37.81 323 SER A CA 1
ATOM 2541 C C . SER A 1 323 ? -8.033 17.768 -22.305 1.00 37.81 323 SER A C 1
ATOM 2543 O O . SER A 1 323 ? -8.285 18.782 -21.652 1.00 37.81 323 SER A O 1
ATOM 2545 N N . SER A 1 324 ? -8.111 16.571 -21.731 1.00 44.16 324 SER A N 1
ATOM 2546 C CA . SER A 1 324 ? -8.200 16.439 -20.274 1.00 44.16 324 SER A CA 1
ATOM 2547 C C . SER A 1 324 ? -6.797 16.610 -19.674 1.00 44.16 324 SER A C 1
ATOM 2549 O O . SER A 1 324 ? -6.122 15.615 -19.432 1.00 44.16 324 SER A O 1
ATOM 2551 N N . ASP A 1 325 ? -6.387 17.863 -19.443 1.00 49.50 325 ASP A N 1
ATOM 2552 C CA . ASP A 1 325 ? -5.067 18.367 -18.982 1.00 49.50 325 ASP A CA 1
ATOM 2553 C C . ASP A 1 325 ? -4.544 17.846 -17.617 1.00 49.50 325 ASP A C 1
ATOM 2555 O O . ASP A 1 325 ? -3.587 18.392 -17.056 1.00 49.50 325 ASP A O 1
ATOM 2559 N N . ALA A 1 326 ? -5.153 16.798 -17.061 1.00 52.41 326 ALA A N 1
ATOM 2560 C CA . ALA A 1 326 ? -4.729 16.210 -15.797 1.00 52.41 326 ALA A CA 1
ATOM 2561 C C . ALA A 1 326 ? -3.469 15.347 -15.981 1.00 52.41 326 ALA A C 1
ATOM 2563 O O . ALA A 1 326 ? -3.358 14.605 -16.963 1.00 52.41 326 ALA A O 1
ATOM 2564 N N . PHE A 1 327 ? -2.531 15.403 -15.031 1.00 50.09 327 PHE A N 1
ATOM 2565 C CA . PHE A 1 327 ? -1.363 14.518 -15.028 1.00 50.09 327 PHE A CA 1
ATOM 2566 C C . PHE A 1 327 ? -1.839 13.074 -14.875 1.00 50.09 327 PHE A C 1
ATOM 2568 O O . PHE A 1 327 ? -2.203 12.630 -13.791 1.00 50.09 327 PHE A O 1
ATOM 2575 N N . GLN A 1 328 ? -1.842 12.313 -15.963 1.00 67.94 328 GLN A N 1
ATOM 2576 C CA . GLN A 1 328 ? -2.097 10.881 -15.888 1.00 67.94 328 GLN A CA 1
ATOM 2577 C C . GLN A 1 328 ? -0.779 10.194 -15.542 1.00 67.94 328 GLN A C 1
ATOM 2579 O O . GLN A 1 328 ? 0.245 10.509 -16.128 1.00 67.94 328 GLN A O 1
ATOM 2584 N N . LEU A 1 329 ? -0.774 9.282 -14.576 1.00 73.94 329 LEU A N 1
ATOM 2585 C CA . LEU A 1 329 ? 0.371 8.409 -14.331 1.00 73.94 329 LEU A CA 1
ATOM 2586 C C . LEU A 1 329 ? 0.031 7.032 -14.882 1.00 73.94 329 LEU A C 1
ATOM 2588 O O . LEU A 1 329 ? -1.049 6.500 -14.613 1.00 73.94 329 LEU A O 1
ATOM 2592 N N . LEU A 1 330 ? 0.946 6.462 -15.658 1.00 83.25 330 LEU A N 1
ATOM 2593 C CA . LEU A 1 330 ? 0.755 5.170 -16.298 1.00 83.25 330 LEU A CA 1
ATOM 2594 C C . LEU A 1 330 ? 1.740 4.164 -15.711 1.00 83.25 330 LEU A C 1
ATOM 2596 O O . LEU A 1 330 ? 2.940 4.422 -15.628 1.00 83.25 330 LEU A O 1
ATOM 2600 N N . LEU A 1 331 ? 1.225 3.003 -15.309 1.00 86.81 331 LEU A N 1
ATOM 2601 C CA . LEU A 1 331 ? 2.063 1.850 -15.005 1.00 86.81 331 LEU A CA 1
ATOM 2602 C C . LEU A 1 331 ? 2.470 1.197 -16.318 1.00 86.81 331 LEU A C 1
ATOM 2604 O O . LEU A 1 331 ? 1.628 0.678 -17.052 1.00 86.81 331 LEU A O 1
ATOM 2608 N N . ARG A 1 332 ? 3.767 1.205 -16.596 1.00 87.12 332 ARG A N 1
ATOM 2609 C CA . ARG A 1 332 ? 4.331 0.625 -17.806 1.00 87.12 332 ARG A CA 1
ATOM 2610 C C . ARG A 1 332 ? 5.161 -0.604 -17.448 1.00 87.12 332 ARG A C 1
ATOM 2612 O O . ARG A 1 332 ? 5.987 -0.506 -16.543 1.00 87.12 332 ARG A O 1
ATOM 2619 N N . PRO A 1 333 ? 4.974 -1.750 -18.125 1.00 88.75 333 PRO A N 1
ATOM 2620 C CA . PRO A 1 333 ? 5.862 -2.886 -17.932 1.00 88.75 333 PRO A CA 1
ATOM 2621 C C . PRO A 1 333 ? 7.278 -2.519 -18.381 1.00 88.75 333 PRO A C 1
ATOM 2623 O O . PRO A 1 333 ? 7.477 -1.889 -19.423 1.00 88.75 333 PRO A O 1
ATOM 2626 N N . VAL A 1 334 ? 8.264 -2.950 -17.606 1.00 85.12 334 VAL A N 1
ATOM 2627 C CA . VAL A 1 334 ? 9.671 -2.852 -17.983 1.00 85.12 334 VAL A CA 1
ATOM 2628 C C . VAL A 1 334 ? 9.966 -4.007 -18.943 1.00 85.12 334 VAL A C 1
ATOM 2630 O O . VAL A 1 334 ? 10.168 -5.144 -18.523 1.00 85.12 334 VAL A O 1
ATOM 2633 N N . ILE A 1 335 ? 9.908 -3.721 -20.244 1.00 78.38 335 ILE A N 1
ATOM 2634 C CA . ILE A 1 335 ? 10.095 -4.699 -21.326 1.00 78.38 335 ILE A CA 1
ATOM 2635 C C . ILE A 1 335 ? 11.571 -4.732 -21.742 1.00 78.38 335 ILE A C 1
ATOM 2637 O O . ILE A 1 335 ? 12.218 -3.685 -21.827 1.00 78.38 335 ILE A O 1
ATOM 2641 N N . LEU A 1 336 ? 12.103 -5.925 -22.015 1.00 72.19 336 LEU A N 1
ATOM 2642 C CA . LEU A 1 336 ? 13.472 -6.091 -22.503 1.00 72.19 336 LEU A CA 1
ATOM 2643 C C . LEU A 1 336 ? 13.622 -5.756 -23.993 1.00 72.19 336 LEU A C 1
ATOM 2645 O O . LEU A 1 336 ? 12.648 -5.843 -24.748 1.00 72.19 336 LEU A O 1
ATOM 2649 N N . PRO A 1 337 ? 14.854 -5.461 -24.459 1.00 63.69 337 PRO A N 1
ATOM 2650 C CA . PRO A 1 337 ? 15.167 -5.497 -25.885 1.00 63.69 337 PRO A CA 1
ATOM 2651 C C . PRO A 1 337 ? 14.764 -6.865 -26.465 1.00 63.69 337 PRO A C 1
ATOM 2653 O O . PRO A 1 337 ? 15.329 -7.882 -26.075 1.00 63.69 337 PRO A O 1
ATOM 2656 N N . GLY A 1 338 ? 13.758 -6.891 -27.345 1.00 69.75 338 GLY A N 1
ATOM 2657 C CA . GLY A 1 338 ? 13.156 -8.126 -27.875 1.00 69.75 338 GLY A CA 1
ATOM 2658 C C . GLY A 1 338 ? 11.669 -8.319 -27.550 1.00 69.75 338 GLY A C 1
ATOM 2659 O O . GLY A 1 338 ? 11.050 -9.225 -28.094 1.00 69.75 338 GLY A O 1
ATOM 2660 N N . GLY A 1 339 ? 11.069 -7.458 -26.720 1.00 73.81 339 GLY A N 1
ATOM 2661 C CA . GLY A 1 339 ? 9.617 -7.448 -26.489 1.00 73.81 339 GLY A CA 1
ATOM 2662 C C . GLY A 1 339 ? 9.123 -8.407 -25.400 1.00 73.81 339 GLY A C 1
ATOM 2663 O O . GLY A 1 339 ? 7.937 -8.398 -25.074 1.00 73.81 339 GLY A O 1
ATOM 2664 N N . GLU A 1 340 ? 10.009 -9.202 -24.802 1.00 75.19 340 GLU A N 1
ATOM 2665 C CA . GLU A 1 340 ? 9.661 -10.131 -23.727 1.00 75.19 340 GLU A CA 1
ATOM 2666 C C . GLU A 1 340 ? 9.630 -9.428 -22.358 1.00 75.19 340 GLU A C 1
ATOM 2668 O O . GLU A 1 340 ? 10.494 -8.609 -22.023 1.00 75.19 340 GLU A O 1
ATOM 2673 N N . THR A 1 341 ? 8.625 -9.755 -21.540 1.00 72.81 341 THR A N 1
ATOM 2674 C CA . THR A 1 341 ? 8.582 -9.392 -20.118 1.00 72.81 341 THR A CA 1
ATOM 2675 C C . THR A 1 341 ? 9.316 -10.456 -19.315 1.00 72.81 341 THR A C 1
ATOM 2677 O O . THR A 1 341 ? 8.840 -11.588 -19.227 1.00 72.81 341 THR A O 1
ATOM 2680 N N . LEU A 1 342 ? 10.448 -10.110 -18.701 1.00 74.00 342 LEU A N 1
ATOM 2681 C CA . LEU A 1 342 ? 11.166 -11.073 -17.871 1.00 74.00 342 LEU A CA 1
ATOM 2682 C C . LEU A 1 342 ? 10.456 -11.276 -16.534 1.00 74.00 342 LEU A C 1
ATOM 2684 O O . LEU A 1 342 ? 10.041 -10.314 -15.878 1.00 74.00 342 LEU A O 1
ATOM 2688 N N . GLU A 1 343 ? 10.365 -12.530 -16.109 1.00 88.62 343 GLU A N 1
ATOM 2689 C CA . GLU A 1 343 ? 10.177 -12.843 -14.700 1.00 88.62 343 GLU A CA 1
ATOM 2690 C C . GLU A 1 343 ? 11.469 -12.532 -13.940 1.00 88.62 343 GLU A C 1
ATOM 2692 O O . GLU A 1 343 ? 12.539 -13.037 -14.266 1.00 88.62 343 GLU A O 1
ATOM 2697 N N . THR A 1 344 ? 11.380 -11.677 -12.930 1.00 89.56 344 THR A N 1
ATOM 2698 C CA . THR A 1 344 ? 12.522 -11.291 -12.096 1.00 89.56 344 THR A CA 1
ATOM 2699 C C . THR A 1 344 ? 12.276 -11.712 -10.654 1.00 89.56 344 THR A C 1
ATOM 2701 O O . THR A 1 344 ? 11.125 -11.841 -10.241 1.00 89.56 344 THR A O 1
ATOM 2704 N N . LEU A 1 345 ? 13.355 -11.915 -9.897 1.00 91.81 345 LEU A N 1
ATOM 2705 C CA . LEU A 1 345 ? 13.314 -12.179 -8.463 1.00 91.81 345 LEU A CA 1
ATOM 2706 C C . LEU A 1 345 ? 13.421 -10.869 -7.676 1.00 91.81 345 LEU A C 1
ATOM 2708 O O . LEU A 1 345 ? 14.318 -10.061 -7.917 1.00 91.81 345 LEU A O 1
ATOM 2712 N N . VAL A 1 346 ? 12.511 -10.668 -6.727 1.00 91.88 346 VAL A N 1
ATOM 2713 C CA . VAL A 1 346 ? 12.525 -9.539 -5.794 1.00 91.88 346 VAL A CA 1
ATOM 2714 C C . VAL A 1 346 ? 12.516 -10.071 -4.367 1.00 91.88 346 VAL A C 1
ATOM 2716 O O . VAL A 1 346 ? 11.502 -10.635 -3.952 1.00 91.88 346 VAL A O 1
ATOM 2719 N N . PRO A 1 347 ? 13.598 -9.876 -3.601 1.00 92.81 347 PRO A N 1
ATOM 2720 C CA . PRO A 1 347 ? 13.635 -10.266 -2.199 1.00 92.81 347 PRO A CA 1
ATOM 2721 C C . PRO A 1 347 ? 12.527 -9.601 -1.383 1.00 92.81 347 PRO A C 1
ATOM 2723 O O . PRO A 1 347 ? 12.160 -8.448 -1.640 1.00 92.81 347 PRO A O 1
ATOM 2726 N N . PHE A 1 348 ? 12.000 -10.315 -0.389 1.00 92.69 348 PHE A N 1
ATOM 2727 C CA . PHE A 1 348 ? 10.894 -9.820 0.431 1.00 92.69 348 PHE A CA 1
ATOM 2728 C C . PHE A 1 348 ? 11.204 -8.482 1.114 1.00 92.69 348 PHE A C 1
ATOM 2730 O O . PHE A 1 348 ? 10.339 -7.615 1.159 1.00 92.69 348 PHE A O 1
ATOM 2737 N N . GLU A 1 349 ? 12.442 -8.242 1.547 1.00 90.88 349 GLU A N 1
ATOM 2738 C CA . GLU A 1 349 ? 12.869 -6.983 2.172 1.00 90.88 349 GLU A CA 1
ATOM 2739 C C . GLU A 1 349 ? 12.735 -5.747 1.267 1.00 90.88 349 GLU A C 1
ATOM 2741 O O . GLU A 1 349 ? 12.814 -4.615 1.739 1.00 90.88 349 GLU A O 1
ATOM 2746 N N . ARG A 1 350 ? 12.533 -5.935 -0.043 1.00 91.94 350 ARG A N 1
ATOM 2747 C CA . ARG A 1 350 ? 12.307 -4.837 -0.990 1.00 91.94 350 ARG A CA 1
ATOM 2748 C C . ARG A 1 350 ? 10.835 -4.461 -1.131 1.00 91.94 350 ARG A C 1
ATOM 2750 O O . ARG A 1 350 ? 10.543 -3.497 -1.836 1.00 91.94 350 ARG A O 1
ATOM 2757 N N . ILE A 1 351 ? 9.912 -5.179 -0.494 1.00 92.81 351 ILE A N 1
ATOM 2758 C CA . ILE A 1 351 ? 8.472 -4.917 -0.567 1.00 92.81 351 ILE A CA 1
ATOM 2759 C C . ILE A 1 351 ? 8.117 -3.731 0.341 1.00 92.81 351 ILE A C 1
ATOM 2761 O O . ILE A 1 351 ? 8.361 -3.758 1.543 1.00 92.81 351 ILE A O 1
ATOM 2765 N N . ALA A 1 352 ? 7.487 -2.696 -0.217 1.00 91.00 352 ALA A N 1
ATOM 2766 C CA . ALA A 1 352 ? 6.909 -1.604 0.577 1.00 91.00 352 ALA A CA 1
ATOM 2767 C C . ALA A 1 352 ? 5.454 -1.883 0.990 1.00 91.00 352 ALA A C 1
ATOM 2769 O O . ALA A 1 352 ? 4.985 -1.372 2.002 1.00 91.00 352 ALA A O 1
ATOM 2770 N N . GLY A 1 353 ? 4.731 -2.675 0.197 1.00 92.75 353 GLY A N 1
ATOM 2771 C CA . GLY A 1 353 ? 3.330 -3.031 0.425 1.00 92.75 353 GLY A CA 1
ATOM 2772 C C . GLY A 1 353 ? 2.564 -3.179 -0.886 1.00 92.75 353 GLY A C 1
ATOM 2773 O O . GLY A 1 353 ? 3.145 -3.115 -1.968 1.00 92.75 353 GLY A O 1
ATOM 2774 N N . ARG A 1 354 ? 1.250 -3.361 -0.825 1.00 92.81 354 ARG A N 1
ATOM 2775 C CA . ARG A 1 354 ? 0.373 -3.459 -1.997 1.00 92.81 354 ARG A CA 1
ATOM 2776 C C . ARG A 1 354 ? 0.243 -2.115 -2.712 1.00 92.81 354 ARG A C 1
ATOM 2778 O O . ARG A 1 354 ? 0.373 -1.041 -2.126 1.00 92.81 354 ARG A O 1
ATOM 2785 N N . CYS A 1 355 ? -0.030 -2.176 -4.011 1.00 89.62 355 CYS A N 1
ATOM 2786 C CA . CYS A 1 355 ? -0.411 -1.014 -4.800 1.00 89.62 355 CYS A CA 1
ATOM 2787 C C . CYS A 1 355 ? -1.940 -0.886 -4.817 1.00 89.62 355 CYS A C 1
ATOM 2789 O O . CYS A 1 355 ? -2.638 -1.750 -5.350 1.00 89.62 355 CYS A O 1
ATOM 2791 N N . TYR A 1 356 ? -2.463 0.205 -4.256 1.00 83.56 356 TYR A N 1
ATOM 2792 C CA . TYR A 1 356 ? -3.890 0.526 -4.300 1.00 83.56 356 TYR A CA 1
ATOM 2793 C C . TYR A 1 356 ? -4.179 1.509 -5.434 1.00 83.56 356 TYR A C 1
ATOM 2795 O O . TYR A 1 356 ? -3.418 2.442 -5.681 1.00 83.56 356 TYR A O 1
ATOM 2803 N N . ARG A 1 357 ? -5.314 1.351 -6.115 1.00 72.50 357 ARG A N 1
ATOM 2804 C CA . ARG A 1 357 ? -5.688 2.236 -7.231 1.00 72.50 357 ARG A CA 1
ATOM 2805 C C . ARG A 1 357 ? -5.859 3.694 -6.814 1.00 72.50 357 ARG A C 1
ATOM 2807 O O . ARG A 1 357 ? -5.381 4.578 -7.518 1.00 72.50 357 ARG A O 1
ATOM 2814 N N . GLY A 1 358 ? -6.511 3.937 -5.674 1.00 67.38 358 GLY A N 1
ATOM 2815 C CA . GLY A 1 358 ? -6.713 5.294 -5.151 1.00 67.38 358 GLY A CA 1
ATOM 2816 C C . GLY A 1 358 ? -5.395 6.006 -4.847 1.00 67.38 358 GLY A C 1
ATOM 2817 O O . GLY A 1 358 ? -5.284 7.210 -5.036 1.00 67.38 358 GLY A O 1
ATOM 2818 N N . MET A 1 359 ? -4.364 5.243 -4.485 1.00 68.25 359 MET A N 1
ATOM 2819 C CA . MET A 1 359 ? -3.023 5.758 -4.239 1.00 68.25 359 MET A CA 1
ATOM 2820 C C . MET A 1 359 ? -2.391 6.307 -5.522 1.00 68.25 359 MET A C 1
ATOM 2822 O O . MET A 1 359 ? -1.891 7.420 -5.515 1.00 68.25 359 MET A O 1
ATOM 2826 N N . LEU A 1 360 ? -2.498 5.603 -6.658 1.00 64.25 360 LEU A N 1
ATOM 2827 C CA . LEU A 1 360 ? -1.981 6.096 -7.946 1.00 64.25 360 LEU A CA 1
ATOM 2828 C C . LEU A 1 360 ? -2.659 7.405 -8.384 1.00 64.25 360 LEU A C 1
ATOM 2830 O O . LEU A 1 360 ? -2.002 8.296 -8.921 1.00 64.25 360 LEU A O 1
ATOM 2834 N N . GLN A 1 361 ? -3.964 7.530 -8.126 1.00 62.56 361 GLN A N 1
ATOM 2835 C CA . GLN A 1 361 ? -4.725 8.754 -8.395 1.00 62.56 361 GLN A CA 1
ATOM 2836 C C . GLN A 1 361 ? -4.334 9.888 -7.444 1.00 62.56 361 GLN A C 1
ATOM 2838 O O . GLN A 1 361 ? -4.214 11.034 -7.869 1.00 62.56 361 GLN A O 1
ATOM 2843 N N . PHE A 1 362 ? -4.090 9.573 -6.171 1.00 58.00 362 PHE A N 1
ATOM 2844 C CA . PHE A 1 362 ? -3.593 10.536 -5.198 1.00 58.00 362 PHE A CA 1
ATOM 2845 C C . PHE A 1 362 ? -2.193 11.035 -5.575 1.00 58.00 362 PHE A C 1
ATOM 2847 O O . PHE A 1 362 ? -1.974 12.239 -5.560 1.00 58.00 362 PHE A O 1
ATOM 2854 N N . CYS A 1 363 ? -1.281 10.165 -6.022 1.00 51.91 363 CYS A N 1
ATOM 2855 C CA . CYS A 1 363 ? 0.041 10.563 -6.522 1.00 51.91 363 CYS A CA 1
ATOM 2856 C C . CYS A 1 363 ? -0.054 11.560 -7.688 1.00 51.91 363 CYS A C 1
ATOM 2858 O O . CYS A 1 363 ? 0.670 12.554 -7.715 1.00 51.91 363 CYS A O 1
ATOM 2860 N N . ALA A 1 364 ? -0.966 11.309 -8.632 1.00 50.06 364 ALA A N 1
ATOM 2861 C CA . ALA A 1 364 ? -1.234 12.203 -9.756 1.00 50.06 364 ALA A CA 1
ATOM 2862 C C . ALA A 1 364 ? -1.781 13.567 -9.292 1.00 50.06 364 ALA A C 1
ATOM 2864 O O . ALA A 1 364 ? -1.266 14.612 -9.690 1.00 50.06 364 ALA A O 1
ATOM 2865 N N . ALA A 1 365 ? -2.765 13.557 -8.386 1.00 51.31 365 ALA A N 1
ATOM 2866 C CA . ALA A 1 365 ? -3.364 14.769 -7.828 1.00 51.31 365 ALA A CA 1
ATOM 2867 C C . ALA A 1 365 ? -2.377 15.577 -6.968 1.00 51.31 365 ALA A C 1
ATOM 2869 O O . ALA A 1 365 ? -2.375 16.805 -7.009 1.00 51.31 365 ALA A O 1
ATOM 2870 N N . VAL A 1 366 ? -1.507 14.908 -6.206 1.00 48.94 366 VAL A N 1
ATOM 2871 C CA . VAL A 1 366 ? -0.431 15.559 -5.451 1.00 48.94 366 VAL A CA 1
ATOM 2872 C C . VAL A 1 366 ? 0.532 16.237 -6.416 1.00 48.94 366 VAL A C 1
ATOM 2874 O O . VAL A 1 366 ? 0.849 17.399 -6.192 1.00 48.94 366 VAL A O 1
ATOM 2877 N N . GLY A 1 367 ? 0.908 15.579 -7.520 1.00 47.97 367 GLY A N 1
ATOM 2878 C CA . GLY A 1 367 ? 1.647 16.207 -8.617 1.00 47.97 367 GLY A CA 1
ATOM 2879 C C . GLY A 1 367 ? 1.030 17.548 -9.020 1.00 47.97 367 GLY A C 1
ATOM 2880 O O . GLY A 1 367 ? 1.686 18.578 -8.930 1.00 47.97 367 GLY A O 1
ATOM 2881 N N . GLU A 1 368 ? -0.260 17.569 -9.352 1.00 45.12 368 GLU A N 1
ATOM 2882 C CA . GLU A 1 368 ? -0.979 18.800 -9.715 1.00 45.12 368 GLU A CA 1
ATOM 2883 C C . GLU A 1 368 ? -0.952 19.887 -8.634 1.00 45.12 368 GLU A C 1
ATOM 2885 O O . GLU A 1 368 ? -0.725 21.058 -8.950 1.00 45.12 368 GLU A O 1
ATOM 2890 N N . VAL A 1 369 ? -1.134 19.519 -7.361 1.00 43.22 369 VAL A N 1
ATOM 2891 C CA . VAL A 1 369 ? -1.127 20.475 -6.242 1.00 43.22 369 VAL A CA 1
ATOM 2892 C C . VAL A 1 369 ? 0.238 21.147 -6.091 1.00 43.22 369 VAL A C 1
ATOM 2894 O O . VAL A 1 369 ? 0.282 22.367 -5.927 1.00 43.22 369 VAL A O 1
ATOM 2897 N N . LEU A 1 370 ? 1.341 20.404 -6.240 1.00 39.75 370 LEU A N 1
ATOM 2898 C CA . LEU A 1 370 ? 2.703 20.959 -6.196 1.00 39.75 370 LEU A CA 1
ATOM 2899 C C . LEU A 1 370 ? 2.931 22.018 -7.274 1.00 39.75 370 LEU A C 1
ATOM 2901 O O . LEU A 1 370 ? 3.622 23.003 -7.036 1.00 39.75 370 LEU A O 1
ATOM 2905 N N . PHE A 1 371 ? 2.337 21.831 -8.454 1.00 50.34 371 PHE A N 1
ATOM 2906 C CA . PHE A 1 371 ? 2.489 22.758 -9.577 1.00 50.34 371 PHE A CA 1
ATOM 2907 C C . PHE A 1 371 ? 1.481 23.913 -9.550 1.00 50.34 371 PHE A C 1
ATOM 2909 O O . PHE A 1 371 ? 1.659 24.893 -10.271 1.00 50.34 371 PHE A O 1
ATOM 2916 N N . SER A 1 372 ? 0.443 23.816 -8.713 1.00 41.75 372 SER A N 1
ATOM 2917 C CA . SER A 1 372 ? -0.480 24.916 -8.408 1.00 41.75 372 SER A CA 1
ATOM 2918 C C . SER A 1 372 ? -0.011 25.808 -7.249 1.00 41.75 372 SER A C 1
ATOM 2920 O O . SER A 1 372 ? -0.607 26.866 -7.015 1.00 41.75 372 SER A O 1
ATOM 2922 N N . ALA A 1 373 ? 1.049 25.402 -6.533 1.00 44.06 373 ALA A N 1
ATOM 2923 C CA . ALA A 1 373 ? 1.697 26.231 -5.526 1.00 44.06 373 ALA A CA 1
ATOM 2924 C C . ALA A 1 373 ? 2.110 27.571 -6.149 1.00 44.06 373 ALA A C 1
ATOM 2926 O O . ALA A 1 373 ? 2.507 27.652 -7.317 1.00 44.06 373 ALA A O 1
ATOM 2927 N N . LYS A 1 374 ? 1.916 28.662 -5.409 1.00 46.56 374 LYS A N 1
ATOM 2928 C CA . LYS A 1 374 ? 2.006 29.997 -6.004 1.00 46.56 374 LYS A CA 1
ATOM 2929 C C . LYS A 1 374 ? 3.451 30.292 -6.383 1.00 46.56 374 LYS A C 1
ATOM 2931 O O . LYS A 1 374 ? 4.376 29.882 -5.691 1.00 46.56 374 LYS A O 1
ATOM 2936 N N . ALA A 1 375 ? 3.639 31.098 -7.429 1.00 38.22 375 ALA A N 1
ATOM 2937 C CA . ALA A 1 375 ? 4.929 31.715 -7.715 1.00 38.22 375 ALA A CA 1
ATOM 2938 C C . ALA A 1 375 ? 5.416 32.475 -6.464 1.00 38.22 375 ALA A C 1
ATOM 2940 O O . ALA A 1 375 ? 4.894 33.545 -6.145 1.00 38.22 375 ALA A O 1
ATOM 2941 N N . GLY A 1 376 ? 6.359 31.881 -5.731 1.00 49.44 376 GLY A N 1
ATOM 2942 C CA . GLY A 1 376 ? 6.874 32.395 -4.460 1.00 49.44 376 GLY A CA 1
ATOM 2943 C C . GLY A 1 376 ? 7.027 31.344 -3.358 1.00 49.44 376 GLY A C 1
ATOM 2944 O O . GLY A 1 376 ? 7.855 31.552 -2.475 1.00 49.44 376 GLY A O 1
ATOM 2945 N N . ASP A 1 377 ? 6.299 30.226 -3.416 1.00 52.78 377 ASP A N 1
ATOM 2946 C CA . ASP A 1 377 ? 6.533 29.106 -2.500 1.00 52.78 377 ASP A CA 1
ATOM 2947 C C . ASP A 1 377 ? 7.821 28.394 -2.937 1.00 52.78 377 ASP A C 1
ATOM 2949 O O . ASP A 1 377 ? 7.965 28.015 -4.104 1.00 52.78 377 ASP A O 1
ATOM 2953 N N . SER A 1 378 ? 8.802 28.261 -2.037 1.00 60.62 378 SER A N 1
ATOM 2954 C CA . SER A 1 378 ? 10.020 27.535 -2.390 1.00 60.62 378 SER A CA 1
ATOM 2955 C C . SER A 1 378 ? 9.696 26.044 -2.487 1.00 60.62 378 SER A C 1
ATOM 2957 O O . SER A 1 378 ? 8.966 25.496 -1.657 1.00 60.62 378 SER A O 1
ATOM 2959 N N . ILE A 1 379 ? 10.248 25.371 -3.499 1.00 47.06 379 ILE A N 1
ATOM 2960 C CA . ILE A 1 379 ? 10.134 23.914 -3.639 1.00 47.06 379 ILE A CA 1
ATOM 2961 C C . ILE A 1 379 ? 10.589 23.210 -2.353 1.00 47.06 379 ILE A C 1
ATOM 2963 O O . ILE A 1 379 ? 9.992 22.209 -1.981 1.00 47.06 379 ILE A O 1
ATOM 2967 N N . ASP A 1 380 ? 11.559 23.762 -1.621 1.00 50.56 380 ASP A N 1
ATOM 2968 C CA . ASP A 1 380 ? 12.008 23.215 -0.339 1.00 50.56 380 ASP A CA 1
ATOM 2969 C C . ASP A 1 380 ? 10.935 23.275 0.756 1.00 50.56 380 ASP A C 1
ATOM 2971 O O . ASP A 1 380 ? 10.871 22.372 1.588 1.00 50.56 380 ASP A O 1
ATOM 2975 N N . ASP A 1 381 ? 10.085 24.302 0.777 1.00 56.44 381 ASP A N 1
ATOM 2976 C CA . ASP A 1 381 ? 9.001 24.425 1.760 1.00 56.44 381 ASP A CA 1
ATOM 2977 C C . ASP A 1 381 ? 7.859 23.459 1.442 1.00 56.44 381 ASP A C 1
ATOM 2979 O O . ASP A 1 381 ? 7.336 22.793 2.335 1.00 56.44 381 ASP A O 1
ATOM 2983 N N . ILE A 1 382 ? 7.552 23.305 0.154 1.00 49.91 382 ILE A N 1
ATOM 2984 C CA . ILE A 1 382 ? 6.582 22.328 -0.338 1.00 49.91 382 ILE A CA 1
ATOM 2985 C C . ILE A 1 382 ? 7.093 20.904 -0.073 1.00 49.91 382 ILE A C 1
ATOM 2987 O O . ILE A 1 382 ? 6.378 20.077 0.487 1.00 49.91 382 ILE A O 1
ATOM 2991 N N . ILE A 1 383 ? 8.354 20.613 -0.400 1.00 47.59 383 ILE A N 1
ATOM 2992 C CA . ILE A 1 383 ? 8.979 19.322 -0.102 1.00 47.59 383 ILE A CA 1
ATOM 2993 C C . ILE A 1 383 ? 8.988 19.089 1.409 1.00 47.59 383 ILE A C 1
ATOM 2995 O O . ILE A 1 383 ? 8.630 18.004 1.830 1.00 47.59 383 ILE A O 1
ATOM 2999 N N . LYS A 1 384 ? 9.318 20.067 2.261 1.00 54.53 384 LYS A N 1
ATOM 3000 C CA . LYS A 1 384 ? 9.289 19.880 3.727 1.00 54.53 384 LYS A CA 1
ATOM 3001 C C . LYS A 1 384 ? 7.890 19.608 4.280 1.00 54.53 384 LYS A C 1
ATOM 3003 O O . LYS A 1 384 ? 7.763 18.779 5.177 1.00 54.53 384 LYS A O 1
ATOM 3008 N N . GLU A 1 385 ? 6.863 20.289 3.777 1.00 48.84 385 GLU A N 1
ATOM 3009 C CA . GLU A 1 385 ? 5.480 20.117 4.238 1.00 48.84 385 GLU A CA 1
ATOM 3010 C C . GLU A 1 385 ? 4.888 18.771 3.783 1.00 48.84 385 GLU A C 1
ATOM 3012 O O . GLU A 1 385 ? 4.134 18.143 4.527 1.00 48.84 385 GLU A O 1
ATOM 3017 N N . TRP A 1 386 ? 5.286 18.284 2.602 1.00 49.66 386 TRP A N 1
ATOM 3018 C CA . TRP A 1 386 ? 4.719 17.084 1.976 1.00 49.66 386 TRP A CA 1
ATOM 3019 C C . TRP A 1 386 ? 5.618 15.846 2.032 1.00 49.66 386 TRP A C 1
ATOM 3021 O O . TRP A 1 386 ? 5.131 14.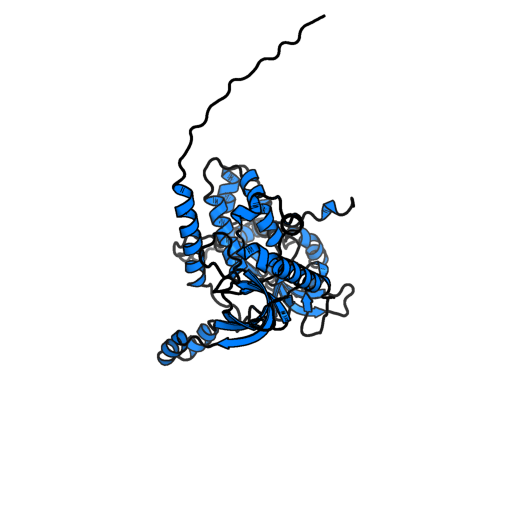740 1.803 1.00 49.66 386 TRP A O 1
ATOM 3031 N N . LYS A 1 387 ? 6.894 15.985 2.407 1.00 49.69 387 LYS A N 1
ATOM 3032 C CA . LYS A 1 387 ? 7.841 14.880 2.629 1.00 49.69 387 LYS A CA 1
ATOM 3033 C C . LYS A 1 387 ? 7.257 13.772 3.510 1.00 49.69 387 LYS A C 1
ATOM 3035 O O . LYS A 1 387 ? 7.376 12.625 3.098 1.00 49.69 387 LYS A O 1
ATOM 3040 N N . PRO A 1 388 ? 6.526 14.054 4.608 1.00 48.09 388 PRO A N 1
ATOM 3041 C CA . PRO A 1 388 ? 5.876 12.998 5.379 1.00 48.09 388 PRO A CA 1
ATOM 3042 C C . PRO A 1 388 ? 4.860 12.196 4.560 1.00 48.09 388 PRO A C 1
ATOM 3044 O O . PRO A 1 388 ? 4.774 10.991 4.729 1.00 48.09 388 PRO A O 1
ATOM 3047 N N . ILE A 1 389 ? 4.114 12.832 3.652 1.00 43.53 389 ILE A N 1
ATOM 3048 C CA . ILE A 1 389 ? 3.143 12.158 2.776 1.00 43.53 389 ILE A CA 1
ATOM 3049 C C . ILE A 1 389 ? 3.879 11.333 1.714 1.00 43.53 389 ILE A C 1
ATOM 3051 O O . ILE A 1 389 ? 3.474 10.220 1.411 1.00 43.53 389 ILE A O 1
ATOM 3055 N N . TRP A 1 390 ? 4.982 11.837 1.165 1.00 47.31 390 TRP A N 1
ATOM 3056 C CA . TRP A 1 390 ? 5.749 11.133 0.134 1.00 47.31 390 TRP A CA 1
ATOM 3057 C C . TRP A 1 390 ? 6.585 9.973 0.669 1.00 47.31 390 TRP A C 1
ATOM 3059 O O . TRP A 1 390 ? 6.722 8.969 -0.023 1.00 47.31 390 TRP A O 1
ATOM 3069 N N . GLU A 1 391 ? 7.116 10.095 1.885 1.00 49.88 391 GLU A N 1
ATOM 3070 C CA . GLU A 1 391 ? 7.780 9.009 2.612 1.00 49.88 391 GLU A CA 1
ATOM 3071 C C . GLU A 1 391 ? 6.770 7.919 2.982 1.00 49.88 391 GLU A C 1
ATOM 3073 O O . GLU A 1 391 ? 7.028 6.736 2.777 1.00 49.88 391 GLU A O 1
ATOM 3078 N N . VAL A 1 392 ? 5.584 8.319 3.451 1.00 41.00 392 VAL A N 1
ATOM 3079 C CA . VAL A 1 392 ? 4.474 7.410 3.766 1.00 41.00 392 VAL A CA 1
ATOM 3080 C C . VAL A 1 392 ? 3.932 6.707 2.509 1.00 41.00 392 VAL A C 1
ATOM 3082 O O . VAL A 1 392 ? 3.550 5.537 2.566 1.00 41.00 392 VAL A O 1
ATOM 3085 N N . GLU A 1 393 ? 3.965 7.374 1.353 1.00 46.28 393 GLU A N 1
ATOM 3086 C CA . GLU A 1 393 ? 3.553 6.803 0.065 1.00 46.28 393 GLU A CA 1
ATOM 3087 C C . GLU A 1 393 ? 4.687 6.104 -0.713 1.00 46.28 393 GLU A C 1
ATOM 3089 O O . GLU A 1 393 ? 4.460 5.567 -1.804 1.00 46.28 393 GLU A O 1
ATOM 3094 N N . GLY A 1 394 ? 5.909 6.086 -0.169 1.00 42.00 394 GLY A N 1
ATOM 3095 C CA . GLY A 1 394 ? 7.095 5.516 -0.817 1.00 42.00 394 GLY A CA 1
ATOM 3096 C C . GLY A 1 394 ? 7.495 6.209 -2.127 1.00 42.00 394 GLY A C 1
ATOM 3097 O O . GLY A 1 394 ? 8.256 5.648 -2.910 1.00 42.00 394 GLY A O 1
ATOM 3098 N N . LEU A 1 395 ? 6.970 7.408 -2.397 1.00 41.38 395 LEU A N 1
ATOM 3099 C CA . LEU A 1 395 ? 7.235 8.185 -3.614 1.00 41.38 395 LEU A CA 1
ATOM 3100 C C . LEU A 1 395 ? 8.607 8.854 -3.596 1.00 41.38 395 LEU A C 1
ATOM 3102 O O . LEU A 1 395 ? 9.152 9.138 -4.661 1.00 41.38 395 LEU A O 1
ATOM 3106 N N . ILE A 1 396 ? 9.159 9.070 -2.403 1.00 40.53 396 ILE A N 1
ATOM 3107 C CA . ILE A 1 396 ? 10.575 9.355 -2.201 1.00 40.53 396 ILE A CA 1
ATOM 3108 C C . ILE A 1 396 ? 11.145 8.231 -1.333 1.00 40.53 396 ILE A C 1
ATOM 3110 O O . ILE A 1 396 ? 10.572 7.948 -0.279 1.00 40.53 396 ILE A O 1
ATOM 3114 N N . PRO A 1 397 ? 12.238 7.566 -1.753 1.00 36.66 397 PRO A N 1
ATOM 3115 C CA . PRO A 1 397 ? 12.877 6.552 -0.926 1.00 36.66 397 PRO A CA 1
ATOM 3116 C C . PRO A 1 397 ? 13.313 7.157 0.413 1.00 36.66 397 PRO A C 1
ATOM 3118 O O . PRO A 1 397 ? 13.867 8.256 0.455 1.00 36.66 397 PRO A O 1
ATOM 3121 N N . VAL A 1 398 ? 13.087 6.420 1.504 1.00 43.06 398 VAL A N 1
ATOM 3122 C CA . VAL A 1 398 ? 13.733 6.719 2.786 1.00 43.06 398 VAL A CA 1
ATOM 3123 C C . VAL A 1 398 ? 15.234 6.565 2.562 1.00 43.06 398 VAL A C 1
ATOM 3125 O O . VAL A 1 398 ? 15.675 5.564 1.996 1.00 43.06 398 VAL A O 1
ATOM 3128 N N . ASP A 1 399 ? 16.011 7.572 2.946 1.00 43.56 399 ASP A N 1
ATOM 3129 C CA . ASP A 1 399 ? 17.461 7.564 2.773 1.00 43.56 399 ASP A CA 1
ATOM 3130 C C . ASP A 1 399 ? 18.078 6.517 3.718 1.00 43.56 399 ASP A C 1
ATOM 3132 O O . ASP A 1 399 ? 18.363 6.788 4.885 1.00 43.56 399 ASP A O 1
ATOM 3136 N N . VAL A 1 400 ? 18.203 5.278 3.230 1.00 39.03 400 VAL A N 1
ATOM 3137 C CA . VAL A 1 400 ? 18.659 4.108 4.009 1.00 39.03 400 VAL A CA 1
ATOM 3138 C C . VAL A 1 400 ? 20.138 4.226 4.406 1.00 39.03 400 VAL A C 1
ATOM 3140 O O . VAL A 1 400 ? 20.627 3.469 5.236 1.00 39.03 400 VAL A O 1
ATOM 3143 N N . SER A 1 401 ? 20.872 5.200 3.857 1.00 40.31 401 SER A N 1
ATOM 3144 C CA . SER A 1 401 ? 22.283 5.439 4.184 1.00 40.31 401 SER A CA 1
ATOM 3145 C C . SER A 1 401 ? 22.525 6.022 5.581 1.00 40.31 401 SER A C 1
ATOM 3147 O O . SER A 1 401 ? 23.680 6.178 5.964 1.00 40.31 401 SER A O 1
ATOM 3149 N N . ASN A 1 402 ? 21.479 6.333 6.356 1.00 40.31 402 ASN A N 1
ATOM 3150 C CA . ASN A 1 402 ? 21.626 6.839 7.727 1.00 40.31 402 ASN A CA 1
ATOM 3151 C C . ASN A 1 402 ? 21.544 5.754 8.823 1.00 40.31 402 ASN A C 1
ATOM 3153 O O . ASN A 1 402 ? 21.715 6.088 9.993 1.00 40.31 402 ASN A O 1
ATOM 3157 N N . GLU A 1 403 ? 21.326 4.474 8.492 1.00 38.03 403 GLU A N 1
ATOM 3158 C CA . GLU A 1 403 ? 21.281 3.388 9.495 1.00 38.03 403 GLU A CA 1
ATOM 3159 C C . GLU A 1 403 ? 22.662 2.836 9.907 1.00 38.03 403 GLU A C 1
ATOM 3161 O O . GLU A 1 403 ? 22.751 2.105 10.886 1.00 38.03 403 GLU A O 1
ATOM 3166 N N . GLU A 1 404 ? 23.765 3.240 9.266 1.00 35.56 404 GLU A N 1
ATOM 3167 C CA . GLU A 1 404 ? 25.127 2.854 9.696 1.00 35.56 404 GLU A CA 1
ATOM 3168 C C . GLU A 1 404 ? 25.702 3.712 10.850 1.00 35.56 404 GLU A C 1
ATOM 3170 O O . GLU A 1 404 ? 26.884 3.599 11.177 1.00 35.56 404 GLU A O 1
ATOM 3175 N N . GLN A 1 405 ? 24.897 4.566 11.501 1.00 32.16 405 GLN A N 1
ATOM 3176 C CA . GLN A 1 405 ? 25.342 5.405 12.633 1.00 32.16 405 GLN A CA 1
ATOM 3177 C C . GLN A 1 405 ? 24.506 5.292 13.926 1.00 32.16 405 GLN A C 1
ATOM 3179 O O . GLN A 1 405 ? 24.622 6.169 14.784 1.00 32.16 405 GLN A O 1
ATOM 3184 N N . ALA A 1 406 ? 23.713 4.230 14.112 1.00 32.41 406 ALA A N 1
ATOM 3185 C CA . ALA A 1 406 ? 22.987 3.973 15.367 1.00 32.41 406 ALA A CA 1
ATOM 3186 C C . ALA A 1 406 ? 23.492 2.725 16.104 1.00 32.41 406 ALA A C 1
ATOM 3188 O O . ALA A 1 406 ? 23.554 1.649 15.470 1.00 32.41 406 ALA A O 1
#

Secondary structure (DSSP, 8-state):
--PPPPPPPPPPPPPP--TTHHHHHHHHHHHHHHHHTT-PPS---S---SS-TT-EEEEE-SS-SSS-TT-TT---EEEEEEEEEEEE--HHHHHHHTTS-HHHHHHHGGGPEEEEEEEETT--STTSEEEEEGGGEEETGGGPPPHHHHHHHHHHHHSTTT-THHHHH-HHHHHHHHHHHHHHHHHHHHHHH---EE-SSEEEETTEEEETT-EEEEEEETTTTHHHHHHHSTT---PPP---HHHHHHHHHHT--GGGSSGGGSEEEEEEEEEESSSSS-EEEEEEEEEEETT--HHHHHHHHHTTS-------PPPPPP---S--EEEEE---TTS----EEEEGGGEEEEPPHHHHHHHHHHHHHHHHS-TT--HHHHHHHHHHHHHHTTSS---GGGGGG-

Organism: NCBI:txid297713

Nearest PDB structures (foldseek):
  9d65-assembly1_B  TM=3.502E-01  e=1.711E-01  Pseudonocardia thermophila
  9d6j-assembly1_B  TM=3.412E-01  e=2.529E-01  Pseudonocardia thermophila
  7mh2-assembly1_A  TM=2.063E-01  e=6.814E+00  Bacillus thermotolerans

Foldseek 3Di:
DDDDDDDDDDDDDDDDDDDPVVVVVVVVVVVLLVVVVPDDDDDDDDDPPVDDAQFKWKFFAPQFPFPDSPAPQGPRIFIWGFHDKDWDDDVVVVVVVVPDDPVVNVRCNRVTWIWTWIQTFQDPPVPRTDIDTPVRIGHCLLVQDPPVVLVVLVVVLVVPPDDPVDVRNDPRCNVCSVSRSVSSVVLVCQQPVLDQDDDFAWTDHRSDIDGAQFKFWFLDAPQVCQVVVCVVDVPSPQDAQWAAPVVVVVCVVVVHDRSCDFQRQFIKMWRFHTWQVVDVVTWTWGFIWTKYWPRRDPVVVVVVVCVVPDDDDDDDDDDDDDPPVFTQIDTGTRADDPRDTDTDIGGPNRTSTGDDPSLNSVVRVLVVVLVVPDPPDDNVNVCVVCVVSCCSSSGGRDPPVPPVPD

Radius of gyration: 25.22 Å; Cα contacts (8 Å, |Δi|>4): 541; chains: 1; bounding box: 74×71×76 Å

pLDDT: mean 70.36, std 20.85, range [27.3, 96.25]

Sequence (406 aa):
MAQMGVTLLPTISTPSVGSTTKRKHSAELRQIHTAALSNPPVNVSKHTRWYRKDELVWVILNKAIAKQEKGPYAIRMWPGIITDVTPRISGVLLEAFSQRHPEVIERERELYECQCTVELLNISDAGRYITVNDTTILPFSVYSPTGNLRNYLRTIISDNHCSPVWDILGQSFQEVAPSYIKALEIAEQIQYDVRIHSSPENLCWGAERIMAGDMIRLACSRNALAPVFREHFPGGKVAPRGPGKRMREICKVQGYDPAFFGSGSRAGFFKVVRFDLDSAPPSLVGHFYELVDGDYDQE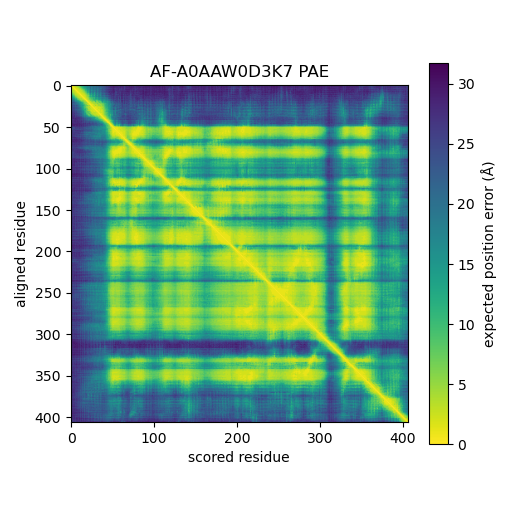MDDHAIENSSSDDTPDLAKGEHSSSDAFQLLLRPVILPGGETLETLVPFERIAGRCYRGMLQFCAAVGEVLFSAKAGDSIDDIIKEWKPIWEVEGLIPVDVSNEEQA

Solvent-accessible surface area (backbone atoms only — not comparable to full-atom values): 24092 Å² total; per-residue (Å²): 142,80,88,84,87,84,85,85,82,85,88,82,87,80,84,91,78,78,82,73,62,67,66,55,56,61,54,50,55,55,49,51,59,57,54,64,75,73,69,79,86,86,88,76,77,84,73,78,68,90,71,54,70,72,22,36,25,31,35,54,45,97,64,46,83,36,89,57,87,84,51,98,56,57,57,36,68,46,50,25,33,25,72,40,74,47,81,35,79,48,69,71,53,57,59,57,47,77,78,50,61,72,73,57,46,64,64,55,63,67,66,57,48,40,37,32,34,30,37,41,42,68,51,62,84,87,73,21,67,44,79,44,50,53,92,38,48,43,62,29,75,64,66,56,76,52,72,66,59,50,52,49,54,50,51,61,62,69,48,78,83,77,56,74,62,52,76,70,45,34,74,51,37,65,75,46,45,65,40,51,52,53,18,51,54,52,52,48,46,45,35,69,66,40,58,78,50,66,52,83,65,36,34,36,57,38,32,40,74,47,41,59,71,36,48,27,31,27,53,41,25,41,54,74,45,42,64,66,48,38,75,79,38,87,80,65,78,80,70,62,52,61,43,17,59,70,54,41,52,50,22,61,74,72,70,46,68,46,81,69,34,36,20,26,48,25,35,26,32,37,37,32,59,42,59,37,77,85,45,91,68,42,23,37,32,22,36,48,26,38,51,38,45,61,64,47,62,65,67,64,55,56,50,63,60,42,75,78,58,90,82,90,84,85,90,81,87,86,78,91,78,78,88,71,87,66,67,44,69,38,82,40,73,60,60,44,98,87,74,48,72,57,74,43,81,43,48,56,92,45,56,62,44,76,58,54,72,68,54,59,53,46,56,27,51,50,54,53,51,66,73,66,53,55,97,82,65,52,69,69,57,53,46,63,72,42,40,65,59,30,50,49,66,35,49,38,57,74,75,73,84,65,66,88,78,118

Mean predicted aligned error: 13.31 Å